Protein AF-A0A951DJ39-F1 (afdb_monomer)

Radius of gyration: 44.23 Å; Cα contacts (8 Å, |Δi|>4): 874; chains: 1; bounding box: 97×75×126 Å

Mean predicted aligned error: 21.66 Å

Secondary structure (DSSP, 8-state):
----------EEEEHHHHHHHHHHHHHHHHHHTTPEEEEEE-TT--EEEE-HHHHHHHHHHHHHHHHHHSPTT-EEEEEEEEETTEEEEEEEE-SS---TTTGGGTTSTT----S-S-TT----S-HHHHHHHHHHHTT-EEEEEEETTTEEEEEEEEE--BPP---S------------SSSSHHHHHHHHHHTT-----S-------------------------PPEEEEE-S-HHHHHHHHHHHTTTSEEEEESSHHHHHHHHHHH--SEEEEESS-SSS-HHHHHHHHHHSTTTTTS-EEEEES---HHHHHHHHHTT-SEEEESS--HHHHHHHHHHHHHHHHHHHHHHHHHHHHHHHHHHHHHHHHHHHHHHHHHHHHHHHHHHHHHHHHHHHHHHHHHHHHHHHGGGS-TTHHHHHHHHHHHHHHHHHHHHHHHHHHHHHH----PPPEEEEHHHHHHHHHHHTHHHHTTT-EEEEE--TT-EEEE-HHHHHHHHHHHHHHHHHHHHHPPPSSSPSEEEEEEEEETTEEEEEEEE-SS---TTTTTTTTSTT---S-TTS--S-HHHHHHHHHHHTT-EEEEEEETTTEEEEEEEEESS-PPP--

Solvent-accessible surface area (backbone atoms only — not comparable to full-atom values): 34595 Å² total; per-residue (Å²): 136,84,76,79,76,74,83,74,62,68,40,76,36,52,46,64,59,50,54,51,51,55,51,61,71,44,45,62,64,30,52,77,52,45,32,47,78,44,81,48,65,48,90,82,48,55,36,31,48,37,37,65,72,64,50,49,54,39,49,50,50,53,51,51,50,40,56,70,53,28,53,68,73,28,46,35,41,41,36,39,38,61,54,94,64,26,36,37,42,34,48,33,24,49,13,53,38,44,50,78,89,51,59,84,46,60,52,36,77,62,40,72,83,76,96,73,93,73,101,79,82,88,73,87,23,47,65,48,25,51,35,44,54,58,33,47,62,58,72,25,47,68,49,79,49,50,38,64,71,62,8,36,35,41,38,41,38,31,64,53,42,79,37,81,82,77,70,97,79,76,94,74,84,94,75,80,97,70,88,87,83,75,78,67,54,58,64,55,50,58,52,65,57,65,75,68,70,74,81,92,74,86,82,91,79,87,89,83,87,84,83,84,79,89,80,90,83,92,87,78,94,72,96,75,78,80,76,52,54,33,32,35,40,32,35,62,48,68,67,58,44,53,49,53,46,68,72,41,52,85,68,27,42,72,41,84,24,59,35,30,66,50,43,56,54,46,42,70,76,63,61,40,47,29,36,41,30,35,40,87,30,62,102,34,31,34,59,59,41,40,38,53,38,53,72,33,90,90,41,41,80,44,42,32,33,36,37,31,82,64,85,52,68,68,57,51,52,55,44,51,74,37,66,39,72,45,73,46,48,57,89,68,56,70,67,58,53,51,53,53,52,48,55,47,35,54,53,42,50,51,51,53,50,50,52,52,49,52,53,51,50,54,54,51,51,52,52,49,54,54,50,50,55,50,48,57,50,48,51,54,47,52,55,51,14,62,57,39,57,57,52,42,56,62,52,50,54,60,47,52,51,52,51,53,50,46,56,52,51,60,62,54,46,80,76,52,60,86,80,58,30,56,61,51,51,50,53,52,47,55,52,50,51,51,50,51,50,53,52,50,53,42,49,53,49,42,57,68,33,53,74,72,95,70,73,68,44,84,30,50,46,43,60,34,48,52,51,28,50,57,76,45,39,91,73,30,74,92,67,37,51,73,50,79,54,50,50,86,83,40,43,25,36,32,41,58,67,63,51,24,49,36,47,36,42,55,50,50,55,42,54,58,36,38,73,73,51,84,67,92,81,67,70,49,41,37,43,37,39,48,50,78,58,91,66,30,26,37,38,38,44,34,30,60,21,46,38,47,53,77,89,45,69,85,43,52,54,39,73,58,39,62,95,64,63,96,84,76,63,72,19,43,58,50,24,50,34,51,50,53,35,46,76,43,70,25,48,74,49,78,50,55,43,66,69,45,21,34,35,40,39,40,35,30,26,44,58,87,71,77,79,85,126

Sequence (613 aa):
LDSGRMQVKREPVDVPEFVRGLASSIDKTAVDKGIRVHTEVAPDVGRVALDRDKMEKVLLNLLFNSIKFTPSGGRIDFRAKRRDSRLVLEVADSGMGISEEQLPYVFDRFWQADTSTKRKFQGAGIGLSLVKELVEAHEGKVSAKSRLGRGTTMSVELPYVEAPVESEDATVPAVASHAEPERDEWLADLYRRADRIPSIHGASATLEPTEARENGNEKDGDKDSNLKPRVLIADDEPDMLRFLRSQLAGRFQVLEAVDGNQVVEKATQALPDVILCDMMMPEKDGLQVCRELQAQSATRNIPFVLLTARADEETKLSVLAAGASDFLTKPFSVTELHVRLKNLVESHQLQIELAQQNQRLASALEQLRETETQLVQSEKMASLGQMSAGIIHEINNPLNYAKTALFTLRNQAKHLKNGEQTEFEDIVRDIDDAVNRVKNIVSDLRAFAHPDPEKFEDVNLQRAIAEALRFLSHEWRDKVKVDLEVPESAVCWGNRNNLIQVFMNLLQNALDTLKRKSFAAEGPHIRITAATSGEFTEIVIRDNGEGIARANLQKIFEPFFTTRDVGEGLGLGLSICYRIVKQHRGEIVVESEPGQWSEFRVKIPRQAQPAKT

Structure (mmCIF, N/CA/C/O backbone):
data_AF-A0A951DJ39-F1
#
_entry.id   AF-A0A951DJ39-F1
#
loop_
_atom_site.group_PDB
_atom_site.id
_atom_site.type_symbol
_atom_site.label_atom_id
_atom_site.label_alt_id
_atom_site.label_comp_id
_atom_site.label_asym_id
_atom_site.label_entity_id
_atom_site.label_seq_id
_atom_site.pdbx_PDB_ins_code
_atom_site.Cartn_x
_atom_site.Cartn_y
_atom_site.Cartn_z
_atom_site.occupancy
_atom_site.B_iso_or_equiv
_atom_site.auth_seq_id
_atom_site.auth_comp_id
_atom_site.auth_asym_id
_atom_site.auth_atom_id
_atom_site.pdbx_PDB_model_num
ATOM 1 N N . LEU A 1 1 ? -9.629 5.496 -26.716 1.00 30.75 1 LEU A N 1
ATOM 2 C CA . LEU A 1 1 ? -8.323 5.687 -27.381 1.00 30.75 1 LEU A CA 1
ATOM 3 C C . LEU A 1 1 ? -8.137 7.185 -27.577 1.00 30.75 1 LEU A C 1
ATOM 5 O O . LEU A 1 1 ? -8.308 7.679 -28.681 1.00 30.75 1 LEU A O 1
ATOM 9 N N . ASP A 1 2 ? -7.872 7.907 -26.488 1.00 23.73 2 ASP A N 1
ATOM 10 C CA . ASP A 1 2 ? -7.438 9.303 -26.570 1.00 23.73 2 ASP A CA 1
ATOM 11 C C . ASP A 1 2 ? -5.927 9.286 -26.781 1.00 23.73 2 ASP A C 1
ATOM 13 O O . ASP A 1 2 ? -5.139 9.143 -25.848 1.00 23.73 2 ASP A O 1
ATOM 17 N N . SER A 1 3 ? -5.520 9.335 -28.045 1.00 29.39 3 SER A N 1
ATOM 18 C CA . SER A 1 3 ? -4.148 9.628 -28.443 1.00 29.39 3 SER A CA 1
ATOM 19 C C . SER A 1 3 ? -3.789 11.018 -27.921 1.00 29.39 3 SER A C 1
ATOM 21 O O . SER A 1 3 ? -4.316 12.018 -28.415 1.00 29.39 3 SER A O 1
ATOM 23 N N . GLY A 1 4 ? -2.927 11.073 -26.900 1.00 33.91 4 GLY A N 1
ATOM 24 C CA . GLY A 1 4 ? -2.406 12.315 -26.339 1.00 33.91 4 GLY A CA 1
ATOM 25 C C . GLY A 1 4 ? -1.866 13.203 -27.456 1.00 33.91 4 GLY A C 1
ATOM 26 O O . GLY A 1 4 ? -0.886 12.858 -28.111 1.00 33.91 4 GLY A O 1
ATOM 27 N N . ARG A 1 5 ? -2.545 14.325 -27.719 1.00 45.78 5 ARG A N 1
ATOM 28 C CA . ARG A 1 5 ? -2.111 15.302 -28.721 1.00 45.78 5 ARG A CA 1
ATOM 29 C C . ARG A 1 5 ? -0.707 15.778 -28.351 1.00 45.78 5 ARG A C 1
ATOM 31 O O . ARG A 1 5 ? -0.530 16.424 -27.321 1.00 45.78 5 ARG A O 1
ATOM 38 N N . MET A 1 6 ? 0.273 15.455 -29.193 1.00 62.25 6 MET A N 1
ATOM 39 C CA . MET A 1 6 ? 1.639 15.959 -29.084 1.00 62.25 6 MET A CA 1
ATOM 40 C C . MET A 1 6 ? 1.599 17.495 -29.106 1.00 62.25 6 MET A C 1
ATOM 42 O O . MET A 1 6 ? 1.247 18.093 -30.120 1.00 62.25 6 MET A O 1
ATOM 46 N N . GLN A 1 7 ? 1.897 18.137 -27.972 1.00 65.50 7 GLN A N 1
ATOM 47 C CA . GLN A 1 7 ? 1.854 19.597 -27.847 1.00 65.50 7 GLN A CA 1
ATOM 48 C C . GLN A 1 7 ? 3.001 20.228 -28.648 1.00 65.50 7 GLN A C 1
ATOM 50 O O . GLN A 1 7 ? 4.157 19.837 -28.491 1.00 65.50 7 GLN A O 1
ATOM 55 N N . VAL A 1 8 ? 2.694 21.199 -29.508 1.00 77.12 8 VAL A N 1
ATOM 56 C CA . VAL A 1 8 ? 3.670 21.955 -30.311 1.00 77.12 8 VAL A CA 1
ATOM 57 C C . VAL A 1 8 ? 3.928 23.305 -29.647 1.00 77.12 8 VAL A C 1
ATOM 59 O O . VAL A 1 8 ? 2.996 24.090 -29.476 1.00 77.12 8 VAL A O 1
ATOM 62 N N . LYS A 1 9 ? 5.184 23.583 -29.279 1.00 81.31 9 LYS A N 1
ATOM 63 C CA . LYS A 1 9 ? 5.594 24.856 -28.677 1.00 81.31 9 LYS A CA 1
ATOM 64 C C . LYS A 1 9 ? 6.066 25.782 -29.796 1.00 81.31 9 LYS A C 1
ATOM 66 O O . LYS A 1 9 ? 7.183 25.644 -30.270 1.00 81.31 9 LYS A O 1
ATOM 71 N N . ARG A 1 10 ? 5.208 26.696 -30.256 1.00 83.25 10 ARG A N 1
ATOM 72 C CA . ARG A 1 10 ? 5.569 27.644 -31.324 1.00 83.25 10 ARG A CA 1
ATOM 73 C C . ARG A 1 10 ? 6.384 28.800 -30.747 1.00 83.25 10 ARG A C 1
ATOM 75 O O . ARG A 1 10 ? 5.888 29.529 -29.894 1.00 83.25 10 ARG A O 1
ATOM 82 N N . GLU A 1 11 ? 7.601 28.972 -31.238 1.00 85.94 11 GLU A N 1
ATOM 83 C CA . GLU A 1 11 ? 8.520 30.056 -30.896 1.00 85.94 11 GLU A CA 1
ATOM 84 C C . GLU A 1 11 ? 9.061 30.730 -32.172 1.00 85.94 11 GLU A C 1
ATOM 86 O O . GLU A 1 11 ? 9.031 30.128 -33.249 1.00 85.94 11 GLU A O 1
ATOM 91 N N . PRO A 1 12 ? 9.486 32.004 -32.110 1.00 86.38 12 PRO A N 1
ATOM 92 C CA . PRO A 1 12 ? 10.028 32.709 -33.269 1.00 86.38 12 PRO A CA 1
ATOM 93 C C . PRO A 1 12 ? 11.377 32.111 -33.693 1.00 86.38 12 PRO A C 1
ATOM 95 O O . PRO A 1 12 ? 12.374 32.263 -32.992 1.00 86.38 12 PRO A O 1
ATOM 98 N N . VAL A 1 13 ? 11.428 31.470 -34.865 1.00 86.50 13 VAL A N 1
ATOM 99 C CA . VAL A 1 13 ? 12.655 30.878 -35.421 1.00 86.50 13 VAL A CA 1
ATOM 100 C C . VAL A 1 13 ? 13.112 31.658 -36.652 1.00 86.50 13 VAL A C 1
ATOM 102 O O . VAL A 1 13 ? 12.358 31.804 -37.616 1.00 86.50 13 VAL A O 1
ATOM 105 N N . ASP A 1 14 ? 14.363 32.126 -36.645 1.00 89.00 14 ASP A N 1
ATOM 106 C CA . ASP A 1 14 ? 15.041 32.663 -37.831 1.00 89.00 14 ASP A CA 1
ATOM 107 C C . ASP A 1 14 ? 15.413 31.508 -38.769 1.00 89.00 14 ASP A C 1
ATOM 109 O O . ASP A 1 14 ? 16.375 30.773 -38.541 1.00 89.00 14 ASP A O 1
ATOM 113 N N . VAL A 1 15 ? 14.599 31.295 -39.806 1.00 88.94 15 VAL A N 1
ATOM 114 C CA . VAL A 1 15 ? 14.760 30.142 -40.702 1.00 88.94 15 VAL A CA 1
ATOM 115 C C . VAL A 1 15 ? 16.091 30.189 -41.469 1.00 88.94 15 VAL A C 1
ATOM 117 O O . VAL A 1 15 ? 16.740 29.143 -41.554 1.00 88.94 15 VAL A O 1
ATOM 120 N N . PRO A 1 16 ? 16.554 31.340 -42.006 1.00 88.69 16 PRO A N 1
ATOM 121 C CA . PRO A 1 16 ? 17.890 31.441 -42.589 1.00 88.69 16 PRO A CA 1
ATOM 122 C C . PRO A 1 16 ? 19.032 31.022 -41.658 1.00 88.69 16 PRO A C 1
ATOM 124 O O . PRO A 1 16 ? 19.920 30.284 -42.093 1.00 88.69 16 PRO A O 1
ATOM 127 N N . GLU A 1 17 ? 19.047 31.485 -40.407 1.00 85.25 17 GLU A N 1
ATOM 128 C CA . GLU A 1 17 ? 20.078 31.097 -39.437 1.00 85.25 17 GLU A CA 1
ATOM 129 C C . GLU A 1 17 ? 19.972 29.616 -39.067 1.00 85.25 17 GLU A C 1
ATOM 131 O O . GLU A 1 17 ? 20.966 28.890 -39.109 1.00 85.25 17 GLU A O 1
ATOM 136 N N . PHE A 1 18 ? 18.756 29.144 -38.809 1.00 85.88 18 PHE A N 1
ATOM 137 C CA . PHE A 1 18 ? 18.478 27.764 -38.434 1.00 85.88 18 PHE A CA 1
ATOM 138 C C . PHE A 1 18 ? 18.918 26.759 -39.508 1.00 85.88 18 PHE A C 1
ATOM 140 O O . PHE A 1 18 ? 19.642 25.807 -39.219 1.00 85.88 18 PHE A O 1
ATOM 147 N N . VAL A 1 19 ? 18.563 27.000 -40.774 1.00 87.62 19 VAL A N 1
ATOM 148 C CA . VAL A 1 19 ? 18.948 26.144 -41.908 1.00 87.62 19 VAL A CA 1
ATOM 149 C C . VAL A 1 19 ? 20.468 26.121 -42.103 1.00 87.62 19 VAL A C 1
ATOM 151 O O . VAL A 1 19 ? 21.043 25.054 -42.331 1.00 87.62 19 VAL A O 1
ATOM 154 N N . ARG A 1 20 ? 21.143 27.272 -41.967 1.00 85.44 20 ARG A N 1
ATOM 155 C CA . ARG A 1 20 ? 22.613 27.350 -42.043 1.00 85.44 20 ARG A CA 1
ATOM 156 C C . ARG A 1 20 ? 23.298 26.636 -40.876 1.00 85.44 20 ARG A C 1
ATOM 158 O O . ARG A 1 20 ? 24.307 25.967 -41.103 1.00 85.44 20 ARG A O 1
ATOM 165 N N . GLY A 1 21 ? 22.753 26.733 -39.663 1.00 78.88 21 GLY A N 1
ATOM 166 C CA . GLY A 1 21 ? 23.261 26.022 -38.487 1.00 78.88 21 GLY A CA 1
ATOM 167 C C . GLY A 1 21 ? 23.180 24.506 -38.661 1.00 78.88 21 GLY A C 1
ATOM 168 O O . GLY A 1 21 ? 24.173 23.804 -38.469 1.00 78.88 21 GLY A O 1
ATOM 169 N N . LEU A 1 22 ? 22.038 24.006 -39.142 1.00 81.31 22 LEU A N 1
ATOM 170 C CA . LEU A 1 22 ? 21.858 22.578 -39.411 1.00 81.31 22 LEU A CA 1
ATOM 171 C C . LEU A 1 22 ? 22.770 22.076 -40.533 1.00 81.31 22 LEU A C 1
ATOM 173 O O . LEU A 1 22 ? 23.389 21.025 -40.376 1.00 81.31 22 LEU A O 1
ATOM 177 N N . ALA A 1 23 ? 22.916 22.826 -41.630 1.00 80.06 23 ALA A N 1
ATOM 178 C CA . ALA A 1 23 ? 23.879 22.488 -42.682 1.00 80.06 23 ALA A CA 1
ATOM 179 C C . ALA A 1 23 ? 25.317 22.409 -42.132 1.00 80.06 23 ALA A C 1
ATOM 181 O O . ALA A 1 23 ? 26.014 21.424 -42.357 1.00 80.06 23 ALA A O 1
ATOM 182 N N . SER A 1 24 ? 25.719 23.378 -41.305 1.00 78.75 24 SER A N 1
ATOM 183 C CA . SER A 1 24 ? 27.053 23.386 -40.685 1.00 78.75 24 SER A CA 1
ATOM 184 C C . SER A 1 24 ? 27.277 22.178 -39.763 1.00 78.75 24 SER A C 1
ATOM 186 O O . SER A 1 24 ? 28.390 21.661 -39.678 1.00 78.75 24 SER A O 1
ATOM 188 N N . SER A 1 25 ? 26.224 21.686 -39.095 1.00 74.06 25 SER A N 1
ATOM 189 C CA . SER A 1 25 ? 26.316 20.516 -38.208 1.00 74.06 25 SER A CA 1
ATOM 190 C C . SER A 1 25 ? 26.643 19.213 -38.953 1.00 74.06 25 SER A C 1
ATOM 192 O O . SER A 1 25 ? 27.303 18.333 -38.398 1.00 74.06 25 SER A O 1
ATOM 194 N N . ILE A 1 26 ? 26.230 19.102 -40.221 1.00 75.94 26 ILE A N 1
ATOM 195 C CA . ILE A 1 26 ? 26.432 17.907 -41.050 1.00 75.94 26 ILE A CA 1
ATOM 196 C C . ILE A 1 26 ? 27.625 18.021 -42.004 1.00 75.94 26 ILE A C 1
ATOM 198 O O . ILE A 1 26 ? 28.054 17.006 -42.558 1.00 75.94 26 ILE A O 1
ATOM 202 N N . ASP A 1 27 ? 28.169 19.228 -42.196 1.00 75.81 27 ASP A N 1
ATOM 203 C CA . ASP A 1 27 ? 29.243 19.499 -43.156 1.00 75.81 27 ASP A CA 1
ATOM 204 C C . ASP A 1 27 ? 30.454 18.599 -42.925 1.00 75.81 27 ASP A C 1
ATOM 206 O O . ASP A 1 27 ? 31.003 18.049 -43.877 1.00 75.81 27 ASP A O 1
ATOM 210 N N . LYS A 1 28 ? 30.838 18.373 -41.663 1.00 72.38 28 LYS A N 1
ATOM 211 C CA . LYS A 1 28 ? 31.977 17.509 -41.332 1.00 72.38 28 LYS A CA 1
ATOM 212 C C . LYS A 1 28 ? 31.773 16.074 -41.831 1.00 72.38 28 LYS A C 1
ATOM 214 O O . LYS A 1 28 ? 32.623 15.548 -42.542 1.00 72.38 28 LYS A O 1
ATOM 219 N N . THR A 1 29 ? 30.625 15.474 -41.526 1.00 70.62 29 THR A N 1
ATOM 220 C CA . THR A 1 29 ? 30.279 14.114 -41.969 1.00 70.62 29 THR A CA 1
ATOM 221 C C . THR A 1 29 ? 30.116 14.036 -43.492 1.00 70.62 29 THR A C 1
ATOM 223 O O . THR A 1 29 ? 30.509 13.051 -44.120 1.00 70.62 29 THR A O 1
ATOM 226 N N . ALA A 1 30 ? 29.570 15.078 -44.126 1.00 73.19 30 ALA A N 1
ATOM 227 C CA . ALA A 1 30 ? 29.452 15.131 -45.579 1.00 73.19 30 ALA A CA 1
ATOM 228 C C . ALA A 1 30 ? 30.827 15.220 -46.267 1.00 73.19 30 ALA A C 1
ATOM 230 O O . ALA A 1 30 ? 31.067 14.490 -47.232 1.00 73.19 30 ALA A O 1
ATOM 231 N N . VAL A 1 31 ? 31.742 16.043 -45.744 1.00 76.50 31 VAL A N 1
ATOM 232 C CA . VAL A 1 31 ? 33.128 16.167 -46.223 1.00 76.50 31 VAL A CA 1
ATOM 233 C C . VAL A 1 31 ? 33.888 14.855 -46.047 1.00 76.50 31 VAL A C 1
ATOM 235 O O . VAL A 1 31 ? 34.512 14.400 -47.006 1.00 76.50 31 VAL A O 1
ATOM 238 N N . ASP A 1 32 ? 33.766 14.199 -44.889 1.00 72.62 32 ASP A N 1
ATOM 239 C CA . ASP A 1 32 ? 34.408 12.905 -44.612 1.00 72.62 32 ASP A CA 1
ATOM 240 C C . ASP A 1 32 ? 33.946 11.811 -45.601 1.00 72.62 32 ASP A C 1
ATOM 242 O O . ASP A 1 32 ? 34.724 10.937 -45.992 1.00 72.62 32 ASP A O 1
ATOM 246 N N . LYS A 1 33 ? 32.701 11.894 -46.095 1.00 73.62 33 LYS A N 1
ATOM 247 C CA . LYS A 1 33 ? 32.154 11.000 -47.133 1.00 73.62 33 LYS A CA 1
ATOM 248 C C . LYS A 1 33 ? 32.390 11.494 -48.573 1.00 73.62 33 LYS A C 1
ATOM 250 O O . LYS A 1 33 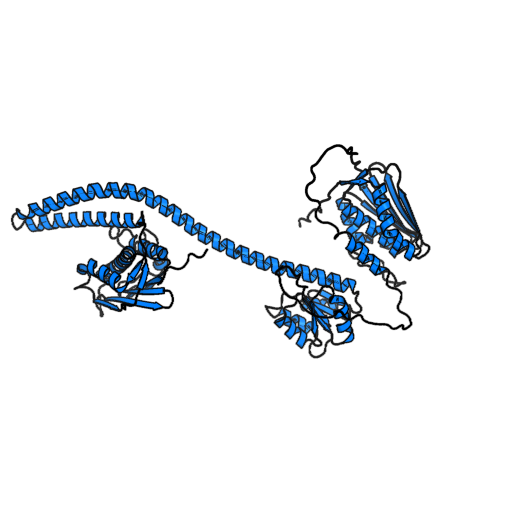? 32.073 10.785 -49.534 1.00 73.62 33 LYS A O 1
ATOM 255 N N . GLY A 1 34 ? 32.960 12.684 -48.757 1.00 81.19 34 GLY A N 1
ATOM 256 C CA . GLY A 1 34 ? 33.210 13.309 -50.060 1.00 81.19 34 GLY A CA 1
ATOM 257 C C . GLY A 1 34 ? 31.943 13.788 -50.781 1.00 81.19 34 GLY A C 1
ATOM 258 O O . GLY A 1 34 ? 31.874 13.719 -52.008 1.00 81.19 34 GLY A O 1
ATOM 259 N N . ILE A 1 35 ? 30.919 14.221 -50.046 1.00 87.62 35 ILE A N 1
ATOM 260 C CA . ILE A 1 35 ? 29.643 14.736 -50.566 1.00 87.62 35 ILE A CA 1
ATOM 261 C C . ILE A 1 35 ? 29.639 16.266 -50.464 1.00 87.62 35 ILE A C 1
ATOM 263 O O . ILE A 1 35 ? 30.069 16.828 -49.462 1.00 87.62 35 ILE A O 1
ATOM 267 N N . ARG A 1 36 ? 29.125 16.956 -51.490 1.00 89.00 36 ARG A N 1
ATOM 268 C CA . ARG A 1 36 ? 28.962 18.420 -51.468 1.00 89.00 36 ARG A CA 1
ATOM 269 C C . ARG A 1 36 ? 27.583 18.806 -50.946 1.00 89.00 36 ARG A C 1
ATOM 271 O O . ARG A 1 36 ? 26.587 18.438 -51.566 1.00 89.00 36 ARG A O 1
ATOM 278 N N . VAL A 1 37 ? 27.532 19.576 -49.864 1.00 88.31 37 VAL A N 1
ATOM 279 C CA . VAL A 1 37 ? 26.296 20.175 -49.342 1.00 88.31 37 VAL A CA 1
ATOM 280 C C . VAL A 1 37 ? 26.161 21.589 -49.904 1.00 88.31 37 VAL A C 1
ATOM 282 O O . VAL A 1 37 ? 27.107 22.373 -49.872 1.00 88.31 37 VAL A O 1
ATOM 285 N N . HIS A 1 38 ? 25.006 21.905 -50.479 1.00 92.06 38 HIS A N 1
ATOM 286 C CA . HIS A 1 38 ? 24.681 23.233 -50.982 1.00 92.06 38 HIS A CA 1
ATOM 287 C C . HIS A 1 38 ? 23.414 23.738 -50.303 1.00 92.06 38 HIS A C 1
ATOM 289 O O . HIS A 1 38 ? 22.370 23.093 -50.376 1.00 92.06 38 HIS A O 1
ATOM 295 N N . THR A 1 39 ? 23.514 24.901 -49.671 1.00 91.25 39 THR A N 1
ATOM 296 C CA . THR A 1 39 ? 22.421 25.497 -48.904 1.00 91.25 39 THR A CA 1
ATOM 297 C C . THR A 1 39 ? 21.912 26.744 -49.614 1.00 91.25 39 THR A C 1
ATOM 299 O O . THR A 1 39 ? 22.688 27.657 -49.893 1.00 91.25 39 THR A O 1
ATOM 302 N N . GLU A 1 40 ? 20.610 26.796 -49.885 1.00 91.81 40 GLU A N 1
ATOM 303 C CA . GLU A 1 40 ? 19.947 27.915 -50.558 1.00 91.81 40 GLU A CA 1
ATOM 304 C C . GLU A 1 40 ? 18.711 28.340 -49.755 1.00 91.81 40 GLU A C 1
ATOM 306 O O . GLU A 1 40 ? 17.746 27.589 -49.627 1.00 91.81 40 GLU A O 1
ATOM 311 N N . VAL A 1 41 ? 18.717 29.552 -49.202 1.00 89.88 41 VAL A N 1
ATOM 312 C CA . VAL A 1 41 ? 17.561 30.096 -48.474 1.00 89.88 41 VAL A CA 1
ATOM 313 C C . VAL A 1 41 ? 17.048 31.319 -49.211 1.00 89.88 41 VAL A C 1
ATOM 315 O O . VAL A 1 41 ? 17.808 32.258 -49.451 1.00 89.88 41 VAL A O 1
ATOM 318 N N . ALA A 1 42 ? 15.766 31.308 -49.571 1.00 88.12 42 ALA A N 1
ATOM 319 C CA . ALA A 1 42 ? 15.135 32.443 -50.222 1.00 88.12 42 ALA A CA 1
ATOM 320 C C . ALA A 1 42 ? 15.070 33.645 -49.251 1.00 88.12 42 ALA A C 1
ATOM 322 O O . ALA A 1 42 ? 14.766 33.469 -48.065 1.00 88.12 42 ALA A O 1
ATOM 323 N N . PRO A 1 43 ? 15.377 34.868 -49.718 1.00 78.31 43 PRO A N 1
ATOM 324 C CA . PRO A 1 43 ? 15.508 36.043 -48.853 1.00 78.31 43 PRO A CA 1
ATOM 325 C C . PRO A 1 43 ? 14.187 36.485 -48.199 1.00 78.31 43 PRO A C 1
ATOM 327 O O . PRO A 1 43 ? 14.210 37.239 -47.233 1.00 78.31 43 PRO A O 1
ATOM 330 N N . ASP A 1 44 ? 13.045 36.009 -48.695 1.00 81.75 44 ASP A N 1
ATOM 331 C CA . ASP A 1 44 ? 11.687 36.345 -48.258 1.00 81.75 44 ASP A CA 1
ATOM 332 C C . ASP A 1 44 ? 11.118 35.410 -47.168 1.00 81.75 44 ASP A C 1
ATOM 334 O O . ASP A 1 44 ? 9.951 35.531 -46.791 1.00 81.75 44 ASP A O 1
ATOM 338 N N . VAL A 1 45 ? 11.922 34.470 -46.651 1.00 84.06 45 VAL A N 1
ATOM 339 C CA . VAL A 1 45 ? 11.477 33.503 -45.632 1.00 84.06 45 VAL A CA 1
ATOM 340 C C . VAL A 1 45 ? 11.409 34.116 -44.226 1.00 84.06 45 VAL A C 1
ATOM 342 O O . VAL A 1 45 ? 10.433 33.879 -43.522 1.00 84.06 45 VAL A O 1
ATOM 345 N N . GLY A 1 46 ? 12.394 34.916 -43.809 1.00 85.00 46 GLY A N 1
ATOM 346 C CA . GLY A 1 46 ? 12.374 35.617 -42.514 1.00 85.00 46 GLY A CA 1
ATOM 347 C C . GLY A 1 46 ? 12.183 34.719 -41.275 1.00 85.00 46 GLY A C 1
ATOM 348 O O . GLY A 1 46 ? 12.651 33.576 -41.238 1.00 85.00 46 GLY A O 1
ATOM 349 N N . ARG A 1 47 ? 11.508 35.258 -40.245 1.00 86.88 47 ARG A N 1
ATOM 350 C CA . ARG A 1 47 ? 11.202 34.566 -38.980 1.00 86.88 47 ARG A CA 1
ATOM 351 C C . ARG A 1 47 ? 9.815 33.926 -39.007 1.00 86.88 47 ARG A C 1
ATOM 353 O O . ARG A 1 47 ? 8.826 34.588 -39.317 1.00 86.88 47 ARG A O 1
ATOM 360 N N . VAL A 1 48 ? 9.740 32.654 -38.625 1.00 88.69 48 VAL A N 1
ATOM 361 C CA . VAL A 1 48 ? 8.501 31.862 -38.637 1.00 88.69 48 VAL A CA 1
ATOM 362 C C . VAL A 1 48 ? 8.251 31.274 -37.251 1.00 88.69 48 VAL A C 1
ATOM 364 O O . VAL A 1 48 ? 9.183 30.805 -36.603 1.00 88.69 48 VAL A O 1
ATOM 367 N N . ALA A 1 49 ? 6.998 31.284 -36.793 1.00 85.88 49 ALA A N 1
ATOM 368 C CA . ALA A 1 49 ? 6.611 30.649 -35.534 1.00 85.88 49 ALA A CA 1
ATOM 369 C C . ALA A 1 49 ? 6.594 29.111 -35.675 1.00 85.88 49 ALA A C 1
ATOM 371 O O . ALA A 1 49 ? 5.654 28.543 -36.236 1.00 85.88 49 ALA A O 1
ATOM 372 N N . LEU A 1 50 ? 7.629 28.440 -35.166 1.00 87.69 50 LEU A N 1
ATOM 373 C CA . LEU A 1 50 ? 7.869 26.995 -35.292 1.00 87.69 50 LEU A CA 1
ATOM 374 C C . LEU A 1 50 ? 8.312 26.407 -33.945 1.00 87.69 50 LEU A C 1
ATOM 376 O O . LEU A 1 50 ? 8.757 27.139 -33.073 1.00 87.69 50 LEU A O 1
ATOM 380 N N . ASP A 1 51 ? 8.221 25.091 -33.764 1.00 88.00 51 ASP A N 1
ATOM 381 C CA . ASP A 1 51 ? 8.870 24.402 -32.637 1.00 88.00 51 ASP A CA 1
ATOM 382 C C . ASP A 1 51 ? 10.289 24.004 -33.059 1.00 88.00 51 ASP A C 1
ATOM 384 O O . ASP A 1 51 ? 10.470 23.068 -33.847 1.00 88.00 51 ASP A O 1
ATOM 388 N N . ARG A 1 52 ? 11.289 24.765 -32.598 1.00 84.31 52 ARG A N 1
ATOM 389 C CA . ARG A 1 52 ? 12.691 24.638 -33.027 1.00 84.31 52 ARG A CA 1
ATOM 390 C C . ARG A 1 52 ? 13.214 23.214 -32.849 1.00 84.31 52 ARG A C 1
ATOM 392 O O . ARG A 1 52 ? 13.695 22.628 -33.817 1.00 84.31 52 ARG A O 1
ATOM 399 N N . ASP A 1 53 ? 13.021 22.629 -31.669 1.00 76.81 53 ASP A N 1
ATOM 400 C CA . ASP A 1 53 ? 13.527 21.297 -31.320 1.00 76.81 53 ASP A CA 1
ATOM 401 C C . ASP A 1 53 ? 12.897 20.194 -32.180 1.00 76.81 53 ASP A C 1
ATOM 403 O O . ASP A 1 53 ? 13.562 19.247 -32.616 1.00 76.81 53 ASP A O 1
ATOM 407 N N . LYS A 1 54 ? 11.583 20.281 -32.435 1.00 80.12 54 LYS A N 1
ATOM 408 C CA . LYS A 1 54 ? 10.892 19.301 -33.286 1.00 80.12 54 LYS A CA 1
ATOM 409 C C . LYS A 1 54 ? 11.293 19.453 -34.750 1.00 80.12 54 LYS A C 1
ATOM 411 O O . LYS A 1 54 ? 11.485 18.441 -35.427 1.00 80.12 54 LYS A O 1
ATOM 416 N N . MET A 1 55 ? 11.436 20.683 -35.242 1.00 87.81 55 MET A N 1
ATOM 417 C CA . MET A 1 55 ? 11.866 20.937 -36.620 1.00 87.81 55 MET A CA 1
ATOM 418 C C . MET A 1 55 ? 13.320 20.538 -36.857 1.00 87.81 55 MET A C 1
ATOM 420 O O . MET A 1 55 ? 13.633 19.992 -37.913 1.00 87.81 55 MET A O 1
ATOM 424 N N . GLU A 1 56 ? 14.188 20.703 -35.863 1.00 83.94 56 GLU A N 1
ATOM 425 C CA . GLU A 1 56 ? 15.574 20.241 -35.915 1.00 83.94 56 GLU A CA 1
ATOM 426 C C . GLU A 1 56 ? 15.632 18.723 -36.087 1.00 83.94 56 GLU A C 1
ATOM 428 O O . GLU A 1 56 ? 16.269 18.220 -37.015 1.00 83.94 56 GLU A O 1
ATOM 433 N N . LYS A 1 57 ? 14.862 17.984 -35.280 1.00 78.00 57 LYS A N 1
ATOM 434 C CA . LYS A 1 57 ? 14.742 16.523 -35.407 1.00 78.00 57 LYS A CA 1
ATOM 435 C C . LYS A 1 57 ? 14.232 16.101 -36.781 1.00 78.00 57 LYS A C 1
ATOM 437 O O . LYS A 1 57 ? 14.717 15.108 -37.326 1.00 78.00 57 LYS A O 1
ATOM 442 N N . VAL A 1 58 ? 13.262 16.820 -37.346 1.00 84.06 58 VAL A N 1
ATOM 443 C CA . VAL A 1 58 ? 12.746 16.535 -38.692 1.00 84.06 58 VAL A CA 1
ATOM 444 C C . VAL A 1 58 ? 13.847 16.709 -39.738 1.00 84.06 58 VAL A C 1
ATOM 446 O O . VAL A 1 58 ? 14.114 15.789 -40.511 1.00 84.06 58 VAL A O 1
ATOM 449 N N . LEU A 1 59 ? 14.510 17.864 -39.746 1.00 87.25 59 LEU A N 1
ATOM 450 C CA . LEU A 1 59 ? 15.471 18.230 -40.785 1.00 87.25 59 LEU A CA 1
ATOM 451 C C . LEU A 1 59 ? 16.761 17.411 -40.693 1.00 87.25 59 LEU A C 1
ATOM 453 O O . LEU A 1 59 ? 17.233 16.930 -41.722 1.00 87.25 59 LEU A O 1
ATOM 457 N N . LEU A 1 60 ? 17.281 17.157 -39.488 1.00 80.69 60 LEU A N 1
ATOM 458 C CA . LEU A 1 60 ? 18.448 16.290 -39.299 1.00 80.69 60 LEU A CA 1
ATOM 459 C C . LEU A 1 60 ? 18.177 14.863 -39.785 1.00 80.69 60 LEU A C 1
ATOM 461 O O . LEU A 1 60 ? 19.024 14.280 -40.457 1.00 80.69 60 LEU A O 1
ATOM 465 N N . ASN A 1 61 ? 16.988 14.306 -39.528 1.00 80.12 61 ASN A N 1
ATOM 466 C CA . ASN A 1 61 ? 16.630 12.980 -40.046 1.00 80.12 61 ASN A CA 1
ATOM 467 C C . ASN A 1 61 ? 16.643 12.933 -41.581 1.00 80.12 61 ASN A C 1
ATOM 469 O O . ASN A 1 61 ? 17.129 11.961 -42.164 1.00 80.12 61 ASN A O 1
ATOM 473 N N . LEU A 1 62 ? 16.125 13.970 -42.246 1.00 85.81 62 LEU A N 1
ATOM 474 C CA . LEU A 1 62 ? 16.150 14.054 -43.708 1.00 85.81 62 LEU A CA 1
ATOM 475 C C . LEU A 1 62 ? 17.586 14.192 -44.233 1.00 85.81 62 LEU A C 1
ATOM 477 O O . LEU A 1 62 ? 17.986 13.440 -45.120 1.00 85.81 62 LEU A O 1
ATOM 481 N N . LEU A 1 63 ? 18.380 15.081 -43.637 1.00 83.50 63 LEU A N 1
ATOM 482 C CA . LEU A 1 63 ? 19.768 15.336 -44.019 1.00 83.50 63 LEU A CA 1
ATOM 483 C C . LEU A 1 63 ? 20.670 14.106 -43.836 1.00 83.50 63 LEU A C 1
ATOM 485 O O . LEU A 1 63 ? 21.411 13.746 -44.752 1.00 83.50 63 LEU A O 1
ATOM 489 N N . PHE A 1 64 ? 20.579 13.408 -42.702 1.00 79.06 64 PHE A N 1
ATOM 490 C CA . PHE A 1 64 ? 21.361 12.191 -42.472 1.00 79.06 64 PHE A CA 1
ATOM 491 C C . PHE A 1 64 ? 20.941 11.044 -43.389 1.00 79.06 64 PHE A C 1
ATOM 493 O O . PHE A 1 64 ? 21.804 10.298 -43.854 1.00 79.06 64 PHE A O 1
ATOM 500 N N . ASN A 1 65 ? 19.650 10.914 -43.717 1.00 80.81 65 ASN A N 1
ATOM 501 C CA . ASN A 1 65 ? 19.210 9.958 -44.734 1.00 80.81 65 ASN A CA 1
ATOM 502 C C . ASN A 1 65 ? 19.824 10.291 -46.100 1.00 80.81 65 ASN A C 1
ATOM 504 O O . ASN A 1 65 ? 20.389 9.410 -46.750 1.00 80.81 65 ASN A O 1
ATOM 508 N N . SER A 1 66 ? 19.808 11.560 -46.502 1.00 84.62 66 SER A N 1
ATOM 509 C CA . SER A 1 66 ? 20.440 12.003 -47.744 1.00 84.62 66 SER A CA 1
ATOM 510 C C . SER A 1 66 ? 21.947 11.730 -47.761 1.00 84.62 66 SER A C 1
ATOM 512 O O . SER A 1 66 ? 22.452 11.190 -48.746 1.00 84.62 66 SER A O 1
ATOM 514 N N . ILE A 1 67 ? 22.670 11.979 -46.663 1.00 81.25 67 ILE A N 1
ATOM 515 C CA . ILE A 1 67 ? 24.093 11.616 -46.541 1.00 81.25 67 ILE A CA 1
ATOM 516 C C . ILE A 1 67 ? 24.270 10.109 -46.657 1.00 81.25 67 ILE A C 1
ATOM 518 O O . ILE A 1 67 ? 25.135 9.647 -47.399 1.00 81.25 67 ILE A O 1
ATOM 522 N N . LYS A 1 68 ? 23.457 9.323 -45.949 1.00 76.81 68 LYS A N 1
ATOM 523 C CA . LYS A 1 68 ? 23.538 7.861 -45.921 1.00 76.81 68 LYS A CA 1
ATOM 524 C C . LYS A 1 68 ? 23.415 7.266 -47.322 1.00 76.81 68 LYS A C 1
ATOM 526 O O . LYS A 1 68 ? 24.277 6.478 -47.708 1.00 76.81 68 LYS A O 1
ATOM 531 N N . PHE A 1 69 ? 22.415 7.683 -48.093 1.00 78.31 69 PHE A N 1
ATOM 532 C CA . PHE A 1 69 ? 22.089 7.089 -49.394 1.00 78.31 69 PHE A CA 1
ATOM 533 C C . PHE A 1 69 ? 22.776 7.756 -50.598 1.00 78.31 69 PHE A C 1
ATOM 535 O O . PHE A 1 69 ? 22.666 7.253 -51.722 1.00 78.31 69 PHE A O 1
ATOM 542 N N . THR A 1 70 ? 23.537 8.831 -50.371 1.00 83.06 70 THR A N 1
ATOM 543 C CA . THR A 1 70 ? 24.371 9.472 -51.396 1.00 83.06 70 THR A CA 1
ATOM 544 C C . THR A 1 70 ? 25.782 8.869 -51.413 1.00 83.06 70 THR A C 1
ATOM 546 O O . THR A 1 70 ? 26.428 8.764 -50.365 1.00 83.06 70 THR A O 1
ATOM 549 N N . PRO A 1 71 ? 26.287 8.424 -52.578 1.00 80.38 71 PRO A N 1
ATOM 550 C CA . PRO A 1 71 ? 27.659 7.943 -52.712 1.00 80.38 71 PRO A CA 1
ATOM 551 C C . PRO A 1 71 ? 28.676 9.099 -52.700 1.00 80.38 71 PRO A C 1
ATOM 553 O O . PRO A 1 71 ? 28.328 10.258 -52.923 1.00 80.38 71 PRO A O 1
ATOM 556 N N . SER A 1 72 ? 29.953 8.773 -52.478 1.00 80.88 72 SER A N 1
ATOM 557 C CA . SER A 1 72 ? 31.049 9.752 -52.544 1.00 80.88 72 SER A CA 1
ATOM 558 C C . SER A 1 72 ? 31.106 10.436 -53.919 1.00 80.88 72 SER A C 1
ATOM 560 O O . SER A 1 72 ? 30.910 9.781 -54.944 1.00 80.88 72 SER A O 1
ATOM 562 N N . GLY A 1 73 ? 31.325 11.752 -53.945 1.00 79.75 73 GLY A N 1
ATOM 563 C CA . GLY A 1 73 ? 31.231 12.606 -55.135 1.00 79.75 73 GLY A CA 1
ATOM 564 C C . GLY A 1 73 ? 29.824 13.145 -55.435 1.00 79.75 73 GLY A C 1
ATOM 565 O O . GLY A 1 73 ? 29.669 13.972 -56.339 1.00 79.75 73 GLY A O 1
ATOM 566 N N . GLY A 1 74 ? 28.805 12.705 -54.688 1.00 87.62 74 GLY A N 1
ATOM 567 C CA . GLY A 1 74 ? 27.428 13.179 -54.814 1.00 87.62 74 GLY A CA 1
ATOM 568 C C . GLY A 1 74 ? 27.185 14.582 -54.241 1.00 87.62 74 GLY A C 1
ATOM 569 O O . GLY A 1 74 ? 28.093 15.247 -53.730 1.00 87.62 74 GLY A O 1
ATOM 570 N N . ARG A 1 75 ? 25.936 15.044 -54.343 1.00 91.25 75 ARG A N 1
ATOM 571 C CA . ARG A 1 75 ? 25.484 16.366 -53.891 1.00 91.25 75 ARG A CA 1
ATOM 572 C C . ARG A 1 75 ? 24.202 16.253 -53.071 1.00 91.25 75 ARG A C 1
ATOM 574 O O . ARG A 1 75 ? 23.326 15.459 -53.410 1.00 91.25 75 ARG A O 1
ATOM 581 N N . ILE A 1 76 ? 24.105 17.081 -52.035 1.00 91.81 76 ILE A N 1
ATOM 582 C CA . ILE A 1 76 ? 22.888 17.319 -51.260 1.00 91.81 76 ILE A CA 1
ATOM 583 C C . ILE A 1 76 ? 22.566 18.812 -51.344 1.00 91.81 76 ILE A C 1
ATOM 585 O O . ILE A 1 76 ? 23.420 19.648 -51.065 1.00 91.81 76 ILE A O 1
ATOM 589 N N . ASP A 1 77 ? 21.349 19.140 -51.749 1.00 92.62 77 ASP A N 1
ATOM 590 C CA . ASP A 1 77 ? 20.802 20.488 -51.802 1.00 92.62 77 ASP A CA 1
ATOM 591 C C . ASP A 1 77 ? 19.790 20.665 -50.670 1.00 92.62 77 ASP A C 1
ATOM 593 O O . ASP A 1 77 ? 18.761 19.988 -50.647 1.00 92.62 77 ASP A O 1
ATOM 597 N N . PHE A 1 78 ? 20.065 21.587 -49.751 1.00 93.69 78 PHE A N 1
ATOM 598 C CA . PHE A 1 78 ? 19.147 21.962 -48.684 1.00 93.69 78 PHE A CA 1
ATOM 599 C C . PHE A 1 78 ? 18.566 23.345 -48.971 1.00 93.69 78 PHE A C 1
ATOM 601 O O . PHE A 1 78 ? 19.292 24.341 -48.999 1.00 93.69 78 PHE A O 1
ATOM 608 N N . ARG A 1 79 ? 17.256 23.406 -49.232 1.00 93.94 79 ARG A N 1
ATOM 609 C CA . ARG A 1 79 ? 16.574 24.629 -49.654 1.00 93.94 79 ARG A CA 1
ATOM 610 C C . ARG A 1 79 ? 15.445 25.015 -48.720 1.00 93.94 79 ARG A C 1
ATOM 612 O O . ARG A 1 79 ? 14.669 24.165 -48.293 1.00 93.94 79 ARG A O 1
ATOM 619 N N . ALA A 1 80 ? 15.308 26.310 -48.470 1.00 92.62 80 ALA A N 1
ATOM 620 C CA . ALA A 1 80 ? 14.164 26.875 -47.769 1.00 92.62 80 ALA A CA 1
ATOM 621 C C . ALA A 1 80 ? 13.571 28.013 -48.595 1.00 92.62 80 ALA A C 1
ATOM 623 O O . ALA A 1 80 ? 14.284 28.931 -48.999 1.00 92.62 80 ALA A O 1
ATOM 624 N N . LYS A 1 81 ? 12.267 27.950 -48.859 1.00 93.25 81 LYS A N 1
ATOM 625 C CA . LYS A 1 81 ? 11.547 28.973 -49.623 1.00 93.25 81 LYS A CA 1
ATOM 626 C C . LYS A 1 81 ? 10.155 29.195 -49.059 1.00 93.25 81 LYS A C 1
ATOM 628 O O . LYS A 1 81 ? 9.535 28.275 -48.523 1.00 93.25 81 LYS A O 1
ATOM 633 N N . ARG A 1 82 ? 9.644 30.408 -49.230 1.00 89.75 82 ARG A N 1
ATOM 634 C CA . ARG A 1 82 ? 8.243 30.718 -48.976 1.00 89.75 82 ARG A CA 1
ATOM 635 C C . ARG A 1 82 ? 7.453 30.489 -50.262 1.00 89.75 82 ARG A C 1
ATOM 637 O O . ARG A 1 82 ? 7.866 30.895 -51.344 1.00 89.75 82 ARG A O 1
ATOM 644 N N . ARG A 1 83 ? 6.320 29.799 -50.155 1.00 88.62 83 ARG A N 1
ATOM 645 C CA . ARG A 1 83 ? 5.352 29.641 -51.242 1.00 88.62 83 ARG A CA 1
ATOM 646 C C . ARG A 1 83 ? 3.982 30.032 -50.709 1.00 88.62 83 ARG A C 1
ATOM 648 O O . ARG A 1 83 ? 3.371 29.273 -49.962 1.00 88.62 83 ARG A O 1
ATOM 655 N N . ASP A 1 84 ? 3.524 31.222 -51.080 1.00 83.12 84 ASP A N 1
ATOM 656 C CA . ASP A 1 84 ? 2.271 31.812 -50.604 1.00 83.12 84 ASP A CA 1
ATOM 657 C C . ASP A 1 84 ? 2.213 31.871 -49.059 1.00 83.12 84 ASP A C 1
ATOM 659 O O . ASP A 1 84 ? 3.006 32.569 -48.418 1.00 83.12 84 ASP A O 1
ATOM 663 N N . SER A 1 85 ? 1.293 31.117 -48.452 1.00 86.06 85 SER A N 1
ATOM 664 C CA . SER A 1 85 ? 1.088 30.982 -47.005 1.00 86.06 85 SER A CA 1
ATOM 665 C C . SER A 1 85 ? 1.774 29.752 -46.399 1.00 86.06 85 SER A C 1
ATOM 667 O O . SER A 1 85 ? 1.403 29.308 -45.310 1.00 86.06 85 SER A O 1
ATOM 669 N N . ARG A 1 86 ? 2.759 29.167 -47.093 1.00 90.88 86 ARG A N 1
ATOM 670 C CA . ARG A 1 86 ? 3.489 27.981 -46.630 1.00 90.88 86 ARG A CA 1
ATOM 671 C C . ARG A 1 86 ? 5.001 28.174 -46.655 1.00 90.88 86 ARG A C 1
ATOM 673 O O . ARG A 1 86 ? 5.565 28.695 -47.616 1.00 90.88 86 ARG A O 1
ATOM 680 N N . LEU A 1 87 ? 5.655 27.698 -45.601 1.00 91.44 87 LEU A N 1
ATOM 681 C CA . LEU A 1 87 ? 7.093 27.478 -45.553 1.00 91.44 87 LEU A CA 1
ATOM 682 C C . LEU A 1 87 ? 7.390 26.120 -46.189 1.00 91.44 87 LEU A C 1
ATOM 684 O O . LEU A 1 87 ? 6.808 25.116 -45.785 1.00 91.44 87 LEU A O 1
ATOM 688 N N . VAL A 1 88 ? 8.291 26.083 -47.168 1.00 92.81 88 VAL A N 1
ATOM 689 C CA . VAL A 1 88 ? 8.707 24.848 -47.839 1.00 92.81 88 VAL A CA 1
ATOM 690 C C . VAL A 1 88 ? 10.190 24.612 -47.577 1.00 92.81 88 VAL A C 1
ATOM 692 O O . VAL A 1 88 ? 11.036 25.395 -48.012 1.00 92.81 88 VAL A O 1
ATOM 695 N N . LEU A 1 89 ? 10.488 23.519 -46.877 1.00 93.38 89 LEU A N 1
ATOM 696 C CA . LEU A 1 89 ? 11.835 23.036 -46.586 1.00 93.38 89 LEU A CA 1
ATOM 697 C C . LEU A 1 89 ? 12.094 21.788 -47.434 1.00 93.38 89 LEU A C 1
ATOM 699 O O . LEU A 1 89 ? 11.359 20.806 -47.339 1.00 93.38 89 LEU A O 1
ATOM 703 N N . GLU A 1 90 ? 13.111 21.825 -48.290 1.00 94.50 90 GLU A N 1
ATOM 704 C CA . GLU A 1 90 ? 13.419 20.760 -49.246 1.00 94.50 90 GLU A CA 1
ATOM 705 C C . GLU A 1 90 ? 14.839 20.242 -49.035 1.00 94.50 90 GLU A C 1
ATOM 707 O O . GLU A 1 90 ? 15.794 21.014 -49.049 1.00 94.50 90 GLU A O 1
ATOM 712 N N . VAL A 1 91 ? 14.983 18.925 -48.895 1.00 93.88 91 VAL A N 1
ATOM 713 C CA . VAL A 1 91 ? 16.278 18.239 -48.906 1.00 93.88 91 VAL A CA 1
ATOM 714 C C . VAL A 1 91 ? 16.309 17.341 -50.135 1.00 93.88 91 VAL A C 1
ATOM 716 O O . VAL A 1 91 ? 15.533 16.388 -50.231 1.00 93.88 91 VAL A O 1
ATOM 719 N N . ALA A 1 92 ? 17.170 17.666 -51.095 1.00 93.69 92 ALA A N 1
ATOM 720 C CA . ALA A 1 92 ? 17.358 16.894 -52.314 1.00 93.69 92 ALA A CA 1
ATOM 721 C C . ALA A 1 92 ? 18.749 16.267 -52.345 1.00 93.69 92 ALA A C 1
ATOM 723 O O . ALA A 1 92 ? 19.744 16.945 -52.131 1.00 93.69 92 ALA A O 1
ATOM 724 N N . ASP A 1 93 ? 18.827 14.981 -52.649 1.00 92.69 93 ASP A N 1
ATOM 725 C CA . ASP A 1 93 ? 20.075 14.244 -52.775 1.00 92.69 93 ASP A CA 1
ATOM 726 C C . ASP A 1 93 ? 20.245 13.649 -54.169 1.00 92.69 93 ASP A C 1
ATOM 728 O O . ASP A 1 93 ? 19.270 13.390 -54.871 1.00 92.69 93 ASP A O 1
ATOM 732 N N . SER A 1 94 ? 21.497 13.419 -54.568 1.00 89.94 94 SER A N 1
ATOM 733 C CA . SER A 1 94 ? 21.858 12.724 -55.807 1.00 89.94 94 SER A CA 1
ATOM 734 C C . SER A 1 94 ? 22.137 11.230 -55.575 1.00 89.94 94 SER A C 1
ATOM 736 O O . SER A 1 94 ? 23.037 10.660 -56.200 1.00 89.94 94 SER A O 1
ATOM 738 N N . GLY A 1 95 ? 21.465 10.617 -54.599 1.00 85.25 95 GLY A N 1
ATOM 739 C CA . GLY A 1 95 ? 21.701 9.247 -54.163 1.00 85.25 95 GLY A CA 1
ATOM 740 C C . GLY A 1 95 ? 21.066 8.180 -55.053 1.00 85.25 95 GLY A C 1
ATOM 741 O O . GLY A 1 95 ? 20.695 8.400 -56.205 1.00 85.25 95 GLY A O 1
ATOM 742 N N . MET A 1 96 ? 20.937 6.973 -54.502 1.00 78.75 96 MET A N 1
ATOM 743 C CA . MET A 1 96 ? 20.404 5.806 -55.223 1.00 78.75 96 MET A CA 1
ATOM 744 C C . MET A 1 96 ? 18.931 5.929 -55.643 1.00 78.75 96 MET A C 1
ATOM 746 O O . MET A 1 96 ? 18.502 5.200 -56.536 1.00 78.75 96 MET A O 1
ATOM 750 N N . GLY A 1 97 ? 18.174 6.858 -55.055 1.00 81.75 97 GLY A N 1
ATOM 751 C CA . GLY A 1 97 ? 16.744 7.023 -55.310 1.00 81.75 97 GLY A CA 1
ATOM 752 C C . GLY A 1 97 ? 15.885 5.862 -54.786 1.00 81.75 97 GLY A C 1
ATOM 753 O O . GLY A 1 97 ? 16.389 4.830 -54.350 1.00 81.75 97 GLY A O 1
ATOM 754 N N . ILE A 1 98 ? 14.570 6.051 -54.834 1.00 83.94 98 ILE A N 1
ATOM 755 C CA . ILE A 1 98 ? 13.522 5.123 -54.396 1.00 83.94 98 ILE A CA 1
ATOM 756 C C . ILE A 1 98 ? 12.662 4.804 -55.625 1.00 83.94 98 ILE A C 1
ATOM 758 O O . ILE A 1 98 ? 12.442 5.673 -56.475 1.00 83.94 98 ILE A O 1
ATOM 762 N N . SER A 1 99 ? 12.221 3.553 -55.762 1.00 82.00 99 SER A N 1
ATOM 763 C CA . SER A 1 99 ? 11.346 3.143 -56.868 1.00 82.00 99 SER A CA 1
ATOM 764 C C . SER A 1 99 ? 9.930 3.719 -56.715 1.00 82.00 99 SER A C 1
ATOM 766 O O . SER A 1 99 ? 9.474 3.971 -55.599 1.00 82.00 99 SER A O 1
ATOM 768 N N . GLU A 1 100 ? 9.218 3.930 -57.828 1.00 81.75 100 GLU A N 1
ATOM 769 C CA . GLU A 1 100 ? 7.868 4.523 -57.806 1.00 81.75 100 GLU A CA 1
ATOM 770 C C . GLU A 1 100 ? 6.854 3.666 -57.032 1.00 81.75 100 GLU A C 1
ATOM 772 O O . GLU A 1 100 ? 5.995 4.210 -56.344 1.00 81.75 100 GLU A O 1
ATOM 777 N N . GLU A 1 101 ? 7.010 2.340 -57.060 1.00 76.69 101 GLU A N 1
ATOM 778 C CA . GLU A 1 101 ? 6.177 1.385 -56.313 1.00 76.69 101 GLU A CA 1
ATOM 779 C C . GLU A 1 101 ? 6.377 1.487 -54.793 1.00 76.69 101 GLU A C 1
ATOM 781 O O . GLU A 1 101 ? 5.478 1.184 -54.013 1.00 76.69 101 GLU A O 1
ATOM 786 N N . GLN A 1 102 ? 7.553 1.944 -54.363 1.00 75.56 102 GLN A N 1
ATOM 787 C CA . GLN A 1 102 ? 7.953 2.022 -52.960 1.00 75.56 102 GLN A CA 1
ATOM 788 C C . GLN A 1 102 ? 7.669 3.390 -52.326 1.00 75.56 102 GLN A C 1
ATOM 790 O O . GLN A 1 102 ? 7.530 3.479 -51.108 1.00 75.56 102 GLN A O 1
ATOM 795 N N . LEU A 1 103 ? 7.541 4.448 -53.135 1.00 79.75 103 LEU A N 1
ATOM 796 C CA . LEU A 1 103 ? 7.291 5.820 -52.676 1.00 79.75 103 LEU A CA 1
ATOM 797 C C . LEU A 1 103 ? 6.081 5.988 -51.733 1.00 79.75 103 LEU A C 1
ATOM 799 O O . LEU A 1 103 ? 6.206 6.770 -50.789 1.00 79.75 103 LEU A O 1
ATOM 803 N N . PRO A 1 104 ? 4.934 5.301 -51.919 1.00 82.19 104 PRO A N 1
ATOM 804 C CA . PRO A 1 104 ? 3.782 5.462 -51.027 1.00 82.19 104 PRO A CA 1
ATOM 805 C C . PRO A 1 104 ? 4.039 5.008 -49.585 1.00 82.19 104 PRO A C 1
ATOM 807 O O . PRO A 1 104 ? 3.420 5.535 -48.665 1.00 82.19 104 PRO A O 1
ATOM 810 N N . TYR A 1 105 ? 4.968 4.071 -49.393 1.00 77.12 105 TYR A N 1
ATOM 811 C CA . TYR A 1 105 ? 5.193 3.383 -48.122 1.00 77.12 105 TYR A CA 1
ATOM 812 C C . TYR A 1 105 ? 6.379 3.952 -47.328 1.00 77.12 105 TYR A C 1
ATOM 814 O O . TYR A 1 105 ? 6.613 3.558 -46.191 1.00 77.12 105 TYR A O 1
ATOM 822 N N . VAL A 1 106 ? 7.123 4.920 -47.880 1.00 80.12 106 VAL A N 1
ATOM 823 C CA . VAL A 1 106 ? 8.360 5.457 -47.268 1.00 80.12 106 VAL A CA 1
ATOM 824 C C . VAL A 1 106 ? 8.161 6.112 -45.899 1.00 80.12 106 VAL A C 1
ATOM 826 O O . VAL A 1 106 ? 9.125 6.284 -45.154 1.00 80.12 106 VAL A O 1
ATOM 829 N N . PHE A 1 107 ? 6.925 6.492 -45.572 1.00 81.00 107 PHE A N 1
ATOM 830 C CA . PHE A 1 107 ? 6.555 7.091 -44.290 1.00 81.00 107 PHE A CA 1
ATOM 831 C C . PHE A 1 107 ? 5.834 6.113 -43.351 1.00 81.00 107 PHE A C 1
ATOM 833 O O . PHE A 1 107 ? 5.449 6.514 -42.250 1.00 81.00 107 PHE A O 1
ATOM 840 N N . ASP A 1 108 ? 5.647 4.858 -43.760 1.00 71.50 108 ASP A N 1
ATOM 841 C CA . ASP A 1 108 ? 5.050 3.838 -42.908 1.00 71.50 108 ASP A CA 1
ATOM 842 C C . ASP A 1 108 ? 6.044 3.395 -41.833 1.00 71.50 108 ASP A C 1
ATOM 844 O O . ASP A 1 108 ? 7.264 3.361 -42.026 1.00 71.50 108 ASP A O 1
ATOM 848 N N . ARG A 1 109 ? 5.514 3.070 -40.651 1.00 57.44 109 ARG A N 1
ATOM 849 C CA . ARG A 1 109 ? 6.335 2.608 -39.531 1.00 57.44 109 ARG A CA 1
ATOM 850 C C . ARG A 1 109 ? 7.024 1.297 -39.904 1.00 57.44 109 ARG A C 1
ATOM 852 O O . ARG A 1 109 ? 6.380 0.377 -40.398 1.00 57.44 109 ARG A O 1
ATOM 859 N N . PHE A 1 110 ? 8.322 1.218 -39.611 1.00 49.97 110 PHE A N 1
ATOM 860 C CA . PHE A 1 110 ? 9.178 0.050 -39.859 1.00 49.97 110 PHE A CA 1
ATOM 861 C C . PHE A 1 110 ? 9.415 -0.277 -41.338 1.00 49.97 110 PHE A C 1
ATOM 863 O O . PHE A 1 110 ? 9.964 -1.334 -41.649 1.00 49.97 110 PHE A O 1
ATOM 870 N N . TRP A 1 111 ? 9.065 0.631 -42.250 1.00 54.12 111 TRP A N 1
ATOM 871 C CA . TRP A 1 111 ? 9.282 0.414 -43.669 1.00 54.12 111 TRP A CA 1
ATOM 872 C C . TRP A 1 111 ? 10.755 0.613 -44.066 1.00 54.12 111 TRP A C 1
ATOM 874 O O . TRP A 1 111 ? 11.405 1.593 -43.686 1.00 54.12 111 TRP A O 1
ATOM 884 N N . GLN A 1 112 ? 11.285 -0.331 -44.847 1.00 56.66 112 GLN A N 1
ATOM 885 C CA . GLN A 1 112 ? 12.608 -0.283 -45.472 1.00 56.66 112 GLN A CA 1
ATOM 886 C C . GLN A 1 112 ? 12.489 -0.832 -46.902 1.00 56.66 112 GLN A C 1
ATOM 888 O O . GLN A 1 112 ? 11.828 -1.845 -47.117 1.00 56.66 112 GLN A O 1
ATOM 893 N N . ALA A 1 113 ? 13.120 -0.174 -47.879 1.00 52.66 113 ALA A N 1
ATOM 894 C CA . ALA A 1 113 ? 13.134 -0.652 -49.262 1.00 52.66 113 ALA A CA 1
ATOM 895 C C . ALA A 1 113 ? 13.875 -2.001 -49.375 1.00 52.66 113 ALA A C 1
ATOM 897 O O . ALA A 1 113 ? 14.923 -2.185 -48.755 1.00 52.66 113 ALA A O 1
ATOM 898 N N . ASP A 1 114 ? 13.319 -2.917 -50.173 1.00 45.00 114 ASP A N 1
ATOM 899 C CA . ASP A 1 114 ? 13.669 -4.340 -50.207 1.00 45.00 114 ASP A CA 1
ATOM 900 C C . ASP A 1 114 ? 15.165 -4.683 -50.312 1.00 45.00 114 ASP A C 1
ATOM 902 O O . ASP A 1 114 ? 15.955 -4.104 -51.061 1.00 45.00 114 ASP A O 1
ATOM 906 N N . THR A 1 115 ? 15.501 -5.735 -49.570 1.00 41.28 115 THR A N 1
ATOM 907 C CA . THR A 1 115 ? 16.822 -6.217 -49.140 1.00 41.28 115 THR A CA 1
ATOM 908 C C . THR A 1 115 ? 17.616 -6.945 -50.235 1.00 41.28 115 THR A C 1
ATOM 910 O O . THR A 1 115 ? 18.356 -7.891 -49.958 1.00 41.28 115 THR A O 1
ATOM 913 N N . SER A 1 116 ? 17.502 -6.532 -51.498 1.00 37.25 116 SER A N 1
ATOM 914 C CA . SER A 1 116 ? 18.236 -7.163 -52.600 1.00 37.25 116 SER A CA 1
ATOM 915 C C . SER A 1 116 ? 19.191 -6.184 -53.292 1.00 37.25 116 SER A C 1
ATOM 917 O O . SER A 1 116 ? 18.822 -5.149 -53.835 1.00 37.25 116 SER A O 1
ATOM 919 N N . THR A 1 117 ? 20.478 -6.549 -53.282 1.00 33.69 117 THR A N 1
ATOM 920 C CA . THR A 1 117 ? 21.597 -5.918 -54.015 1.00 33.69 117 THR A CA 1
ATOM 921 C C . THR A 1 117 ? 22.073 -4.521 -53.575 1.00 33.69 117 THR A C 1
ATOM 923 O O . THR A 1 117 ? 22.075 -3.573 -54.350 1.00 33.69 117 THR A O 1
ATOM 926 N N . LYS A 1 118 ? 22.621 -4.434 -52.351 1.00 35.12 118 LYS A N 1
ATOM 927 C CA . LYS A 1 118 ? 23.927 -3.813 -51.978 1.00 35.12 118 LYS A CA 1
ATOM 928 C C . LYS A 1 118 ? 23.938 -3.568 -50.460 1.00 35.12 118 LYS A C 1
ATOM 930 O O . LYS A 1 118 ? 23.451 -2.553 -49.975 1.00 35.12 118 LYS A O 1
ATOM 935 N N . ARG A 1 119 ? 24.510 -4.520 -49.709 1.00 34.56 119 ARG A N 1
ATOM 936 C CA . ARG A 1 119 ? 24.696 -4.499 -48.242 1.00 34.56 119 ARG A CA 1
ATOM 937 C C . ARG A 1 119 ? 25.591 -3.331 -47.790 1.00 34.56 119 ARG A C 1
ATOM 939 O O . ARG A 1 119 ? 26.767 -3.543 -47.513 1.00 34.56 119 ARG A O 1
ATOM 946 N N . LYS A 1 120 ? 25.078 -2.099 -47.753 1.00 36.84 120 LYS A N 1
ATOM 947 C CA . LYS A 1 120 ? 25.818 -0.958 -47.179 1.00 36.84 120 LYS A CA 1
ATOM 948 C C . LYS A 1 120 ? 25.017 -0.034 -46.261 1.00 36.84 120 LYS A C 1
ATOM 950 O O . LYS A 1 120 ? 25.646 0.712 -45.525 1.00 36.84 120 LYS A O 1
ATOM 955 N N . PHE A 1 121 ? 23.683 -0.088 -46.230 1.00 36.31 121 PHE A N 1
ATOM 956 C CA . PHE A 1 121 ? 22.896 0.909 -45.493 1.00 36.31 121 PHE A CA 1
ATOM 957 C C . PHE A 1 121 ? 21.637 0.304 -44.852 1.00 36.31 121 PHE A C 1
ATOM 959 O O . PHE A 1 121 ? 20.569 0.345 -45.446 1.00 36.31 121 PHE A O 1
ATOM 966 N N . GLN A 1 122 ? 21.741 -0.224 -43.627 1.00 37.62 122 GLN A N 1
ATOM 967 C CA . GLN A 1 122 ? 20.584 -0.679 -42.832 1.00 37.62 122 GLN A CA 1
ATOM 968 C C . GLN A 1 122 ? 20.273 0.359 -41.738 1.00 37.62 122 GLN A C 1
ATOM 970 O O . GLN A 1 122 ? 21.183 0.982 -41.193 1.00 37.62 122 GLN A O 1
ATOM 975 N N . GLY A 1 123 ? 19.006 0.681 -41.482 1.00 47.12 123 GLY A N 1
ATOM 976 C CA . GLY A 1 123 ? 18.580 1.614 -40.425 1.00 47.12 123 GLY A CA 1
ATOM 977 C C . GLY A 1 123 ? 17.158 1.288 -39.991 1.00 47.12 123 GLY A C 1
ATOM 978 O O . GLY A 1 123 ? 16.419 0.769 -40.807 1.00 47.12 123 GLY A O 1
ATOM 979 N N . ALA A 1 124 ? 16.774 1.583 -38.747 1.00 40.12 124 ALA A N 1
ATOM 980 C CA . ALA A 1 124 ? 15.593 1.023 -38.066 1.00 40.12 124 ALA A CA 1
ATOM 981 C C . ALA A 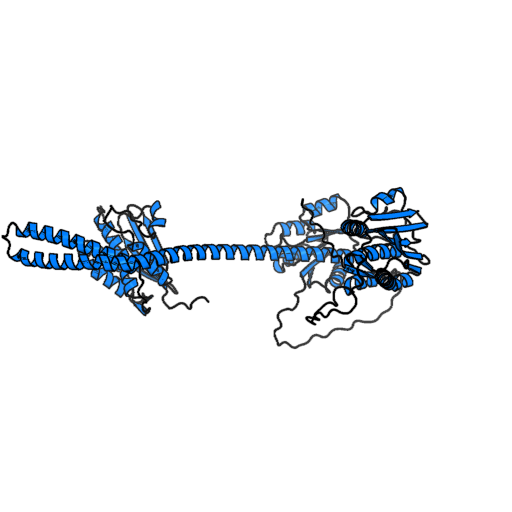1 124 ? 14.205 1.243 -38.725 1.00 40.12 124 ALA A C 1
ATOM 983 O O . ALA A 1 124 ? 13.216 0.730 -38.217 1.00 40.12 124 ALA A O 1
ATOM 984 N N . GLY A 1 125 ? 14.085 2.005 -39.819 1.00 50.50 125 GLY A N 1
ATOM 985 C CA . GLY A 1 125 ? 12.796 2.276 -40.485 1.00 50.50 125 GLY A CA 1
ATOM 986 C C . GLY A 1 125 ? 11.841 3.181 -39.687 1.00 50.50 125 GLY A C 1
ATOM 987 O O . GLY A 1 125 ? 10.669 3.293 -40.023 1.00 50.50 125 GLY A O 1
ATOM 988 N N . ILE A 1 126 ? 12.326 3.823 -38.617 1.00 50.50 126 ILE A N 1
ATOM 989 C CA . ILE A 1 126 ? 11.511 4.661 -37.716 1.00 50.50 126 ILE A CA 1
ATOM 990 C C . ILE A 1 126 ? 11.595 6.150 -38.100 1.00 50.50 126 ILE A C 1
ATOM 992 O O . ILE A 1 126 ? 10.615 6.882 -37.960 1.00 50.50 126 ILE A O 1
ATOM 996 N N . GLY A 1 127 ? 12.734 6.599 -38.643 1.00 63.09 127 GLY A N 1
ATOM 997 C CA . GLY A 1 127 ? 13.038 8.022 -38.848 1.00 63.09 127 GLY A CA 1
ATOM 998 C C . GLY A 1 127 ? 12.021 8.787 -39.703 1.00 63.09 127 GLY A C 1
ATOM 999 O O . GLY A 1 127 ? 11.566 9.849 -39.295 1.00 63.09 127 GLY A O 1
ATOM 1000 N N . LEU A 1 128 ? 11.604 8.248 -40.855 1.00 77.75 128 LEU A N 1
ATOM 1001 C CA . LEU A 1 128 ? 10.653 8.940 -41.742 1.00 77.75 128 LEU A CA 1
ATOM 1002 C C . LEU A 1 128 ? 9.210 8.908 -41.215 1.00 77.75 128 LEU A C 1
ATOM 1004 O O . LEU A 1 128 ? 8.471 9.871 -41.404 1.00 77.75 128 LEU A O 1
ATOM 1008 N N . SER A 1 129 ? 8.823 7.854 -40.493 1.00 72.12 129 SER A N 1
ATOM 1009 C CA . SER A 1 129 ? 7.506 7.791 -39.846 1.00 72.12 129 SER A CA 1
ATOM 1010 C C . SER A 1 129 ? 7.367 8.825 -38.717 1.00 72.12 129 SER A C 1
ATOM 1012 O O . SER A 1 129 ? 6.333 9.480 -38.606 1.00 72.12 129 SER A O 1
ATOM 1014 N N . LEU A 1 130 ? 8.444 9.061 -37.953 1.00 71.00 130 LEU A N 1
ATOM 1015 C CA . LEU A 1 130 ? 8.514 10.123 -36.946 1.00 71.00 130 LEU A CA 1
ATOM 1016 C C . LEU A 1 130 ? 8.493 11.517 -37.587 1.00 71.00 130 LEU A C 1
ATOM 1018 O O . LEU A 1 130 ? 7.835 12.418 -37.075 1.00 71.00 130 LEU A O 1
ATOM 1022 N N . VAL A 1 131 ? 9.178 11.694 -38.723 1.00 80.81 131 VAL A N 1
ATOM 1023 C CA . VAL A 1 131 ? 9.122 12.947 -39.493 1.00 80.81 131 VAL A CA 1
ATOM 1024 C C . VAL A 1 131 ? 7.682 13.278 -39.878 1.00 80.81 131 VAL A C 1
ATOM 1026 O O . VAL A 1 131 ? 7.248 14.408 -39.674 1.00 80.81 131 VAL A O 1
ATOM 1029 N N . LYS A 1 132 ? 6.926 12.300 -40.391 1.00 83.19 132 LYS A N 1
ATOM 1030 C CA . LYS A 1 132 ? 5.519 12.498 -40.758 1.00 83.19 132 LYS A CA 1
ATOM 1031 C C . LYS A 1 132 ? 4.671 12.917 -39.555 1.00 83.19 132 LYS A C 1
ATOM 1033 O O . LYS A 1 132 ? 3.974 13.920 -39.644 1.00 83.19 132 LYS A O 1
ATOM 1038 N N . GLU A 1 133 ? 4.801 12.225 -38.426 1.00 79.94 133 GLU A N 1
ATOM 1039 C CA . GLU A 1 133 ? 4.054 12.524 -37.195 1.00 79.94 133 GLU A CA 1
ATOM 1040 C C . GLU A 1 133 ? 4.360 13.932 -36.645 1.00 79.94 133 GLU A C 1
ATOM 1042 O O . GLU A 1 133 ? 3.450 14.681 -36.288 1.00 79.94 133 GLU A O 1
ATOM 1047 N N . LEU A 1 134 ? 5.637 14.337 -36.634 1.00 81.19 134 LEU A N 1
ATOM 1048 C CA . LEU A 1 134 ? 6.053 15.666 -36.172 1.00 81.19 134 LEU A CA 1
ATOM 1049 C C . LEU A 1 134 ? 5.588 16.788 -37.109 1.00 81.19 134 LEU A C 1
ATOM 1051 O O . LEU A 1 134 ? 5.203 17.855 -36.632 1.00 81.19 134 LEU A O 1
ATOM 1055 N N . VAL A 1 135 ? 5.610 16.560 -38.424 1.00 87.62 135 VAL A N 1
ATOM 1056 C CA . VAL A 1 135 ? 5.146 17.534 -39.423 1.00 87.62 135 VAL A CA 1
ATOM 1057 C C . VAL A 1 135 ? 3.622 17.669 -39.393 1.00 87.62 135 VAL A C 1
ATOM 1059 O O . VAL A 1 135 ? 3.114 18.787 -39.427 1.00 87.62 135 VAL A O 1
ATOM 1062 N N . GLU A 1 136 ? 2.887 16.565 -39.256 1.00 86.69 136 GLU A N 1
ATOM 1063 C CA . GLU A 1 136 ? 1.425 16.580 -39.109 1.00 86.69 136 GLU A CA 1
ATOM 1064 C C . GLU A 1 136 ? 0.993 17.271 -37.806 1.00 86.69 136 GLU A C 1
ATOM 1066 O O . GLU A 1 136 ? 0.030 18.039 -37.813 1.00 86.69 136 GLU A O 1
ATOM 1071 N N . ALA A 1 137 ? 1.747 17.101 -36.711 1.00 84.00 137 ALA A N 1
ATOM 1072 C CA . ALA A 1 137 ? 1.519 17.843 -35.467 1.00 84.00 137 ALA A CA 1
ATOM 1073 C C . ALA A 1 137 ? 1.654 19.370 -35.646 1.00 84.00 137 ALA A C 1
ATOM 1075 O O . ALA A 1 137 ? 1.017 20.131 -34.921 1.00 84.00 137 ALA A O 1
ATOM 1076 N N . HIS A 1 138 ? 2.436 19.824 -36.632 1.00 84.81 138 HIS A N 1
ATOM 1077 C CA . HIS A 1 138 ? 2.579 21.235 -37.011 1.00 84.81 138 HIS A CA 1
ATOM 1078 C C . HIS A 1 138 ? 1.561 21.702 -38.059 1.00 84.81 138 HIS A C 1
ATOM 1080 O O . HIS A 1 138 ? 1.741 22.767 -38.649 1.00 84.81 138 HIS A O 1
ATOM 1086 N N . GLU A 1 139 ? 0.513 20.914 -38.321 1.00 84.75 139 GLU A N 1
ATOM 1087 C CA . GLU A 1 139 ? -0.459 21.165 -39.396 1.00 84.75 139 GLU A CA 1
ATOM 1088 C C . GLU A 1 139 ? 0.207 21.233 -40.788 1.00 84.75 139 GLU A C 1
ATOM 1090 O O . GLU A 1 139 ? -0.295 21.861 -41.725 1.00 84.75 139 GLU A O 1
ATOM 1095 N N . GLY A 1 140 ? 1.370 20.593 -40.921 1.00 87.88 140 GLY A N 1
ATOM 1096 C CA . GLY A 1 140 ? 2.156 20.529 -42.139 1.00 87.88 140 GLY A CA 1
ATOM 1097 C C . GLY A 1 140 ? 1.918 19.262 -42.953 1.00 87.88 140 GLY A C 1
ATOM 1098 O O . GLY A 1 140 ? 1.156 18.369 -42.586 1.00 87.88 140 GLY A O 1
ATOM 1099 N N . LYS A 1 141 ? 2.617 19.167 -44.083 1.00 91.75 141 LYS A N 1
ATOM 1100 C CA . LYS A 1 141 ? 2.620 18.000 -44.965 1.00 91.75 141 LYS A CA 1
ATOM 1101 C C . LYS A 1 141 ? 4.044 17.647 -45.367 1.00 91.75 141 LYS A C 1
ATOM 1103 O O . LYS A 1 141 ? 4.778 18.500 -45.852 1.00 91.75 141 LYS A O 1
ATOM 1108 N N . VAL A 1 142 ? 4.408 16.374 -45.241 1.00 91.94 142 VAL A N 1
ATOM 1109 C CA . VAL A 1 142 ? 5.650 15.835 -45.807 1.00 91.94 142 VAL A CA 1
ATOM 1110 C C . VAL A 1 142 ? 5.357 15.080 -47.105 1.00 91.94 142 VAL A C 1
ATOM 1112 O O . VAL A 1 142 ? 4.319 14.431 -47.245 1.00 91.94 142 VAL A O 1
ATOM 1115 N N . SER A 1 143 ? 6.249 15.184 -48.087 1.00 91.31 143 SER A N 1
ATOM 1116 C CA . SER A 1 143 ? 6.160 14.454 -49.352 1.00 91.31 143 SER A CA 1
ATOM 1117 C C . SER A 1 143 ? 7.541 14.061 -49.872 1.00 91.31 143 SER A C 1
ATOM 1119 O O . SER A 1 143 ? 8.541 14.696 -49.544 1.00 91.31 143 SER A O 1
ATOM 1121 N N . ALA A 1 144 ? 7.585 13.007 -50.686 1.00 91.12 144 ALA A N 1
ATOM 1122 C CA . ALA A 1 144 ? 8.801 12.492 -51.299 1.00 91.12 144 ALA A CA 1
ATOM 1123 C C . ALA A 1 144 ? 8.629 12.425 -52.820 1.00 91.12 144 ALA A C 1
ATOM 1125 O O . ALA A 1 144 ? 7.615 11.936 -53.319 1.00 91.12 144 ALA A O 1
ATOM 1126 N N . LYS A 1 145 ? 9.633 12.887 -53.563 1.00 91.12 145 LYS A N 1
ATOM 1127 C CA . LYS A 1 145 ? 9.774 12.672 -55.007 1.00 91.12 145 LYS A CA 1
ATOM 1128 C C . LYS A 1 145 ? 11.108 11.999 -55.242 1.00 91.12 145 LYS A C 1
ATOM 1130 O O . LYS A 1 145 ? 12.137 12.542 -54.866 1.00 91.12 145 LYS A O 1
ATOM 1135 N N . SER A 1 146 ? 11.116 10.828 -55.857 1.00 90.31 146 SER A N 1
ATOM 1136 C CA . SER A 1 146 ? 12.360 10.109 -56.109 1.00 90.31 146 SER A CA 1
ATOM 1137 C C . SER A 1 146 ? 12.329 9.427 -57.459 1.00 90.31 146 SER A C 1
ATOM 1139 O O . SER A 1 146 ? 11.263 9.072 -57.958 1.00 90.31 146 SER A O 1
ATOM 1141 N N . ARG A 1 147 ? 13.509 9.247 -58.047 1.00 86.31 147 ARG A N 1
ATOM 1142 C CA . ARG A 1 147 ? 13.686 8.403 -59.223 1.00 86.31 147 ARG A CA 1
ATOM 1143 C C . ARG A 1 147 ? 14.921 7.544 -59.022 1.00 86.31 147 ARG A C 1
ATOM 1145 O O . ARG A 1 147 ? 16.007 8.066 -58.764 1.00 86.31 147 ARG A O 1
ATOM 1152 N N . LEU A 1 148 ? 14.755 6.233 -59.182 1.00 83.12 148 LEU A N 1
ATOM 1153 C CA . LEU A 1 148 ? 15.836 5.264 -59.027 1.00 83.12 148 LEU A CA 1
ATOM 1154 C C . LEU A 1 148 ? 17.059 5.666 -59.876 1.00 83.12 148 LEU A C 1
ATOM 1156 O O . LEU A 1 148 ? 16.946 5.947 -61.071 1.00 83.12 148 LEU A O 1
ATOM 1160 N N . GLY A 1 149 ? 18.221 5.752 -59.232 1.00 79.62 149 GLY A N 1
ATOM 1161 C CA . GLY A 1 149 ? 19.504 6.158 -59.811 1.00 79.62 149 GLY A CA 1
ATOM 1162 C C . GLY A 1 149 ? 19.703 7.662 -60.042 1.00 79.62 149 GLY A C 1
ATOM 1163 O O . GLY A 1 149 ? 20.775 8.043 -60.504 1.00 79.62 149 GLY A O 1
ATOM 1164 N N . ARG A 1 150 ? 18.709 8.518 -59.760 1.00 84.12 150 ARG A N 1
ATOM 1165 C CA . ARG A 1 150 ? 18.828 9.987 -59.878 1.00 84.12 150 ARG A CA 1
ATOM 1166 C C . ARG A 1 150 ? 18.754 10.733 -58.544 1.00 84.12 150 ARG A C 1
ATOM 1168 O O . ARG A 1 150 ? 19.082 11.916 -58.528 1.00 84.12 150 ARG A O 1
ATOM 1175 N N . GLY A 1 151 ? 18.353 10.051 -57.471 1.00 88.00 151 GLY A N 1
ATOM 1176 C CA . GLY A 1 151 ? 18.273 10.602 -56.120 1.00 88.00 151 GLY A CA 1
ATOM 1177 C C . GLY A 1 151 ? 16.853 10.917 -55.656 1.00 88.00 151 GLY A C 1
ATOM 1178 O O . GLY A 1 151 ? 15.877 10.636 -56.362 1.00 88.00 151 GLY A O 1
ATOM 1179 N N . THR A 1 152 ? 16.741 11.451 -54.440 1.00 91.75 152 THR A N 1
ATOM 1180 C CA . THR A 1 152 ? 15.464 11.702 -53.756 1.00 91.75 152 THR A CA 1
ATOM 1181 C C . THR A 1 152 ? 15.341 13.158 -53.327 1.00 91.75 152 THR A C 1
ATOM 1183 O O . THR A 1 152 ? 16.302 13.778 -52.902 1.00 91.75 152 THR A O 1
ATOM 1186 N N . THR A 1 153 ? 14.141 13.719 -53.423 1.00 93.56 153 THR A N 1
ATOM 1187 C CA . THR A 1 153 ? 13.772 15.024 -52.876 1.00 93.56 153 THR A CA 1
ATOM 1188 C C . THR A 1 153 ? 12.672 14.836 -51.847 1.00 93.56 153 THR A C 1
ATOM 1190 O O . THR A 1 153 ? 11.576 14.383 -52.177 1.00 93.56 153 THR A O 1
ATOM 1193 N N . MET A 1 154 ? 12.970 15.197 -50.605 1.00 93.38 154 MET A N 1
ATOM 1194 C CA . MET A 1 154 ? 12.017 15.241 -49.504 1.00 93.38 154 MET A CA 1
ATOM 1195 C C . MET A 1 154 ? 11.589 16.689 -49.284 1.00 93.38 154 MET A C 1
ATOM 1197 O O . MET A 1 154 ? 12.438 17.572 -49.173 1.00 93.38 154 MET A O 1
ATOM 1201 N N . SER A 1 155 ? 10.284 16.932 -49.218 1.00 93.06 155 SER A N 1
ATOM 1202 C CA . SER A 1 155 ? 9.707 18.267 -49.051 1.00 93.06 155 SER A CA 1
ATOM 1203 C C . SER A 1 155 ? 8.796 18.292 -47.830 1.00 93.06 155 SER A C 1
ATOM 1205 O O . SER A 1 155 ? 7.853 17.503 -47.744 1.00 93.06 155 SER A O 1
ATOM 1207 N N . VAL A 1 156 ? 9.063 19.216 -46.911 1.00 94.31 156 VAL A N 1
ATOM 1208 C CA . VAL A 1 156 ? 8.249 19.515 -45.731 1.00 94.31 156 VAL A CA 1
ATOM 1209 C C . VAL A 1 156 ? 7.580 20.870 -45.944 1.00 94.31 156 VAL A C 1
ATOM 1211 O O . VAL A 1 156 ? 8.254 21.885 -46.107 1.00 94.31 156 VAL A O 1
ATOM 1214 N N . GLU A 1 157 ? 6.252 20.881 -45.962 1.00 93.06 157 GLU A N 1
ATOM 1215 C CA . GLU A 1 157 ? 5.426 22.081 -46.077 1.00 93.06 157 GLU A CA 1
ATOM 1216 C C . GLU A 1 157 ? 4.768 22.390 -44.733 1.00 93.06 157 GLU A C 1
ATOM 1218 O O . GLU A 1 157 ? 4.082 21.535 -44.179 1.00 93.06 157 GLU A O 1
ATOM 1223 N N . LEU A 1 158 ? 4.930 23.609 -44.224 1.00 92.00 158 LEU A N 1
ATOM 1224 C CA . LEU A 1 158 ? 4.377 24.059 -42.942 1.00 92.00 158 LEU A CA 1
ATOM 1225 C C . LEU A 1 158 ? 3.578 25.355 -43.138 1.00 92.00 158 LEU A C 1
ATOM 1227 O O . LEU A 1 158 ? 3.909 26.127 -44.043 1.00 92.00 158 LEU A O 1
ATOM 1231 N N . PRO A 1 159 ? 2.552 25.640 -42.316 1.00 88.44 159 PRO A N 1
ATOM 1232 C CA . PRO A 1 159 ? 1.899 26.945 -42.314 1.00 88.44 159 PRO A CA 1
ATOM 1233 C C . PRO A 1 159 ? 2.911 28.064 -42.041 1.00 88.44 159 PRO A C 1
ATOM 1235 O O . PRO A 1 159 ? 3.666 28.010 -41.072 1.00 88.44 159 PRO A O 1
ATOM 1238 N N . TYR A 1 160 ? 2.933 29.083 -42.897 1.00 86.69 160 TYR A N 1
ATOM 1239 C CA . TYR A 1 160 ? 3.787 30.249 -42.704 1.00 86.69 160 TYR A CA 1
ATOM 1240 C C . TYR A 1 160 ? 3.076 31.251 -41.795 1.00 86.69 160 TYR A C 1
ATOM 1242 O O . TYR A 1 160 ? 2.161 31.954 -42.228 1.00 86.69 160 TYR A O 1
ATOM 1250 N N . VAL A 1 161 ? 3.498 31.308 -40.534 1.00 84.62 161 VAL A N 1
ATOM 1251 C CA . VAL A 1 161 ? 3.073 32.336 -39.580 1.00 84.62 161 VAL A CA 1
ATOM 1252 C C . VAL A 1 161 ? 4.273 33.227 -39.305 1.00 84.62 161 VAL A C 1
ATOM 1254 O O . VAL A 1 161 ? 5.219 32.802 -38.641 1.00 84.62 161 VAL A O 1
ATOM 1257 N N . GLU A 1 162 ? 4.241 34.437 -39.860 1.00 79.31 162 GLU A N 1
ATOM 1258 C CA . GLU A 1 162 ? 5.285 35.438 -39.652 1.00 79.31 162 GLU A CA 1
ATOM 1259 C C . GLU A 1 162 ? 5.345 35.802 -38.168 1.00 79.31 162 GLU A C 1
ATOM 1261 O O . GLU A 1 162 ? 4.331 36.164 -37.566 1.00 79.31 162 GLU A O 1
ATOM 1266 N N . ALA A 1 163 ? 6.521 35.644 -37.564 1.00 75.38 163 ALA A N 1
ATOM 1267 C CA . ALA A 1 163 ? 6.715 35.990 -36.166 1.00 75.38 163 ALA A CA 1
ATOM 1268 C C . ALA A 1 163 ? 7.141 37.466 -36.049 1.00 75.38 163 ALA A C 1
ATOM 1270 O O . ALA A 1 163 ? 8.030 37.883 -36.799 1.00 75.38 163 ALA A O 1
ATOM 1271 N N . PRO A 1 164 ? 6.553 38.260 -35.131 1.00 65.44 164 PRO A N 1
ATOM 1272 C CA . PRO A 1 164 ? 6.944 39.652 -34.942 1.00 65.44 164 PRO A CA 1
ATOM 1273 C C . PRO A 1 164 ? 8.437 39.782 -34.625 1.00 65.44 164 PRO A C 1
ATOM 1275 O O . PRO A 1 164 ? 9.004 38.981 -33.880 1.00 65.44 164 PRO A O 1
ATOM 1278 N N . VAL A 1 165 ? 9.065 40.830 -35.158 1.00 55.69 165 VAL A N 1
ATOM 1279 C CA . VAL A 1 165 ? 10.366 41.296 -34.675 1.00 55.69 165 VAL A CA 1
ATOM 1280 C C . VAL A 1 165 ? 10.091 42.015 -33.358 1.00 55.69 165 VAL A C 1
ATOM 1282 O O . VAL A 1 165 ? 9.766 43.199 -33.360 1.00 55.69 165 VAL A O 1
ATOM 1285 N N . GLU A 1 166 ? 10.129 41.305 -32.231 1.00 47.38 166 GLU A N 1
ATOM 1286 C CA . GLU A 1 166 ? 10.219 41.992 -30.943 1.00 47.38 166 GLU A CA 1
ATOM 1287 C C . GLU A 1 166 ? 11.550 42.749 -30.932 1.00 47.38 166 GLU A C 1
ATOM 1289 O O . GLU A 1 166 ? 12.629 42.157 -30.970 1.00 47.38 166 GLU A O 1
ATOM 1294 N N . SER A 1 167 ? 11.450 44.076 -30.994 1.00 36.72 167 SER A N 1
ATOM 1295 C CA . SER A 1 167 ? 12.549 45.000 -30.759 1.00 36.72 167 SER A CA 1
ATOM 1296 C C . SER A 1 167 ? 13.193 44.668 -29.417 1.00 36.72 167 SER A C 1
ATOM 1298 O O . SER A 1 167 ? 12.491 44.600 -28.407 1.00 36.72 167 SER A O 1
ATOM 1300 N N . GLU A 1 168 ? 14.511 44.477 -29.423 1.00 45.56 168 GLU A N 1
ATOM 1301 C CA . GLU A 1 168 ? 15.365 44.435 -28.236 1.00 45.56 168 GLU A CA 1
ATOM 1302 C C . GLU A 1 168 ? 15.199 45.738 -27.440 1.00 45.56 168 GLU A C 1
ATOM 1304 O O . GLU A 1 168 ? 15.942 46.681 -27.653 1.00 45.56 168 GLU A O 1
ATOM 1309 N N . ASP A 1 169 ? 14.167 45.827 -26.601 1.00 34.78 169 ASP A N 1
ATOM 1310 C CA . ASP A 1 169 ? 14.031 46.795 -25.508 1.00 34.78 169 ASP A CA 1
ATOM 1311 C C . ASP A 1 169 ? 12.746 46.495 -24.718 1.00 34.78 169 ASP A C 1
ATOM 1313 O O . ASP A 1 169 ? 11.735 47.192 -24.796 1.00 34.78 169 ASP A O 1
ATOM 1317 N N . ALA A 1 170 ? 12.775 45.419 -23.931 1.00 31.44 170 ALA A N 1
ATOM 1318 C CA . ALA A 1 170 ? 11.911 45.276 -22.764 1.00 31.44 170 ALA A CA 1
ATOM 1319 C C . ALA A 1 170 ? 12.589 44.357 -21.743 1.00 31.44 170 ALA A C 1
ATOM 1321 O O . ALA A 1 170 ? 12.685 43.142 -21.895 1.00 31.44 170 ALA A O 1
ATOM 1322 N N . THR A 1 171 ? 13.099 44.996 -20.702 1.00 38.75 171 THR A N 1
ATOM 1323 C CA . THR A 1 171 ? 13.716 44.435 -19.506 1.00 38.75 171 THR A CA 1
ATOM 1324 C C . THR A 1 171 ? 12.879 43.327 -18.856 1.00 38.75 171 THR A C 1
ATOM 1326 O O . THR A 1 171 ? 11.771 43.568 -18.378 1.00 38.75 171 THR A O 1
ATOM 1329 N N . VAL A 1 172 ? 13.465 42.133 -18.724 1.00 32.91 172 VAL A N 1
ATOM 1330 C CA . VAL A 1 172 ? 13.016 41.087 -17.789 1.00 32.91 172 VAL A CA 1
ATOM 1331 C C . VAL A 1 172 ? 14.194 40.721 -16.870 1.00 32.91 172 VAL A C 1
ATOM 1333 O O . VAL A 1 172 ? 15.328 40.658 -17.349 1.00 32.91 172 VAL A O 1
ATOM 1336 N N . PRO A 1 173 ? 13.986 40.547 -15.548 1.00 31.14 173 PRO A N 1
ATOM 1337 C CA . PRO A 1 173 ? 15.071 40.460 -14.574 1.00 31.14 173 PRO A CA 1
ATOM 1338 C C . PRO A 1 173 ? 15.832 39.138 -14.675 1.00 31.14 173 PRO A C 1
ATOM 1340 O O . PRO A 1 173 ? 15.240 38.074 -14.837 1.00 31.14 173 PRO A O 1
ATOM 1343 N N . ALA A 1 174 ? 17.148 39.220 -14.488 1.00 33.34 174 ALA A N 1
ATOM 1344 C CA . ALA A 1 174 ? 18.039 38.082 -14.334 1.00 33.34 174 ALA A CA 1
ATOM 1345 C C . ALA A 1 174 ? 17.618 37.203 -13.143 1.00 33.34 174 ALA A C 1
ATOM 1347 O O . ALA A 1 174 ? 17.815 37.580 -11.988 1.00 33.34 174 ALA A O 1
ATOM 1348 N N . VAL A 1 175 ? 17.083 36.014 -13.428 1.00 27.39 175 VAL A N 1
ATOM 1349 C CA . VAL A 1 175 ? 16.994 34.905 -12.474 1.00 27.39 175 VAL A CA 1
ATOM 1350 C C . VAL A 1 175 ? 17.300 33.600 -13.215 1.00 27.39 175 VAL A C 1
ATOM 1352 O O . VAL A 1 175 ? 16.646 33.273 -14.197 1.00 27.39 175 VAL A O 1
ATOM 1355 N N . ALA A 1 176 ? 18.287 32.870 -12.687 1.00 27.05 176 ALA A N 1
ATOM 1356 C CA . ALA A 1 176 ? 18.664 31.487 -12.995 1.00 27.05 176 ALA A CA 1
ATOM 1357 C C . ALA A 1 176 ? 19.358 31.209 -14.346 1.00 27.05 176 ALA A C 1
ATOM 1359 O O . ALA A 1 176 ? 18.828 30.549 -15.233 1.00 27.05 176 ALA A O 1
ATOM 1360 N N . SER A 1 177 ? 20.641 31.568 -14.423 1.00 31.16 177 SER A N 1
ATOM 1361 C CA . SER A 1 177 ? 21.623 30.793 -15.185 1.00 31.16 177 SER A CA 1
ATOM 1362 C C . SER A 1 177 ? 21.962 29.509 -14.414 1.00 31.16 177 SER A C 1
ATOM 1364 O O . SER A 1 177 ? 22.937 29.474 -13.663 1.00 31.16 177 SER A O 1
ATOM 1366 N N . HIS A 1 178 ? 21.160 28.457 -14.570 1.00 27.55 178 HIS A N 1
ATOM 1367 C CA . HIS A 1 178 ? 21.563 27.109 -14.178 1.00 27.55 178 HIS A CA 1
ATOM 1368 C C . HIS A 1 178 ? 21.098 26.077 -15.208 1.00 27.55 178 HIS A C 1
ATOM 1370 O O . HIS A 1 178 ? 19.908 25.935 -15.456 1.00 27.55 178 HIS A O 1
ATOM 1376 N N . ALA A 1 179 ? 22.101 25.354 -15.717 1.00 29.61 179 ALA A N 1
ATOM 1377 C CA . ALA A 1 179 ? 22.060 24.056 -16.385 1.00 29.61 179 ALA A CA 1
ATOM 1378 C C . ALA A 1 179 ? 21.348 23.967 -17.744 1.00 29.61 179 ALA A C 1
ATOM 1380 O O . ALA A 1 179 ? 20.140 23.806 -17.804 1.00 29.61 179 ALA A O 1
ATOM 1381 N N . GLU A 1 180 ? 22.140 23.917 -18.820 1.00 30.14 180 GLU A N 1
ATOM 1382 C CA . GLU A 1 180 ? 21.974 22.915 -19.888 1.00 30.14 180 GLU A CA 1
ATOM 1383 C C . GLU A 1 180 ? 23.248 22.851 -20.768 1.00 30.14 180 GLU A C 1
ATOM 1385 O O . GLU A 1 180 ? 23.414 23.652 -21.684 1.00 30.14 180 GLU A O 1
ATOM 1390 N N . PRO A 1 181 ? 24.176 21.908 -20.497 1.00 31.67 181 PRO A N 1
ATOM 1391 C CA . PRO A 1 181 ? 25.140 21.432 -21.489 1.00 31.67 181 PRO A CA 1
ATOM 1392 C C . PRO A 1 181 ? 24.916 19.962 -21.903 1.00 31.67 181 PRO A C 1
ATOM 1394 O O . PRO A 1 181 ? 25.672 19.443 -22.712 1.00 31.67 181 PRO A O 1
ATOM 1397 N N . GLU A 1 182 ? 23.889 19.269 -21.395 1.00 34.31 182 GLU A N 1
ATOM 1398 C CA . GLU A 1 182 ? 23.767 17.806 -21.563 1.00 34.31 182 GLU A CA 1
ATOM 1399 C C . GLU A 1 182 ? 22.847 17.326 -22.703 1.00 34.31 182 GLU A C 1
ATOM 1401 O O . GLU A 1 182 ? 22.802 16.127 -22.982 1.00 34.31 182 GLU A O 1
ATOM 1406 N N . ARG A 1 183 ? 22.112 18.207 -23.399 1.00 37.81 183 ARG A N 1
ATOM 1407 C CA . ARG A 1 183 ? 21.132 17.765 -24.418 1.00 37.81 183 ARG A CA 1
ATOM 1408 C C . ARG A 1 183 ? 21.676 17.642 -25.845 1.00 37.81 183 ARG A C 1
ATOM 1410 O O . ARG A 1 183 ? 21.182 16.793 -26.588 1.00 37.81 183 ARG A O 1
ATOM 1417 N N . ASP A 1 184 ? 22.739 18.366 -26.192 1.00 37.44 184 ASP A N 1
ATOM 1418 C CA . ASP A 1 184 ? 23.236 18.435 -27.579 1.00 37.44 184 ASP A CA 1
ATOM 1419 C C . ASP A 1 184 ? 24.417 17.493 -27.875 1.00 37.44 184 ASP A C 1
ATOM 1421 O O . ASP A 1 184 ? 24.708 17.171 -29.030 1.00 37.44 184 ASP A O 1
ATOM 1425 N N . GLU A 1 185 ? 25.079 16.967 -26.842 1.00 35.44 185 GLU A N 1
ATOM 1426 C CA . GLU A 1 185 ? 26.260 16.113 -27.012 1.00 35.44 185 GLU A CA 1
ATOM 1427 C C . GLU A 1 185 ? 25.898 14.672 -27.420 1.00 35.44 185 GLU A C 1
ATOM 1429 O O . GLU A 1 185 ? 26.671 13.994 -28.099 1.00 35.44 185 GLU A O 1
ATOM 1434 N N . TRP A 1 186 ? 24.685 14.208 -27.093 1.00 38.00 186 TRP A N 1
ATOM 1435 C CA . TRP A 1 186 ? 24.266 12.820 -27.323 1.00 38.00 186 TRP A CA 1
ATOM 1436 C C . TRP A 1 186 ? 24.032 12.487 -28.804 1.00 38.00 186 TRP A C 1
ATOM 1438 O O . TRP A 1 186 ? 24.490 11.448 -29.280 1.00 38.00 186 TRP A O 1
ATOM 1448 N N . LEU A 1 187 ? 23.366 13.370 -29.558 1.00 36.56 187 LEU A N 1
ATOM 1449 C CA . LEU A 1 187 ? 23.123 13.174 -30.996 1.00 36.56 187 LEU A CA 1
ATOM 1450 C C . LEU A 1 187 ? 24.406 13.375 -31.811 1.00 36.56 187 LEU A C 1
ATOM 1452 O O . LEU A 1 187 ? 24.682 12.595 -32.726 1.00 36.56 187 LEU A O 1
ATOM 1456 N N . ALA A 1 188 ? 25.234 14.352 -31.432 1.00 36.97 188 ALA A N 1
ATOM 1457 C CA . ALA A 1 188 ? 26.535 14.571 -32.049 1.00 36.97 188 ALA A CA 1
ATOM 1458 C C . ALA A 1 188 ? 27.506 13.396 -31.803 1.00 36.97 188 ALA A C 1
ATOM 1460 O O . ALA A 1 188 ? 28.255 13.043 -32.713 1.00 36.97 188 ALA A O 1
ATOM 1461 N N . ASP A 1 189 ? 27.482 12.752 -30.627 1.00 37.28 189 ASP A N 1
ATOM 1462 C CA . ASP A 1 189 ? 28.300 11.564 -30.318 1.00 37.28 189 ASP A CA 1
ATOM 1463 C C . ASP A 1 189 ? 27.793 10.291 -31.025 1.00 37.28 189 ASP A C 1
ATOM 1465 O O . ASP A 1 189 ? 28.590 9.492 -31.529 1.00 37.28 189 ASP A O 1
ATOM 1469 N N . LEU A 1 190 ? 26.468 10.133 -31.155 1.00 37.50 190 LEU A N 1
ATOM 1470 C CA . LEU A 1 190 ? 25.835 9.012 -31.865 1.00 37.50 190 LEU A CA 1
ATOM 1471 C C . LEU A 1 190 ? 26.230 8.942 -33.346 1.00 37.50 190 LEU A C 1
ATOM 1473 O O . LEU A 1 190 ? 26.462 7.847 -33.862 1.00 37.50 190 LEU A O 1
ATOM 1477 N N . TYR A 1 191 ? 26.363 10.089 -34.019 1.00 39.00 191 TYR A N 1
ATOM 1478 C CA . TYR A 1 191 ? 26.757 10.131 -35.431 1.00 39.00 191 TYR A CA 1
ATOM 1479 C C . TYR A 1 191 ? 28.279 10.168 -35.636 1.00 39.00 191 TYR A C 1
ATOM 1481 O O . TYR A 1 191 ? 28.778 9.474 -36.522 1.00 39.00 191 TYR A O 1
ATOM 1489 N N . ARG A 1 192 ? 29.052 10.836 -34.762 1.00 39.62 192 ARG A N 1
ATOM 1490 C CA . ARG A 1 192 ? 30.534 10.829 -34.821 1.00 39.62 192 ARG A CA 1
ATOM 1491 C C . ARG A 1 192 ? 31.123 9.420 -34.644 1.00 39.62 192 ARG A C 1
ATOM 1493 O O . ARG A 1 192 ? 32.217 9.137 -35.132 1.00 39.62 192 ARG A O 1
ATOM 1500 N N . ARG A 1 193 ? 30.395 8.528 -33.958 1.00 37.94 193 ARG A N 1
ATOM 1501 C CA . ARG A 1 193 ? 30.734 7.102 -33.793 1.00 37.94 193 ARG A CA 1
ATOM 1502 C C . ARG A 1 193 ? 30.271 6.212 -34.950 1.00 37.94 193 ARG A C 1
ATOM 1504 O O . ARG A 1 193 ? 30.888 5.172 -35.168 1.00 37.94 193 ARG A O 1
ATOM 1511 N N . ALA A 1 194 ? 29.258 6.617 -35.716 1.00 33.31 194 ALA A N 1
ATOM 1512 C CA . ALA A 1 194 ? 28.797 5.881 -36.895 1.00 33.31 194 ALA A CA 1
ATOM 1513 C C . ALA A 1 194 ? 29.782 5.977 -38.082 1.00 33.31 194 ALA A C 1
ATOM 1515 O O . ALA A 1 194 ? 29.880 5.033 -38.865 1.00 33.31 194 ALA A O 1
ATOM 1516 N N . ASP A 1 195 ? 30.573 7.055 -38.165 1.00 31.34 195 ASP A N 1
ATOM 1517 C CA . ASP A 1 195 ? 31.601 7.254 -39.205 1.00 31.34 195 ASP A CA 1
ATOM 1518 C C . ASP A 1 195 ? 32.923 6.495 -38.943 1.00 31.34 195 ASP A C 1
ATOM 1520 O O . ASP A 1 195 ? 33.808 6.459 -39.798 1.00 31.34 195 ASP A O 1
ATOM 1524 N N . ARG A 1 196 ? 33.075 5.819 -37.791 1.00 31.36 196 ARG A N 1
ATOM 1525 C CA . ARG A 1 196 ? 34.268 5.014 -37.446 1.00 31.36 196 ARG A CA 1
ATOM 1526 C C . ARG A 1 196 ? 34.092 3.509 -37.658 1.00 31.36 196 ARG A C 1
ATOM 1528 O O . ARG A 1 196 ? 34.673 2.708 -36.929 1.00 31.36 196 ARG A O 1
ATOM 1535 N N . ILE A 1 197 ? 33.390 3.114 -38.716 1.00 29.84 197 ILE A N 1
ATOM 1536 C CA . ILE A 1 197 ? 33.518 1.759 -39.269 1.00 29.84 197 ILE A CA 1
ATOM 1537 C C . ILE A 1 197 ? 34.347 1.822 -40.562 1.00 29.84 197 ILE A C 1
ATOM 1539 O O . ILE A 1 197 ? 33.784 1.753 -41.657 1.00 29.84 197 ILE A O 1
ATOM 1543 N N . PRO A 1 198 ? 35.691 1.923 -40.508 1.00 27.50 198 PRO A N 1
ATOM 1544 C CA . PRO A 1 198 ? 36.493 1.382 -41.582 1.00 27.50 198 PRO A CA 1
ATOM 1545 C C . PRO A 1 198 ? 36.487 -0.142 -41.455 1.00 27.50 198 PRO A C 1
ATOM 1547 O O . PRO A 1 198 ? 36.881 -0.712 -40.441 1.00 27.50 198 PRO A O 1
ATOM 1550 N N . SER A 1 199 ? 36.020 -0.777 -42.523 1.00 31.41 199 SER A N 1
ATOM 1551 C CA . SER A 1 199 ? 36.285 -2.154 -42.936 1.00 31.41 199 SER A CA 1
ATOM 1552 C C . SER A 1 199 ? 37.541 -2.753 -42.281 1.00 31.41 199 SER A C 1
ATOM 1554 O O . SER A 1 199 ? 38.657 -2.414 -42.667 1.00 31.41 199 SER A O 1
ATOM 1556 N N . ILE A 1 200 ? 37.381 -3.674 -41.326 1.00 28.45 200 ILE A N 1
ATOM 1557 C CA . ILE A 1 200 ? 38.514 -4.447 -40.803 1.00 28.45 200 ILE A CA 1
ATOM 1558 C C . ILE A 1 200 ? 38.807 -5.578 -41.792 1.00 28.45 200 ILE A C 1
ATOM 1560 O O . ILE A 1 200 ? 38.258 -6.677 -41.716 1.00 28.45 200 ILE A O 1
ATOM 1564 N N . HIS A 1 201 ? 39.689 -5.289 -42.743 1.00 25.66 201 HIS A N 1
ATOM 1565 C CA . HIS A 1 201 ? 40.584 -6.275 -43.335 1.00 25.66 201 HIS A CA 1
ATOM 1566 C C . HIS A 1 201 ? 42.016 -5.764 -43.181 1.00 25.66 201 HIS A C 1
ATOM 1568 O O . HIS A 1 201 ? 42.406 -4.806 -43.839 1.00 25.66 201 HIS A O 1
ATOM 1574 N N . GLY A 1 202 ? 42.787 -6.465 -42.346 1.00 27.12 202 GLY A N 1
ATOM 1575 C CA . GLY A 1 202 ? 44.242 -6.544 -42.451 1.00 27.12 202 GLY A CA 1
ATOM 1576 C C . GLY A 1 202 ? 45.069 -5.612 -41.559 1.00 27.12 202 GLY A C 1
ATOM 1577 O O . GLY A 1 202 ? 44.919 -4.399 -41.598 1.00 27.12 202 GLY A O 1
ATOM 1578 N N . ALA A 1 203 ? 46.042 -6.248 -40.898 1.00 23.95 203 ALA A N 1
ATOM 1579 C CA . ALA A 1 203 ? 47.297 -5.726 -40.348 1.00 23.95 203 ALA A CA 1
ATOM 1580 C C . ALA A 1 203 ? 47.331 -5.283 -38.870 1.00 23.95 203 ALA A C 1
ATOM 1582 O O . ALA A 1 203 ? 46.800 -4.256 -38.463 1.00 23.95 203 ALA A O 1
ATOM 1583 N N . SER A 1 204 ? 48.068 -6.094 -38.103 1.00 30.97 204 SER A N 1
ATOM 1584 C CA . SER A 1 204 ? 48.694 -5.825 -36.808 1.00 30.97 204 SER A CA 1
ATOM 1585 C C . SER A 1 204 ? 49.309 -4.433 -36.672 1.00 30.97 204 SER A C 1
ATOM 1587 O O . SER A 1 204 ? 50.063 -4.020 -37.549 1.00 30.97 204 SER A O 1
ATOM 1589 N N . ALA A 1 205 ? 49.148 -3.822 -35.496 1.00 25.12 205 ALA A N 1
ATOM 1590 C CA . ALA A 1 205 ? 50.206 -3.072 -34.811 1.00 25.12 205 ALA A CA 1
ATOM 1591 C C . ALA A 1 205 ? 49.805 -2.797 -33.346 1.00 25.12 205 ALA A C 1
ATOM 1593 O O . ALA A 1 205 ? 48.987 -1.934 -33.058 1.00 25.12 205 ALA A O 1
ATOM 1594 N N . THR A 1 206 ? 50.349 -3.632 -32.462 1.00 26.28 206 THR A N 1
ATOM 1595 C CA . THR A 1 206 ? 50.947 -3.345 -31.142 1.00 26.28 206 THR A CA 1
ATOM 1596 C C . THR A 1 206 ? 50.775 -1.974 -30.453 1.00 26.28 206 THR A C 1
ATOM 1598 O O . THR A 1 206 ? 50.959 -0.934 -31.081 1.00 26.28 206 THR A O 1
ATOM 1601 N N . LEU A 1 207 ? 50.712 -2.075 -29.107 1.00 25.89 207 LEU A N 1
ATOM 1602 C CA . LEU A 1 207 ? 50.975 -1.105 -28.012 1.00 25.89 207 LEU A CA 1
ATOM 1603 C C . LEU A 1 207 ? 49.728 -0.394 -27.448 1.00 25.89 207 LEU A C 1
ATOM 1605 O O . LEU A 1 207 ? 49.003 0.238 -28.201 1.00 25.89 207 LEU A O 1
ATOM 1609 N N . GLU A 1 208 ? 49.429 -0.324 -26.147 1.00 24.55 208 GLU A N 1
ATOM 1610 C CA . GLU A 1 208 ? 49.747 -1.028 -24.884 1.00 24.55 208 GLU A CA 1
ATOM 1611 C C . GLU A 1 208 ? 48.791 -0.393 -23.819 1.00 24.55 208 GLU A C 1
ATOM 1613 O O . GLU A 1 208 ? 48.317 0.726 -24.047 1.00 24.55 208 GLU A O 1
ATOM 1618 N N . PRO A 1 209 ? 48.436 -1.054 -22.698 1.00 26.50 209 PRO A N 1
ATOM 1619 C CA . PRO A 1 209 ? 47.359 -0.619 -21.800 1.00 26.50 209 PRO A CA 1
ATOM 1620 C C . PRO A 1 209 ? 47.858 0.251 -20.632 1.00 26.50 209 PRO A C 1
ATOM 1622 O O . PRO A 1 209 ? 48.798 -0.120 -19.934 1.00 26.50 209 PRO A O 1
ATOM 1625 N N . THR A 1 210 ? 47.192 1.374 -20.352 1.00 25.20 210 THR A N 1
ATOM 1626 C CA . THR A 1 210 ? 47.468 2.167 -19.141 1.00 25.20 210 THR A CA 1
ATOM 1627 C C . THR A 1 210 ? 46.550 1.733 -18.000 1.00 25.20 210 THR A C 1
ATOM 1629 O O . THR A 1 210 ? 45.354 2.020 -17.992 1.00 25.20 210 THR A O 1
ATOM 1632 N N . GLU A 1 211 ? 47.138 1.028 -17.038 1.00 27.89 211 GLU A N 1
ATOM 1633 C CA . GLU A 1 211 ? 46.552 0.647 -15.755 1.00 27.89 211 GLU A CA 1
ATOM 1634 C C . GLU A 1 211 ? 46.162 1.889 -14.931 1.00 27.89 211 GLU A C 1
ATOM 1636 O O . GLU A 1 211 ? 46.996 2.750 -14.640 1.00 27.89 211 GLU A O 1
ATOM 1641 N N . ALA A 1 212 ? 44.897 1.973 -14.512 1.00 26.33 212 ALA A N 1
ATOM 1642 C CA . ALA A 1 212 ? 44.464 2.911 -13.482 1.00 26.33 212 ALA A CA 1
ATOM 1643 C C . ALA A 1 212 ? 44.615 2.241 -12.109 1.00 26.33 212 ALA A C 1
ATOM 1645 O O . ALA A 1 212 ? 43.921 1.278 -11.789 1.00 26.33 212 ALA A O 1
ATOM 1646 N N . ARG A 1 213 ? 45.565 2.759 -11.326 1.00 26.55 213 ARG A N 1
ATOM 1647 C CA . ARG A 1 213 ? 45.878 2.365 -9.949 1.00 26.55 213 ARG A CA 1
ATOM 1648 C C . ARG A 1 213 ? 44.694 2.577 -9.003 1.00 26.55 213 ARG A C 1
ATOM 1650 O O . ARG A 1 213 ? 44.158 3.679 -8.914 1.00 26.55 213 ARG A O 1
ATOM 1657 N N . GLU A 1 214 ? 44.395 1.547 -8.219 1.00 32.72 214 GLU A N 1
ATOM 1658 C CA . GLU A 1 214 ? 43.732 1.653 -6.919 1.00 32.72 214 GLU A CA 1
ATOM 1659 C C . GLU A 1 214 ? 44.659 2.350 -5.906 1.00 32.72 214 GLU A C 1
ATOM 1661 O O . GLU A 1 214 ? 45.838 2.002 -5.803 1.00 32.72 214 GLU A O 1
ATOM 1666 N N . ASN A 1 215 ? 44.136 3.336 -5.164 1.00 26.56 215 ASN A N 1
ATOM 1667 C CA . ASN A 1 215 ? 44.083 3.329 -3.690 1.00 26.56 215 ASN A CA 1
ATOM 1668 C C . ASN A 1 215 ? 43.695 4.698 -3.094 1.00 26.56 215 ASN A C 1
ATOM 1670 O O . ASN A 1 215 ? 44.397 5.687 -3.278 1.00 26.56 215 ASN A O 1
ATOM 1674 N N . GLY A 1 216 ? 42.633 4.676 -2.275 1.00 25.73 216 GLY A N 1
ATOM 1675 C CA . GLY A 1 216 ? 42.596 5.271 -0.932 1.00 25.73 216 GLY A CA 1
ATOM 1676 C C . GLY A 1 216 ? 42.374 6.779 -0.777 1.00 25.73 216 GLY A C 1
ATOM 1677 O O . GLY A 1 216 ? 43.330 7.546 -0.788 1.00 25.73 216 GLY A O 1
ATOM 1678 N N . ASN A 1 217 ? 41.137 7.181 -0.461 1.00 26.66 217 ASN A N 1
ATOM 1679 C CA . ASN A 1 217 ? 40.804 7.747 0.859 1.00 26.66 217 ASN A CA 1
ATOM 1680 C C . ASN A 1 217 ? 39.301 8.049 0.982 1.00 26.66 217 ASN A C 1
ATOM 1682 O O . ASN A 1 217 ? 38.753 8.891 0.274 1.00 26.66 217 ASN A O 1
ATOM 1686 N N . GLU A 1 218 ? 38.659 7.365 1.928 1.00 32.94 218 GLU A N 1
ATOM 1687 C CA . GLU A 1 218 ? 37.342 7.698 2.468 1.00 32.94 218 GLU A CA 1
ATOM 1688 C C . GLU A 1 218 ? 37.423 8.943 3.364 1.00 32.94 218 GLU A C 1
ATOM 1690 O O . GLU A 1 218 ? 38.339 9.041 4.186 1.00 32.94 218 GLU A O 1
ATOM 1695 N N . LYS A 1 219 ? 36.420 9.827 3.227 1.00 27.66 219 LYS A N 1
ATOM 1696 C CA . LYS A 1 219 ? 35.708 10.620 4.261 1.00 27.66 219 LYS A CA 1
ATOM 1697 C C . LYS A 1 219 ? 35.268 11.974 3.693 1.00 27.66 219 LYS A C 1
ATOM 1699 O O . LYS A 1 219 ? 36.024 12.933 3.734 1.00 27.66 219 LYS A O 1
ATOM 1704 N N . ASP A 1 220 ? 34.059 12.048 3.153 1.00 29.08 220 ASP A N 1
ATOM 1705 C CA . ASP A 1 220 ? 32.919 12.707 3.806 1.00 29.08 220 ASP A CA 1
ATOM 1706 C C . ASP A 1 220 ? 31.671 12.522 2.932 1.00 29.08 220 ASP A C 1
ATOM 1708 O O . ASP A 1 220 ? 31.757 12.425 1.709 1.00 29.08 220 ASP A O 1
ATOM 1712 N N . GLY A 1 221 ? 30.525 12.340 3.584 1.00 30.45 221 GLY A N 1
ATOM 1713 C CA . GLY A 1 221 ? 29.308 11.819 2.973 1.00 30.45 221 GLY A CA 1
ATOM 1714 C C . GLY A 1 221 ? 28.624 12.790 2.018 1.00 30.45 221 GLY A C 1
ATOM 1715 O O . GLY A 1 221 ? 27.979 13.732 2.464 1.00 30.45 221 GLY A O 1
ATOM 1716 N N . ASP A 1 222 ? 28.656 12.452 0.731 1.00 28.52 222 ASP A N 1
ATOM 1717 C CA . ASP A 1 222 ? 27.645 12.859 -0.240 1.00 28.52 222 ASP A CA 1
ATOM 1718 C C . ASP A 1 222 ? 26.975 11.590 -0.793 1.00 28.52 222 ASP A C 1
ATOM 1720 O O . ASP A 1 222 ? 27.572 10.786 -1.516 1.00 28.52 222 ASP A O 1
ATOM 1724 N N . LYS A 1 223 ? 25.754 11.323 -0.320 1.00 33.41 223 LYS A N 1
ATOM 1725 C CA . LYS A 1 223 ? 24.948 10.154 -0.690 1.00 33.41 223 LYS A CA 1
ATOM 1726 C C . LYS A 1 223 ? 24.187 10.459 -1.980 1.00 33.41 223 LYS A C 1
ATOM 1728 O O . LYS A 1 223 ? 22.984 10.667 -1.924 1.00 33.41 223 LYS A O 1
ATOM 1733 N N . ASP A 1 224 ? 24.878 10.452 -3.114 1.00 36.00 224 ASP A N 1
ATOM 1734 C CA . ASP A 1 224 ? 24.226 10.276 -4.421 1.00 36.00 224 ASP A CA 1
ATOM 1735 C C . ASP A 1 224 ? 25.203 9.745 -5.487 1.00 36.00 224 ASP A C 1
ATOM 1737 O O . ASP A 1 224 ? 25.307 10.222 -6.617 1.00 36.00 224 ASP A O 1
ATOM 1741 N N . SER A 1 225 ? 25.965 8.706 -5.124 1.00 36.09 225 SER A N 1
ATOM 1742 C CA . SER A 1 225 ? 26.698 7.931 -6.127 1.00 36.09 225 SER A CA 1
ATOM 1743 C C . SER A 1 225 ? 25.716 7.040 -6.890 1.00 36.09 225 SER A C 1
ATOM 1745 O O . SER A 1 225 ? 25.232 6.027 -6.394 1.00 36.09 225 SER A O 1
ATOM 1747 N N . ASN A 1 226 ? 25.417 7.472 -8.110 1.00 44.38 226 ASN A N 1
ATOM 1748 C CA . ASN A 1 226 ? 24.655 6.791 -9.150 1.00 44.38 226 ASN A CA 1
ATOM 1749 C C . ASN A 1 226 ? 25.024 5.287 -9.239 1.00 44.38 226 ASN A C 1
ATOM 1751 O O . ASN A 1 226 ? 26.017 4.909 -9.871 1.00 44.38 226 ASN A O 1
ATOM 1755 N N . LEU A 1 227 ? 24.255 4.426 -8.561 1.00 65.06 227 LEU A N 1
ATOM 1756 C CA . LEU A 1 227 ? 24.394 2.969 -8.621 1.00 65.06 227 LEU A CA 1
ATOM 1757 C C . LEU A 1 227 ? 24.032 2.524 -10.039 1.00 65.06 227 LEU A C 1
ATOM 1759 O O . LEU A 1 227 ? 22.865 2.509 -10.422 1.00 65.06 227 LEU A O 1
ATOM 1763 N N . LYS A 1 228 ? 25.049 2.187 -10.837 1.00 81.62 228 LYS A N 1
ATOM 1764 C CA . LYS A 1 228 ? 24.852 1.667 -12.194 1.00 81.62 228 LYS A CA 1
ATOM 1765 C C . LYS A 1 228 ? 23.901 0.459 -12.157 1.00 81.62 228 LYS A C 1
ATOM 1767 O O . LYS A 1 228 ? 24.153 -0.446 -11.357 1.00 81.62 228 LYS A O 1
ATOM 1772 N N . PRO A 1 229 ? 22.885 0.387 -13.038 1.00 88.19 229 PRO A N 1
ATOM 1773 C CA . PRO A 1 229 ? 21.980 -0.756 -13.086 1.00 88.19 229 PRO A CA 1
ATOM 1774 C C . PRO A 1 229 ? 22.743 -2.059 -13.339 1.00 88.19 229 PRO A C 1
ATOM 1776 O O . PRO A 1 229 ? 23.742 -2.081 -14.068 1.00 88.19 229 PRO A O 1
ATOM 1779 N N . ARG A 1 230 ? 22.289 -3.154 -12.738 1.00 93.12 230 ARG A N 1
ATOM 1780 C CA . ARG A 1 230 ? 22.934 -4.468 -12.789 1.00 93.12 230 ARG A CA 1
ATOM 1781 C C . ARG A 1 230 ? 22.440 -5.246 -14.002 1.00 93.12 230 ARG A C 1
ATOM 1783 O O . ARG A 1 230 ? 21.248 -5.503 -14.126 1.00 93.12 230 ARG A O 1
ATOM 1790 N N . VAL A 1 231 ? 23.354 -5.678 -14.864 1.00 94.50 231 VAL A N 1
ATOM 1791 C CA . VAL A 1 231 ? 23.049 -6.574 -15.990 1.00 94.50 231 VAL A CA 1
ATOM 1792 C C . VAL A 1 231 ? 23.693 -7.929 -15.757 1.00 94.50 231 VAL A C 1
ATOM 1794 O O . VAL A 1 231 ? 24.886 -8.001 -15.476 1.00 94.50 231 VAL A O 1
ATOM 1797 N N . LEU A 1 232 ? 22.921 -9.004 -15.887 1.00 95.31 232 LEU A N 1
ATOM 1798 C CA . LEU A 1 232 ? 23.447 -10.367 -15.900 1.00 95.31 232 LEU A CA 1
ATOM 1799 C C . LEU A 1 232 ? 23.588 -10.832 -17.346 1.00 95.31 232 LEU A C 1
ATOM 1801 O O . LEU A 1 232 ? 22.585 -10.964 -18.037 1.00 95.31 232 LEU A O 1
ATOM 1805 N N . ILE A 1 233 ? 24.818 -11.059 -17.798 1.00 95.00 233 ILE A N 1
ATOM 1806 C CA . ILE A 1 233 ? 25.125 -11.607 -19.120 1.00 95.00 233 ILE A CA 1
ATOM 1807 C C . ILE A 1 233 ? 25.455 -13.096 -19.014 1.00 95.00 233 ILE A C 1
ATOM 1809 O O . ILE A 1 233 ? 26.186 -13.500 -18.108 1.00 95.00 233 ILE A O 1
ATOM 1813 N N . ALA A 1 234 ? 24.930 -13.898 -19.936 1.00 93.19 234 ALA A N 1
ATOM 1814 C CA . ALA A 1 234 ? 25.162 -15.332 -19.990 1.00 93.19 234 ALA A CA 1
ATOM 1815 C C . ALA A 1 234 ? 25.435 -15.809 -21.413 1.00 93.19 234 ALA A C 1
ATOM 1817 O O . ALA A 1 234 ? 24.636 -15.547 -22.311 1.00 93.19 234 ALA A O 1
ATOM 1818 N N . ASP A 1 235 ? 26.568 -16.477 -21.600 1.00 89.19 235 ASP A N 1
ATOM 1819 C CA . ASP A 1 235 ? 27.011 -17.047 -22.871 1.00 89.19 235 ASP A CA 1
ATOM 1820 C C . ASP A 1 235 ? 28.073 -18.116 -22.569 1.00 89.19 235 ASP A C 1
ATOM 1822 O O . ASP A 1 235 ? 28.890 -17.931 -21.662 1.00 89.19 235 ASP A O 1
ATOM 1826 N N . ASP A 1 236 ? 28.050 -19.241 -23.279 1.00 86.88 236 ASP A N 1
ATOM 1827 C CA . ASP A 1 236 ? 29.007 -20.331 -23.077 1.00 86.88 236 ASP A CA 1
ATOM 1828 C C . ASP A 1 236 ? 30.350 -20.064 -23.771 1.00 86.88 236 ASP A C 1
ATOM 1830 O O . ASP A 1 236 ? 31.368 -20.660 -23.407 1.00 86.88 236 ASP A O 1
ATOM 1834 N N . GLU A 1 237 ? 30.388 -19.119 -24.719 1.00 86.31 237 GLU A N 1
ATOM 1835 C CA . GLU A 1 237 ? 31.598 -18.695 -25.410 1.00 86.31 237 GLU A CA 1
ATOM 1836 C C . GLU A 1 237 ? 32.334 -17.581 -24.624 1.00 86.31 237 GLU A C 1
ATOM 1838 O O . GLU A 1 237 ? 31.863 -16.438 -24.536 1.00 86.31 237 GLU A O 1
ATOM 1843 N N . PRO A 1 238 ? 33.547 -17.839 -24.080 1.00 81.12 238 PRO A N 1
ATOM 1844 C CA . PRO A 1 238 ? 34.252 -16.872 -23.229 1.00 81.12 238 PRO A CA 1
ATOM 1845 C C . PRO A 1 238 ? 34.592 -15.549 -23.929 1.00 81.12 238 PRO A C 1
ATOM 1847 O O . PRO A 1 238 ? 34.655 -14.497 -23.287 1.00 81.12 238 PRO A O 1
ATOM 1850 N N . ASP A 1 239 ? 34.821 -15.584 -25.242 1.00 79.25 239 ASP A N 1
ATOM 1851 C CA . ASP A 1 239 ? 35.122 -14.388 -26.030 1.00 79.25 239 ASP A CA 1
ATOM 1852 C C . ASP A 1 239 ? 33.877 -13.509 -26.226 1.00 79.25 239 ASP A C 1
ATOM 1854 O O . ASP A 1 239 ? 33.973 -12.278 -26.160 1.00 79.25 239 ASP A O 1
ATOM 1858 N N . MET A 1 240 ? 32.697 -14.122 -26.359 1.00 80.88 240 MET A N 1
ATOM 1859 C CA . MET A 1 240 ? 31.410 -13.431 -26.432 1.00 80.88 240 MET A CA 1
ATOM 1860 C C . MET A 1 240 ? 31.067 -12.762 -25.091 1.00 80.88 240 MET A C 1
ATOM 1862 O O . MET A 1 240 ? 30.690 -11.586 -25.068 1.00 80.88 240 MET A O 1
ATOM 1866 N N . LEU A 1 241 ? 31.309 -13.438 -23.960 1.00 85.56 241 LEU A N 1
ATOM 1867 C CA . LEU A 1 241 ? 31.190 -12.837 -22.624 1.00 85.56 241 LEU A CA 1
ATOM 1868 C C . LEU A 1 241 ? 32.120 -11.633 -22.436 1.00 85.56 241 LEU A C 1
ATOM 1870 O O . LEU A 1 241 ? 31.674 -10.569 -21.999 1.00 85.56 241 LEU A O 1
ATOM 1874 N N . ARG A 1 242 ? 33.404 -11.758 -22.801 1.00 81.81 242 ARG A N 1
ATOM 1875 C CA . ARG A 1 242 ? 34.371 -10.646 -22.726 1.00 81.81 242 ARG A CA 1
ATOM 1876 C C . ARG A 1 242 ? 33.940 -9.467 -23.588 1.00 81.81 242 ARG A C 1
ATOM 1878 O O . ARG A 1 242 ? 34.039 -8.318 -23.148 1.00 81.81 242 ARG A O 1
ATOM 1885 N N . PHE A 1 243 ? 33.438 -9.741 -24.792 1.00 82.56 243 PHE A N 1
ATOM 1886 C CA . PHE A 1 243 ? 32.892 -8.716 -25.670 1.00 82.56 243 PHE A CA 1
ATOM 1887 C C . PHE A 1 243 ? 31.710 -8.002 -25.007 1.00 82.56 243 PHE A C 1
ATOM 1889 O O . PHE A 1 243 ? 31.780 -6.787 -24.823 1.00 82.56 243 PHE A O 1
ATOM 1896 N N . LEU A 1 244 ? 30.675 -8.728 -24.568 1.00 83.19 244 LEU A N 1
ATOM 1897 C CA . LEU A 1 244 ? 29.501 -8.150 -23.901 1.00 83.19 244 LEU A CA 1
ATOM 1898 C C . LEU A 1 244 ? 29.885 -7.337 -22.663 1.00 83.19 244 LEU A C 1
ATOM 1900 O O . LEU A 1 244 ? 29.431 -6.202 -22.509 1.00 83.19 244 LEU A O 1
ATOM 1904 N N . ARG A 1 245 ? 30.785 -7.864 -21.827 1.00 87.88 245 ARG A N 1
ATOM 1905 C CA . ARG A 1 245 ? 31.315 -7.159 -20.656 1.00 87.88 245 ARG A CA 1
ATOM 1906 C C . ARG A 1 245 ? 31.971 -5.839 -21.054 1.00 87.88 245 ARG A C 1
ATOM 1908 O O . ARG A 1 245 ? 31.649 -4.806 -20.473 1.00 87.88 245 ARG A O 1
ATOM 1915 N N . SER A 1 246 ? 32.855 -5.854 -22.056 1.00 82.06 246 SER A N 1
ATOM 1916 C CA . SER A 1 246 ? 33.558 -4.648 -22.520 1.00 82.06 246 SER A CA 1
ATOM 1917 C C . SER A 1 246 ? 32.602 -3.575 -23.045 1.00 82.06 246 SER A C 1
ATOM 1919 O O . SER A 1 246 ? 32.823 -2.388 -22.814 1.00 82.06 246 SER A O 1
ATOM 1921 N N . GLN A 1 247 ? 31.519 -3.991 -23.710 1.00 83.94 247 GLN A N 1
ATOM 1922 C CA . GLN A 1 247 ? 30.531 -3.073 -24.265 1.00 83.94 247 GLN A CA 1
ATOM 1923 C C . GLN A 1 247 ? 29.607 -2.498 -23.181 1.00 83.94 247 GLN A C 1
ATOM 1925 O O . GLN A 1 247 ? 29.252 -1.325 -23.252 1.00 83.94 247 GLN A O 1
ATOM 1930 N N . LEU A 1 248 ? 29.241 -3.285 -22.162 1.00 85.88 248 LEU A N 1
ATOM 1931 C CA . LEU A 1 248 ? 28.230 -2.903 -21.168 1.00 85.88 248 LEU A CA 1
ATOM 1932 C C . LEU A 1 248 ? 28.803 -2.269 -19.887 1.00 85.88 248 LEU A C 1
ATOM 1934 O O . LEU A 1 248 ? 28.102 -1.487 -19.241 1.00 85.88 248 LEU A O 1
ATOM 1938 N N . ALA A 1 249 ? 30.073 -2.513 -19.542 1.00 84.69 249 ALA A N 1
ATOM 1939 C CA . ALA A 1 249 ? 30.706 -2.022 -18.305 1.00 84.69 249 ALA A CA 1
ATOM 1940 C C . ALA A 1 249 ? 30.701 -0.486 -18.144 1.00 84.69 249 ALA A C 1
ATOM 1942 O O . ALA A 1 249 ? 30.757 0.046 -17.029 1.00 84.69 249 ALA A O 1
ATOM 1943 N N . GLY A 1 250 ? 30.605 0.255 -19.255 1.00 82.81 250 GLY A N 1
ATOM 1944 C CA . GLY A 1 250 ? 30.505 1.714 -19.230 1.00 82.81 250 GLY A CA 1
ATOM 1945 C C . GLY A 1 250 ? 29.256 2.218 -18.497 1.00 82.81 250 GLY A C 1
ATOM 1946 O O . GLY A 1 250 ? 29.348 3.198 -17.756 1.00 82.81 250 GLY A O 1
ATOM 1947 N N . ARG A 1 251 ? 28.115 1.528 -18.647 1.00 81.38 251 ARG A N 1
ATOM 1948 C CA . ARG A 1 251 ? 26.795 1.972 -18.155 1.00 81.38 251 ARG A CA 1
ATOM 1949 C C . ARG A 1 251 ? 26.152 1.040 -17.131 1.00 81.38 251 ARG A C 1
ATOM 1951 O O . ARG A 1 251 ? 25.328 1.504 -16.355 1.00 81.38 251 ARG A O 1
ATOM 1958 N N . PHE A 1 252 ? 26.548 -0.229 -17.102 1.00 88.81 252 PHE A N 1
ATOM 1959 C CA . PHE A 1 252 ? 25.959 -1.242 -16.233 1.00 88.81 252 PHE A CA 1
ATOM 1960 C C . PHE A 1 252 ? 27.003 -1.866 -15.308 1.00 88.81 252 PHE A C 1
ATOM 1962 O O . PHE A 1 252 ? 28.184 -1.960 -15.652 1.00 88.81 252 PHE A O 1
ATOM 1969 N N . GLN A 1 253 ? 26.558 -2.343 -14.148 1.00 92.50 253 GLN A N 1
ATOM 1970 C CA . GLN A 1 253 ? 27.317 -3.297 -13.350 1.00 92.50 253 GLN A CA 1
ATOM 1971 C C . GLN A 1 253 ? 27.099 -4.696 -13.937 1.00 92.50 253 GLN A C 1
ATOM 1973 O O . GLN A 1 253 ? 26.017 -5.266 -13.822 1.00 92.50 253 GLN A O 1
ATOM 1978 N N . VAL A 1 254 ? 28.123 -5.237 -14.596 1.00 92.62 254 VAL A N 1
ATOM 1979 C CA . VAL A 1 254 ? 28.025 -6.507 -15.327 1.00 92.62 254 VAL A CA 1
ATOM 1980 C C . VAL A 1 254 ? 28.287 -7.691 -14.394 1.00 92.62 254 VAL A C 1
ATOM 1982 O O . VAL A 1 254 ? 29.323 -7.753 -13.734 1.00 92.62 254 VAL A O 1
ATOM 1985 N N . LEU A 1 255 ? 27.352 -8.636 -14.367 1.00 93.50 255 LEU A N 1
ATOM 1986 C CA . LEU A 1 255 ? 27.471 -9.958 -13.762 1.00 93.50 255 LEU A CA 1
ATOM 1987 C C . LEU A 1 255 ? 27.577 -10.984 -14.892 1.00 93.50 255 LEU A C 1
ATOM 1989 O O . LEU A 1 255 ? 26.827 -10.902 -15.856 1.00 93.50 255 LEU A O 1
ATOM 1993 N N . GLU A 1 256 ? 28.484 -11.946 -14.779 1.00 93.94 256 GLU A N 1
ATOM 1994 C CA . GLU A 1 256 ? 28.737 -12.949 -15.824 1.00 93.94 256 GLU A CA 1
ATOM 1995 C C . GLU A 1 256 ? 28.252 -14.329 -15.386 1.00 93.94 256 GLU A C 1
ATOM 1997 O O . GLU A 1 256 ? 28.421 -14.700 -14.224 1.00 93.94 256 GLU A O 1
ATOM 2002 N N . ALA A 1 257 ? 27.699 -15.107 -16.309 1.00 92.62 257 ALA A N 1
ATOM 2003 C CA . ALA A 1 257 ? 27.378 -16.522 -16.154 1.00 92.62 257 ALA A CA 1
ATOM 2004 C C . ALA A 1 257 ? 27.828 -17.287 -17.408 1.00 92.62 257 ALA A C 1
ATOM 2006 O O . ALA A 1 257 ? 27.736 -16.763 -18.513 1.00 92.62 257 ALA A O 1
ATOM 2007 N N . VAL A 1 258 ? 28.335 -18.507 -17.232 1.00 88.94 258 VAL A N 1
ATOM 2008 C CA . VAL A 1 258 ? 28.840 -19.347 -18.341 1.00 88.94 258 VAL A CA 1
ATOM 2009 C C . VAL A 1 258 ? 27.896 -20.499 -18.701 1.00 88.94 258 VAL A C 1
ATOM 2011 O O . VAL A 1 258 ? 28.097 -21.174 -19.701 1.00 88.94 258 VAL A O 1
ATOM 2014 N N . ASP A 1 259 ? 26.872 -20.736 -17.882 1.00 89.12 259 ASP A N 1
ATOM 2015 C CA . ASP A 1 259 ? 25.879 -21.793 -18.061 1.00 89.12 259 ASP A CA 1
ATOM 2016 C C . ASP A 1 259 ? 24.523 -21.348 -17.488 1.00 89.12 259 ASP A C 1
ATOM 2018 O O . ASP A 1 259 ? 24.440 -20.398 -16.698 1.00 89.12 259 ASP A O 1
ATOM 2022 N N . GLY A 1 260 ? 23.444 -22.033 -17.876 1.00 88.06 260 GLY A N 1
ATOM 2023 C CA . GLY A 1 260 ? 22.090 -21.674 -17.451 1.00 88.06 260 GLY A CA 1
ATOM 2024 C C . GLY A 1 260 ? 21.810 -21.880 -15.956 1.00 88.06 260 GLY A C 1
ATOM 2025 O O . GLY A 1 260 ? 20.922 -21.221 -15.408 1.00 88.06 260 GLY A O 1
ATOM 2026 N N . ASN A 1 261 ? 22.565 -22.737 -15.263 1.00 90.81 261 ASN A N 1
ATOM 2027 C CA . ASN A 1 261 ? 22.408 -22.951 -13.821 1.00 90.81 261 ASN A CA 1
ATOM 2028 C C . ASN A 1 261 ? 22.933 -21.747 -13.027 1.00 90.81 261 ASN A C 1
ATOM 2030 O O . ASN A 1 261 ? 22.244 -21.237 -12.139 1.00 90.81 261 ASN A O 1
ATOM 2034 N N . GLN A 1 262 ? 24.087 -21.209 -13.423 1.00 92.56 262 GLN A N 1
ATOM 2035 C CA . GLN A 1 262 ? 24.641 -19.978 -12.868 1.00 92.56 262 GLN A CA 1
ATOM 2036 C C . GLN A 1 262 ? 23.753 -18.765 -13.130 1.00 92.56 262 GLN A C 1
ATOM 2038 O O . GLN A 1 262 ? 23.715 -17.862 -12.292 1.00 92.56 262 GLN A O 1
ATOM 2043 N N . VAL A 1 263 ? 23.027 -18.722 -14.256 1.00 92.50 263 VAL A N 1
ATOM 2044 C CA . VAL A 1 263 ? 22.061 -17.640 -14.505 1.00 92.50 263 VAL A CA 1
ATOM 2045 C C . VAL A 1 263 ? 20.983 -17.633 -13.435 1.00 92.50 263 VAL A C 1
ATOM 2047 O O . VAL A 1 263 ? 20.721 -16.583 -12.854 1.00 92.50 263 VAL A O 1
ATOM 2050 N N . VAL A 1 264 ? 20.383 -18.788 -13.135 1.00 91.44 264 VAL A N 1
ATOM 2051 C CA . VAL A 1 264 ? 19.315 -18.869 -12.131 1.00 91.44 264 VAL A CA 1
ATOM 2052 C C . VAL A 1 264 ? 19.834 -18.538 -10.734 1.00 91.44 264 VAL A C 1
ATOM 2054 O O . VAL A 1 264 ? 19.215 -17.745 -10.018 1.00 91.44 264 VAL A O 1
ATOM 2057 N N . GLU A 1 265 ? 20.985 -19.096 -10.355 1.00 92.31 265 GLU A N 1
ATOM 2058 C CA . GLU A 1 265 ? 21.599 -18.834 -9.053 1.00 92.31 265 GLU A CA 1
ATOM 2059 C C . GLU A 1 265 ? 21.889 -17.337 -8.868 1.00 92.31 265 GLU A C 1
ATOM 2061 O O . GLU A 1 265 ? 21.439 -16.720 -7.895 1.00 92.31 265 GLU A O 1
ATOM 2066 N N . LYS A 1 266 ? 22.582 -16.723 -9.836 1.00 91.38 266 LYS A N 1
ATOM 2067 C CA . LYS A 1 266 ? 22.959 -15.308 -9.765 1.00 91.38 266 LYS A CA 1
ATOM 2068 C C . LYS A 1 266 ? 21.745 -14.399 -9.880 1.00 91.38 266 LYS A C 1
ATOM 2070 O O . LYS A 1 266 ? 21.683 -13.423 -9.145 1.00 91.38 266 LYS A O 1
ATOM 2075 N N . ALA A 1 267 ? 20.758 -14.709 -10.721 1.00 92.25 267 ALA A N 1
ATOM 2076 C CA . ALA A 1 267 ? 19.531 -13.917 -10.813 1.00 92.25 267 ALA A CA 1
ATOM 2077 C C . ALA A 1 267 ? 18.771 -13.881 -9.478 1.00 92.25 267 ALA A C 1
ATOM 2079 O O . ALA A 1 267 ? 18.283 -12.825 -9.081 1.00 92.25 267 ALA A O 1
ATOM 2080 N N . THR A 1 268 ? 18.736 -15.002 -8.754 1.00 90.38 268 THR A N 1
ATOM 2081 C CA . THR A 1 268 ? 18.039 -15.107 -7.462 1.00 90.38 268 THR A CA 1
ATOM 2082 C C . THR A 1 268 ? 18.781 -14.380 -6.337 1.00 90.38 268 THR A C 1
ATOM 2084 O O . THR A 1 268 ? 18.152 -13.744 -5.496 1.00 90.38 268 THR A O 1
ATOM 2087 N N . GLN A 1 269 ? 20.116 -14.449 -6.312 1.00 90.00 269 GLN A N 1
ATOM 2088 C CA . GLN A 1 269 ? 20.932 -13.805 -5.272 1.00 90.00 269 GLN A CA 1
ATOM 2089 C C . GLN A 1 269 ? 21.134 -12.304 -5.520 1.00 90.00 269 GLN A C 1
ATOM 2091 O O . GLN A 1 269 ? 21.141 -11.504 -4.585 1.00 90.00 269 GLN A O 1
ATOM 2096 N N . ALA A 1 270 ? 21.353 -11.925 -6.779 1.00 87.00 270 ALA A N 1
ATOM 2097 C CA . ALA A 1 270 ? 21.744 -10.576 -7.160 1.00 87.00 270 ALA A CA 1
ATOM 2098 C C . ALA A 1 270 ? 20.570 -9.682 -7.564 1.00 87.00 270 ALA A C 1
ATOM 2100 O O . ALA A 1 270 ? 20.750 -8.469 -7.527 1.00 87.00 270 ALA A O 1
ATOM 2101 N N . LEU A 1 271 ? 19.423 -10.248 -7.963 1.00 89.19 271 LEU A N 1
ATOM 2102 C CA . LEU A 1 271 ? 18.268 -9.511 -8.495 1.00 89.19 271 LEU A CA 1
ATOM 2103 C C . LEU A 1 271 ? 18.695 -8.419 -9.500 1.00 89.19 271 LEU A C 1
ATOM 2105 O O . LEU A 1 271 ? 18.599 -7.229 -9.197 1.00 89.19 271 LEU A O 1
ATOM 2109 N N . PRO A 1 272 ? 19.259 -8.807 -10.660 1.00 92.44 272 PRO A N 1
ATOM 2110 C CA . PRO A 1 272 ? 19.695 -7.847 -11.667 1.00 92.44 272 PRO A CA 1
ATOM 2111 C C . PRO A 1 272 ? 18.515 -7.053 -12.249 1.00 92.44 272 PRO A C 1
ATOM 2113 O O . PRO A 1 272 ? 17.382 -7.527 -12.261 1.00 92.44 272 PRO A O 1
ATOM 2116 N N . ASP A 1 273 ? 18.799 -5.869 -12.792 1.00 91.06 273 ASP A N 1
ATOM 2117 C CA . ASP A 1 273 ? 17.812 -5.010 -13.458 1.00 91.06 273 ASP A CA 1
ATOM 2118 C C . ASP A 1 273 ? 17.442 -5.509 -14.861 1.00 91.06 273 ASP A C 1
ATOM 2120 O O . ASP A 1 273 ? 16.408 -5.123 -15.399 1.00 91.06 273 ASP A O 1
ATOM 2124 N N . VAL A 1 274 ? 18.294 -6.337 -15.475 1.00 94.19 274 VAL A N 1
ATOM 2125 C CA . VAL A 1 274 ? 18.039 -7.003 -16.759 1.00 94.19 274 VAL A CA 1
ATOM 2126 C C . VAL A 1 274 ? 18.957 -8.215 -16.932 1.00 94.19 274 VAL A C 1
ATOM 2128 O O . VAL A 1 274 ? 20.108 -8.216 -16.483 1.00 94.19 274 VAL A O 1
ATOM 2131 N N . ILE A 1 275 ? 18.458 -9.251 -17.605 1.00 94.81 275 ILE A N 1
ATOM 2132 C CA . ILE A 1 275 ? 19.203 -10.467 -17.943 1.00 94.81 275 ILE A CA 1
ATOM 2133 C C . ILE A 1 275 ? 19.346 -10.555 -19.462 1.00 94.81 275 ILE A C 1
ATOM 2135 O O . ILE A 1 275 ? 18.368 -10.419 -20.192 1.00 94.81 275 ILE A O 1
ATOM 2139 N N . LEU A 1 276 ? 20.564 -10.797 -19.932 1.00 94.06 276 LEU A N 1
ATOM 2140 C CA . LEU A 1 276 ? 20.906 -11.065 -21.321 1.00 94.06 276 LEU A CA 1
ATOM 2141 C C . LEU A 1 276 ? 21.485 -12.475 -21.405 1.00 94.06 276 LEU A C 1
ATOM 2143 O O . LEU A 1 276 ? 22.559 -12.724 -20.868 1.00 94.06 276 LEU A O 1
ATOM 2147 N N . CYS A 1 277 ? 20.789 -13.391 -22.064 1.00 93.62 277 CYS A N 1
ATOM 2148 C CA . CYS A 1 277 ? 21.126 -14.808 -22.018 1.00 93.62 277 CYS A CA 1
ATOM 2149 C C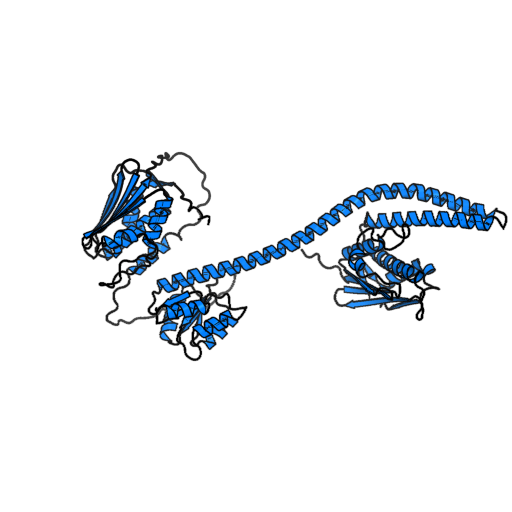 . CYS A 1 277 ? 21.196 -15.412 -23.410 1.00 93.62 277 CYS A C 1
ATOM 2151 O O . CYS A 1 277 ? 20.271 -15.232 -24.201 1.00 93.62 277 CYS A O 1
ATOM 2153 N N . ASP A 1 278 ? 22.243 -16.177 -23.696 1.00 91.12 278 ASP A N 1
ATOM 2154 C CA . ASP A 1 278 ? 22.270 -16.992 -24.897 1.00 91.12 278 ASP A CA 1
ATOM 2155 C C . ASP A 1 278 ? 21.227 -18.111 -24.857 1.00 91.12 278 ASP A C 1
ATOM 2157 O O . ASP A 1 278 ? 20.892 -18.664 -23.806 1.00 91.12 278 ASP A O 1
ATOM 2161 N N . MET A 1 279 ? 20.660 -18.405 -26.023 1.00 86.81 279 MET A N 1
ATOM 2162 C CA . MET A 1 279 ? 19.668 -19.458 -26.180 1.00 86.81 279 MET A CA 1
ATOM 2163 C C . MET A 1 279 ? 20.305 -20.851 -26.091 1.00 86.81 279 MET A C 1
ATOM 2165 O O . MET A 1 279 ? 19.666 -21.760 -25.562 1.00 86.81 279 MET A O 1
ATOM 2169 N N . MET A 1 280 ? 21.532 -21.027 -26.590 1.00 85.38 280 MET A N 1
ATOM 2170 C CA . MET A 1 280 ? 22.180 -22.325 -26.783 1.00 85.38 280 MET A CA 1
ATOM 2171 C C . MET A 1 280 ? 23.368 -22.488 -25.830 1.00 85.38 280 MET A C 1
ATOM 2173 O O . MET A 1 280 ? 24.512 -22.402 -26.249 1.00 85.38 280 MET A O 1
ATOM 2177 N N . MET A 1 281 ? 23.093 -22.783 -24.558 1.00 86.94 281 MET A N 1
ATOM 2178 C CA . MET A 1 281 ? 24.130 -23.026 -23.546 1.00 86.94 281 MET A CA 1
ATOM 2179 C C . MET A 1 281 ? 24.145 -24.491 -23.063 1.00 86.94 281 MET A C 1
ATOM 2181 O O . MET A 1 281 ? 23.111 -25.168 -23.127 1.00 86.94 281 MET A O 1
ATOM 2185 N N . PRO A 1 282 ? 25.284 -24.998 -22.549 1.00 73.38 282 PRO A N 1
ATOM 2186 C CA . PRO A 1 282 ? 25.378 -26.306 -21.904 1.00 73.38 282 PRO A CA 1
ATOM 2187 C C . PRO A 1 282 ? 24.473 -26.428 -20.673 1.00 73.38 282 PRO A C 1
ATOM 2189 O O . PRO A 1 282 ? 24.163 -25.441 -20.008 1.00 73.38 282 PRO A O 1
ATOM 2192 N N . GLU A 1 283 ? 24.108 -27.671 -20.343 1.00 83.06 283 GLU A N 1
ATOM 2193 C CA . GLU A 1 283 ? 23.263 -28.082 -19.205 1.00 83.06 283 GLU A CA 1
ATOM 2194 C C . GLU A 1 283 ? 21.803 -27.617 -19.278 1.00 83.06 283 GLU A C 1
ATOM 2196 O O . GLU A 1 283 ? 20.897 -28.447 -19.186 1.00 83.06 283 GLU A O 1
ATOM 2201 N N . LYS A 1 284 ? 21.572 -26.315 -19.459 1.00 85.81 284 LYS A N 1
ATOM 2202 C CA . LYS A 1 284 ? 20.253 -25.688 -19.429 1.00 85.81 284 LYS A CA 1
ATOM 2203 C C . LYS A 1 284 ? 20.165 -24.564 -20.453 1.00 85.81 284 LYS A C 1
ATOM 2205 O O . LYS A 1 284 ? 20.929 -23.601 -20.399 1.00 85.81 284 LYS A O 1
ATOM 2210 N N . ASP A 1 285 ? 19.205 -24.691 -21.366 1.00 88.31 285 ASP A N 1
ATOM 2211 C CA . ASP A 1 285 ? 19.010 -23.731 -22.452 1.00 88.31 285 ASP A CA 1
ATOM 2212 C C . ASP A 1 285 ? 18.391 -22.406 -21.955 1.00 88.31 285 ASP A C 1
ATOM 2214 O O . ASP A 1 285 ? 17.745 -22.341 -20.901 1.00 88.31 285 ASP A O 1
ATOM 2218 N N . GLY A 1 286 ? 18.570 -21.324 -22.718 1.00 87.00 286 GLY A N 1
ATOM 2219 C CA . GLY A 1 286 ? 18.088 -19.997 -22.322 1.00 87.00 286 GLY A CA 1
ATOM 2220 C C . GLY A 1 286 ? 16.559 -19.903 -22.173 1.00 87.00 286 GLY A C 1
ATOM 2221 O O . GLY A 1 286 ? 16.065 -19.087 -21.391 1.00 87.00 286 GLY A O 1
ATOM 2222 N N . LEU A 1 287 ? 15.789 -20.749 -22.871 1.00 89.06 287 LEU A N 1
ATOM 2223 C CA . LEU A 1 287 ? 14.326 -20.798 -22.744 1.00 89.06 287 LEU A CA 1
ATOM 2224 C C . LEU A 1 287 ? 13.898 -21.460 -21.427 1.00 89.06 287 LEU A C 1
ATOM 2226 O O . LEU A 1 287 ? 12.958 -20.995 -20.781 1.00 89.06 287 LEU A O 1
ATOM 2230 N N . GLN A 1 288 ? 14.579 -22.527 -21.014 1.00 90.25 288 GLN A N 1
ATOM 2231 C CA . GLN A 1 288 ? 14.382 -23.216 -19.741 1.00 90.25 288 GLN A CA 1
ATOM 2232 C C . GLN A 1 288 ? 14.731 -22.294 -18.576 1.00 90.25 288 GLN A C 1
ATOM 2234 O O . GLN A 1 288 ? 13.962 -22.208 -17.619 1.00 90.25 288 GLN A O 1
ATOM 2239 N N . VAL A 1 289 ? 15.841 -21.556 -18.681 1.00 92.25 289 VAL A N 1
ATOM 2240 C CA . VAL A 1 289 ? 16.215 -20.520 -17.708 1.00 92.25 289 VAL A CA 1
ATOM 2241 C C . VAL A 1 289 ? 15.125 -19.452 -17.603 1.00 92.25 289 VAL A C 1
ATOM 2243 O O . VAL A 1 289 ? 14.680 -19.142 -16.499 1.00 92.25 289 VAL A O 1
ATOM 2246 N N . CYS A 1 290 ? 14.649 -18.929 -18.739 1.00 91.81 290 CYS A N 1
ATOM 2247 C CA . CYS A 1 290 ? 13.596 -17.916 -18.768 1.00 91.81 290 CYS A CA 1
ATOM 2248 C C . CYS A 1 290 ? 12.316 -18.404 -18.070 1.00 91.81 290 CYS A C 1
ATOM 2250 O O . CYS A 1 290 ? 11.807 -17.731 -17.175 1.00 91.81 290 CYS A O 1
ATOM 2252 N N . ARG A 1 291 ? 11.839 -19.613 -18.403 1.00 90.12 291 ARG A N 1
ATOM 2253 C CA . ARG A 1 291 ? 10.639 -20.201 -17.780 1.00 90.12 291 ARG A CA 1
ATOM 2254 C C . ARG A 1 291 ? 10.788 -20.390 -16.274 1.00 90.12 291 ARG A C 1
ATOM 2256 O O . ARG A 1 291 ? 9.826 -20.178 -15.541 1.00 90.12 291 ARG A O 1
ATOM 2263 N N . GLU A 1 292 ? 11.967 -20.791 -15.812 1.00 92.00 292 GLU A N 1
ATOM 2264 C CA . GLU A 1 292 ? 12.212 -21.010 -14.388 1.00 92.00 292 GLU A CA 1
ATOM 2265 C C . GLU A 1 292 ? 12.206 -19.709 -13.587 1.00 92.00 292 GLU A C 1
ATOM 2267 O O . GLU A 1 292 ? 11.566 -19.639 -12.539 1.00 92.00 292 GLU A O 1
ATOM 2272 N N . LEU A 1 293 ? 12.847 -18.659 -14.104 1.00 90.38 293 LEU A N 1
ATOM 2273 C CA . LEU A 1 293 ? 12.828 -17.340 -13.470 1.00 90.38 293 LEU A CA 1
ATOM 2274 C C . LEU A 1 293 ? 11.428 -16.717 -13.501 1.00 90.38 293 LEU A C 1
ATOM 2276 O O . LEU A 1 293 ? 10.978 -16.138 -12.516 1.00 90.38 293 LEU A O 1
ATOM 2280 N N . GLN A 1 294 ? 10.679 -16.912 -14.587 1.00 86.62 294 GLN A N 1
ATOM 2281 C CA . GLN A 1 294 ? 9.286 -16.466 -14.684 1.00 86.62 294 GLN A CA 1
ATOM 2282 C C . GLN A 1 294 ? 8.342 -17.193 -13.706 1.00 86.62 294 GLN A C 1
ATOM 2284 O O . GLN A 1 294 ? 7.315 -16.636 -13.310 1.00 86.62 294 GLN A O 1
ATOM 2289 N N . ALA A 1 295 ? 8.678 -18.413 -13.276 1.00 88.25 295 ALA A N 1
ATOM 2290 C CA . ALA A 1 295 ? 7.890 -19.169 -12.300 1.00 88.25 295 ALA A CA 1
ATOM 2291 C C . ALA A 1 295 ? 8.109 -18.713 -10.843 1.00 88.25 295 ALA A C 1
ATOM 2293 O O . ALA A 1 295 ? 7.288 -19.019 -9.976 1.00 88.25 295 ALA A O 1
ATOM 2294 N N . GLN A 1 296 ? 9.189 -17.983 -10.555 1.00 89.38 296 GLN A N 1
ATOM 2295 C CA . GLN A 1 296 ? 9.554 -17.558 -9.204 1.00 89.38 296 GLN A CA 1
ATOM 2296 C C . GLN A 1 296 ? 9.088 -16.126 -8.915 1.00 89.38 296 GLN A C 1
ATOM 2298 O O . GLN A 1 296 ? 9.398 -15.191 -9.647 1.00 89.38 296 GLN A O 1
ATOM 2303 N N . SER A 1 297 ? 8.408 -15.909 -7.785 1.00 83.06 297 SER A N 1
ATOM 2304 C CA . SER A 1 297 ? 7.842 -14.599 -7.412 1.00 83.06 297 SER A CA 1
ATOM 2305 C C . SER A 1 297 ? 8.875 -13.468 -7.338 1.00 83.06 297 SER A C 1
ATOM 2307 O O . SER A 1 297 ? 8.539 -12.319 -7.602 1.00 83.06 297 SER A O 1
ATOM 2309 N N . ALA A 1 298 ? 10.114 -13.791 -6.956 1.00 83.81 298 ALA A N 1
ATOM 2310 C CA . ALA A 1 298 ? 11.183 -12.814 -6.765 1.00 83.81 298 ALA A CA 1
ATOM 2311 C C . ALA A 1 298 ? 11.833 -12.357 -8.083 1.00 83.81 298 ALA A C 1
ATOM 2313 O O . ALA A 1 298 ? 12.278 -11.218 -8.170 1.00 83.81 298 ALA A O 1
ATOM 2314 N N . THR A 1 299 ? 11.886 -13.223 -9.100 1.00 88.31 299 THR A N 1
ATOM 2315 C CA . THR A 1 299 ? 12.632 -12.984 -10.350 1.00 88.31 299 THR A CA 1
ATOM 2316 C C . THR A 1 299 ? 11.729 -12.815 -11.573 1.00 88.31 299 THR A C 1
ATOM 2318 O O . THR A 1 299 ? 12.190 -12.331 -12.604 1.00 88.31 299 THR A O 1
ATOM 2321 N N . ARG A 1 300 ? 10.426 -13.103 -11.454 1.00 86.81 300 ARG A N 1
ATOM 2322 C CA . ARG A 1 300 ? 9.436 -13.009 -12.540 1.00 86.81 300 ARG A CA 1
ATOM 2323 C C . ARG A 1 300 ? 9.373 -11.651 -13.240 1.00 86.81 300 ARG A C 1
ATOM 2325 O O . ARG A 1 300 ? 9.127 -11.592 -14.440 1.00 86.81 300 ARG A O 1
ATOM 2332 N N . ASN A 1 301 ? 9.571 -10.563 -12.503 1.00 85.94 301 ASN A N 1
ATOM 2333 C CA . ASN A 1 301 ? 9.464 -9.215 -13.067 1.00 85.94 301 ASN A CA 1
ATOM 2334 C C . ASN A 1 301 ? 10.768 -8.725 -13.713 1.00 85.94 301 ASN A C 1
ATOM 2336 O O . ASN A 1 301 ? 10.755 -7.676 -14.348 1.00 85.94 301 ASN A O 1
ATOM 2340 N N . ILE A 1 302 ? 11.868 -9.475 -13.581 1.00 90.88 302 ILE A N 1
ATOM 2341 C CA . ILE A 1 302 ? 13.159 -9.087 -14.147 1.00 90.88 302 ILE A CA 1
ATOM 2342 C C . ILE A 1 302 ? 13.095 -9.222 -15.677 1.00 90.88 302 ILE A C 1
ATOM 2344 O O . ILE A 1 302 ? 12.781 -10.308 -16.178 1.00 90.88 302 ILE A O 1
ATOM 2348 N N . PRO A 1 303 ? 13.424 -8.164 -16.440 1.00 91.69 303 PRO A N 1
ATOM 2349 C CA . PRO A 1 303 ? 13.451 -8.229 -17.890 1.00 91.69 303 PRO A CA 1
ATOM 2350 C C . PRO A 1 303 ? 14.458 -9.263 -18.396 1.00 91.69 303 PRO A C 1
ATOM 2352 O O . PRO A 1 303 ? 15.630 -9.241 -18.011 1.00 91.69 303 PRO A O 1
ATOM 2355 N N . PHE A 1 304 ? 14.015 -10.144 -19.293 1.00 92.62 304 PHE A N 1
ATOM 2356 C CA . PHE A 1 304 ? 14.832 -11.232 -19.837 1.00 92.62 304 PHE A CA 1
ATOM 2357 C C . PHE A 1 304 ? 14.966 -11.097 -21.354 1.00 92.62 304 PHE A C 1
ATOM 2359 O O . PHE A 1 304 ? 13.963 -11.121 -22.071 1.00 92.62 304 PHE A O 1
ATOM 2366 N N . VAL A 1 305 ? 16.200 -10.965 -21.839 1.00 92.06 305 VAL A N 1
ATOM 2367 C CA . VAL A 1 305 ? 16.540 -10.817 -23.257 1.00 92.06 305 VAL A CA 1
ATOM 2368 C C . VAL A 1 305 ? 17.306 -12.042 -23.734 1.00 92.06 305 VAL A C 1
ATOM 2370 O O . VAL A 1 305 ? 18.370 -12.356 -23.206 1.00 92.06 305 VAL A O 1
ATOM 2373 N N . LEU A 1 306 ? 16.790 -12.709 -24.765 1.00 91.12 306 LEU A N 1
ATOM 2374 C CA . LEU A 1 306 ? 17.430 -13.886 -25.361 1.00 91.12 306 LEU A CA 1
ATOM 2375 C C . LEU A 1 306 ? 18.300 -13.529 -26.563 1.00 91.12 306 LEU A C 1
ATOM 2377 O O . LEU A 1 306 ? 17.835 -12.873 -27.491 1.00 91.12 306 LEU A O 1
ATOM 2381 N N . LEU A 1 307 ? 19.540 -14.012 -26.590 1.00 87.44 307 LEU A N 1
ATOM 2382 C CA . LEU A 1 307 ? 20.393 -13.989 -27.773 1.00 87.44 307 LEU A CA 1
ATOM 2383 C C . LEU A 1 307 ? 20.170 -15.277 -28.575 1.00 87.44 307 LEU A C 1
ATOM 2385 O O . LEU A 1 307 ? 20.254 -16.370 -28.026 1.00 87.44 307 LEU A O 1
ATOM 2389 N N . THR A 1 308 ? 19.877 -15.174 -29.872 1.00 84.81 308 THR A N 1
ATOM 2390 C CA . THR A 1 308 ? 19.631 -16.349 -30.730 1.00 84.81 308 THR A CA 1
ATOM 2391 C C . THR A 1 308 ? 20.354 -16.248 -32.064 1.00 84.81 308 THR A C 1
ATOM 2393 O O . THR A 1 308 ? 20.417 -15.183 -32.668 1.00 84.81 308 THR A O 1
ATOM 2396 N N . ALA A 1 309 ? 20.882 -17.359 -32.575 1.00 78.25 309 ALA A N 1
ATOM 2397 C CA . ALA A 1 309 ? 21.461 -17.418 -33.919 1.00 78.25 309 ALA A CA 1
ATOM 2398 C C . ALA A 1 309 ? 20.400 -17.519 -35.035 1.00 78.25 309 ALA A C 1
ATOM 2400 O O . ALA A 1 309 ? 20.732 -17.388 -36.214 1.00 78.25 309 ALA A O 1
ATOM 2401 N N . ARG A 1 310 ? 19.130 -17.781 -34.691 1.00 71.25 310 ARG A N 1
ATOM 2402 C CA . ARG A 1 310 ? 18.045 -18.002 -35.657 1.00 71.25 310 ARG A CA 1
ATOM 2403 C C . ARG A 1 310 ? 16.981 -16.912 -35.552 1.00 71.25 310 ARG A C 1
ATOM 2405 O O . ARG A 1 310 ? 16.559 -16.539 -34.464 1.00 71.25 310 ARG A O 1
ATOM 2412 N N . ALA A 1 311 ? 16.560 -16.395 -36.704 1.00 66.62 311 ALA A N 1
ATOM 2413 C CA . ALA A 1 311 ? 15.605 -15.290 -36.812 1.00 66.62 311 ALA A CA 1
ATOM 2414 C C . ALA A 1 311 ? 14.229 -15.722 -37.359 1.00 66.62 311 ALA A C 1
ATOM 2416 O O . ALA A 1 311 ? 13.431 -14.863 -37.749 1.00 66.62 311 ALA A O 1
ATOM 2417 N N . ASP A 1 312 ? 13.970 -17.029 -37.434 1.00 78.12 312 ASP A N 1
ATOM 2418 C CA . ASP A 1 312 ? 12.722 -17.595 -37.938 1.00 78.12 312 ASP A CA 1
ATOM 2419 C C . ASP A 1 312 ? 11.546 -17.348 -36.978 1.00 78.12 312 ASP A C 1
ATOM 2421 O O . ASP A 1 312 ? 11.713 -17.096 -35.783 1.00 78.12 312 ASP A O 1
ATOM 2425 N N . GLU A 1 313 ? 10.335 -17.364 -37.531 1.00 73.25 313 GLU A N 1
ATOM 2426 C CA . GLU A 1 313 ? 9.105 -17.005 -36.820 1.00 73.25 313 GLU A CA 1
ATOM 2427 C C . GLU A 1 313 ? 8.774 -17.977 -35.676 1.00 73.25 313 GLU A C 1
ATOM 2429 O O . GLU A 1 313 ? 8.324 -17.543 -34.617 1.00 73.25 313 GLU A O 1
ATOM 2434 N N . GLU A 1 314 ? 9.086 -19.265 -35.838 1.00 76.62 314 GLU A N 1
ATOM 2435 C CA . GLU A 1 314 ? 8.874 -20.295 -34.816 1.00 76.62 314 GLU A CA 1
ATOM 2436 C C . GLU A 1 314 ? 9.749 -20.043 -33.579 1.00 76.62 314 GLU A C 1
ATOM 2438 O O . GLU A 1 314 ? 9.247 -20.021 -32.450 1.00 76.62 314 GLU A O 1
ATOM 2443 N N . THR A 1 315 ? 11.032 -19.724 -33.788 1.00 74.38 315 THR A N 1
ATOM 2444 C CA . THR A 1 315 ? 11.939 -19.318 -32.705 1.00 74.38 315 THR A CA 1
ATOM 2445 C C . THR A 1 315 ? 11.413 -18.080 -31.970 1.00 74.38 315 THR A C 1
ATOM 2447 O O . THR A 1 315 ? 11.358 -18.080 -30.740 1.00 74.38 315 THR A O 1
ATOM 2450 N N . LYS A 1 316 ? 10.937 -17.047 -32.679 1.00 73.50 316 LYS A N 1
ATOM 2451 C CA . LYS A 1 316 ? 10.388 -15.828 -32.045 1.00 73.50 316 LYS A CA 1
ATOM 2452 C C . LYS A 1 316 ? 9.164 -16.111 -31.180 1.00 73.50 316 LYS A C 1
ATOM 2454 O O . LYS A 1 316 ? 9.073 -15.611 -30.059 1.00 73.50 316 LYS A O 1
ATOM 2459 N N . LEU A 1 317 ? 8.239 -16.926 -31.687 1.00 76.62 317 LEU A N 1
ATOM 2460 C CA . LEU A 1 317 ? 7.046 -17.329 -30.946 1.00 76.62 317 LEU A CA 1
ATOM 2461 C C . LEU A 1 317 ? 7.419 -18.119 -29.689 1.00 76.62 317 LEU A C 1
ATOM 2463 O O . LEU A 1 317 ? 6.849 -17.872 -28.628 1.00 76.62 317 LEU A O 1
ATOM 2467 N N . SER A 1 318 ? 8.411 -19.011 -29.777 1.00 77.69 318 SER A N 1
ATOM 2468 C CA . SER A 1 318 ? 8.880 -19.791 -28.626 1.00 77.69 318 SER A CA 1
ATOM 2469 C C . SER A 1 318 ? 9.499 -18.924 -27.520 1.00 77.69 318 SER A C 1
ATOM 2471 O O . SER A 1 318 ? 9.268 -19.186 -26.339 1.00 77.69 318 SER A O 1
ATOM 2473 N N . VAL A 1 319 ? 10.218 -17.859 -27.898 1.00 82.75 319 VAL A N 1
ATOM 2474 C CA . VAL A 1 319 ? 10.847 -16.908 -26.972 1.00 82.75 319 VAL A CA 1
ATOM 2475 C C . VAL A 1 319 ? 9.802 -16.062 -26.244 1.00 82.75 319 VAL A C 1
ATOM 2477 O O . VAL A 1 319 ? 9.825 -15.972 -25.016 1.00 82.75 319 VAL A O 1
ATOM 2480 N N . LEU A 1 320 ? 8.836 -15.502 -26.975 1.00 77.94 320 LEU A N 1
ATOM 2481 C CA . LEU A 1 320 ? 7.756 -14.714 -26.374 1.00 77.94 320 LEU A CA 1
ATOM 2482 C C . LEU A 1 320 ? 6.842 -15.578 -25.493 1.00 77.94 320 LEU A C 1
ATOM 2484 O O . LEU A 1 320 ? 6.474 -15.168 -24.395 1.00 77.94 320 LEU A O 1
ATOM 2488 N N . ALA A 1 321 ? 6.521 -16.801 -25.928 1.00 80.19 321 ALA A N 1
ATOM 2489 C CA . ALA A 1 321 ? 5.711 -17.737 -25.147 1.00 80.19 321 ALA A CA 1
ATOM 2490 C C . ALA A 1 321 ? 6.400 -18.195 -23.850 1.00 80.19 321 ALA A C 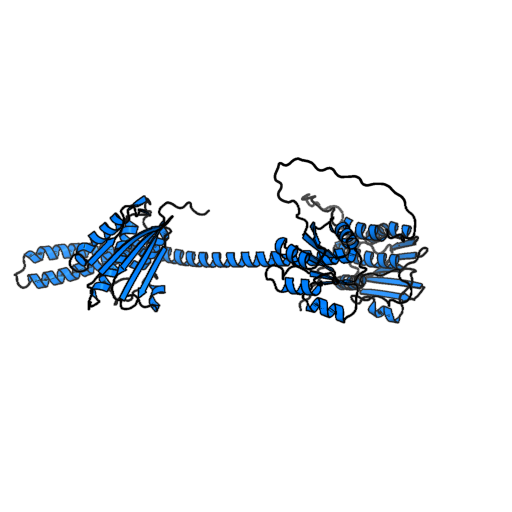1
ATOM 2492 O O . ALA A 1 321 ? 5.720 -18.556 -22.891 1.00 80.19 321 ALA A O 1
ATOM 2493 N N . ALA A 1 322 ? 7.736 -18.177 -23.800 1.00 81.62 322 ALA A N 1
ATOM 2494 C CA . ALA A 1 322 ? 8.497 -18.478 -22.589 1.00 81.62 322 ALA A CA 1
ATOM 2495 C C . ALA A 1 322 ? 8.464 -17.345 -21.544 1.00 81.62 322 ALA A C 1
ATOM 2497 O O . ALA A 1 322 ? 8.883 -17.573 -20.412 1.00 81.62 322 ALA A O 1
ATOM 2498 N N . GLY A 1 323 ? 7.937 -16.164 -21.894 1.00 82.31 323 GLY A N 1
ATOM 2499 C CA . GLY A 1 323 ? 7.868 -15.002 -21.006 1.00 82.31 323 GLY A CA 1
ATOM 2500 C C . GLY A 1 323 ? 9.087 -14.082 -21.092 1.00 82.31 323 GLY A C 1
ATOM 2501 O O . GLY A 1 323 ? 9.293 -13.263 -20.199 1.00 82.31 323 GLY A O 1
ATOM 2502 N N . ALA A 1 324 ? 9.896 -14.199 -22.149 1.00 86.62 324 ALA A N 1
ATOM 2503 C CA . ALA A 1 324 ? 10.992 -13.272 -22.385 1.00 86.62 324 ALA A CA 1
ATOM 2504 C C . ALA A 1 324 ? 10.461 -11.880 -22.739 1.00 86.62 324 ALA A C 1
ATOM 2506 O O . ALA A 1 324 ? 9.483 -11.735 -23.474 1.00 86.62 324 ALA A O 1
ATOM 2507 N N . SER A 1 325 ? 11.137 -10.853 -22.237 1.00 84.94 325 SER A N 1
ATOM 2508 C CA . SER A 1 325 ? 10.797 -9.460 -22.524 1.00 84.94 325 SER A CA 1
ATOM 2509 C C . SER A 1 325 ? 11.206 -9.065 -23.935 1.00 84.94 325 SER A C 1
ATOM 2511 O O . SER A 1 325 ? 10.541 -8.235 -24.551 1.00 84.94 325 SER A O 1
ATOM 2513 N N . ASP A 1 326 ? 12.301 -9.643 -24.439 1.00 85.62 326 ASP A N 1
ATOM 2514 C CA . ASP A 1 326 ? 12.777 -9.387 -25.792 1.00 85.62 326 ASP A CA 1
ATOM 2515 C C . ASP A 1 326 ? 13.756 -10.469 -26.292 1.00 85.62 326 ASP A C 1
ATOM 2517 O O . ASP A 1 326 ? 14.175 -11.359 -25.547 1.00 85.62 326 ASP A O 1
ATOM 2521 N N . PHE A 1 327 ? 14.158 -10.382 -27.560 1.00 87.00 327 PHE A N 1
ATOM 2522 C CA . PHE A 1 327 ? 15.217 -11.202 -28.146 1.00 87.00 327 PHE A CA 1
ATOM 2523 C C . PHE A 1 327 ? 16.085 -10.408 -29.126 1.00 87.00 327 PHE A C 1
ATOM 2525 O O . PHE A 1 327 ? 15.660 -9.412 -29.715 1.00 87.00 327 PHE A O 1
ATOM 2532 N N . LEU A 1 328 ? 17.310 -10.882 -29.337 1.00 84.06 328 LEU A N 1
ATOM 2533 C CA . LEU A 1 328 ? 18.297 -10.267 -30.209 1.00 84.06 328 LEU A CA 1
ATOM 2534 C C . LEU A 1 328 ? 19.012 -11.337 -31.045 1.00 84.06 328 LEU A C 1
ATOM 2536 O O . LEU A 1 328 ? 19.515 -12.331 -30.525 1.00 84.06 328 LEU A O 1
ATOM 2540 N N . THR A 1 329 ? 19.053 -11.146 -32.362 1.00 82.75 329 THR A N 1
ATOM 2541 C CA . THR A 1 329 ? 19.632 -12.131 -33.284 1.00 82.75 329 THR A CA 1
ATOM 2542 C C . THR A 1 329 ? 21.137 -11.930 -33.445 1.00 82.75 329 THR A C 1
ATOM 2544 O O . THR A 1 329 ? 21.568 -10.826 -33.769 1.00 82.75 329 THR A O 1
ATOM 2547 N N . LYS A 1 330 ? 21.944 -12.981 -33.283 1.00 78.75 330 LYS A N 1
ATOM 2548 C CA . LYS A 1 330 ? 23.383 -12.993 -33.576 1.00 78.75 330 LYS A CA 1
ATOM 2549 C C . LYS A 1 330 ? 23.607 -13.098 -35.102 1.00 78.75 330 LYS A C 1
ATOM 2551 O O . LYS A 1 330 ? 23.013 -13.977 -35.726 1.00 78.75 330 LYS A O 1
ATOM 2556 N N . PRO A 1 331 ? 24.469 -12.261 -35.719 1.00 70.81 331 PRO A N 1
ATOM 2557 C CA . PRO A 1 331 ? 25.221 -11.151 -35.128 1.00 70.81 331 PRO A CA 1
ATOM 2558 C C . PRO A 1 331 ? 24.343 -9.907 -34.916 1.00 70.81 331 PRO A C 1
ATOM 2560 O O . PRO A 1 331 ? 23.570 -9.530 -35.795 1.00 70.81 331 PRO A O 1
ATOM 2563 N N . PHE A 1 332 ? 24.513 -9.235 -33.777 1.00 73.38 332 PHE A N 1
ATOM 2564 C CA . PHE A 1 332 ? 23.733 -8.051 -33.411 1.00 73.38 332 PHE A CA 1
ATOM 2565 C C . PHE A 1 332 ? 24.561 -6.768 -33.396 1.00 73.38 332 PHE A C 1
ATOM 2567 O O . PHE A 1 332 ? 25.775 -6.778 -33.190 1.00 73.38 332 PHE A O 1
ATOM 2574 N N . SER A 1 333 ? 23.883 -5.635 -33.582 1.00 79.19 333 SER A N 1
ATOM 2575 C CA . SER A 1 333 ? 24.501 -4.321 -33.420 1.00 79.19 333 SER A CA 1
ATOM 2576 C C . SER A 1 333 ? 24.652 -3.980 -31.938 1.00 79.19 333 SER A C 1
ATOM 2578 O O . SER A 1 333 ? 23.692 -4.060 -31.172 1.00 79.19 333 SER A O 1
ATOM 2580 N N . VAL A 1 334 ? 25.838 -3.515 -31.538 1.00 73.38 334 VAL A N 1
ATOM 2581 C CA . VAL A 1 334 ? 26.088 -3.006 -30.178 1.00 73.38 334 VAL A CA 1
ATOM 2582 C C . VAL A 1 334 ? 25.113 -1.880 -29.830 1.00 73.38 334 VAL A C 1
ATOM 2584 O O . VAL A 1 334 ? 24.626 -1.813 -28.705 1.00 73.38 334 VAL A O 1
ATOM 2587 N N . THR A 1 335 ? 24.786 -1.009 -30.787 1.00 69.75 335 THR A N 1
ATOM 2588 C CA . THR A 1 335 ? 23.821 0.079 -30.580 1.00 69.75 335 THR A CA 1
ATOM 2589 C C . THR A 1 335 ? 22.419 -0.459 -30.312 1.00 69.75 335 THR A C 1
ATOM 2591 O O . THR A 1 335 ? 21.737 0.042 -29.423 1.00 69.75 335 THR A O 1
ATOM 2594 N N . GLU A 1 336 ? 22.001 -1.493 -31.044 1.00 77.06 336 GLU A N 1
ATOM 2595 C CA . GLU A 1 336 ? 20.699 -2.134 -30.838 1.00 77.06 336 GLU A CA 1
ATOM 2596 C C . GLU A 1 336 ? 20.615 -2.775 -29.450 1.00 77.06 336 GLU A C 1
ATOM 2598 O O . GLU A 1 336 ? 19.648 -2.531 -28.729 1.00 77.06 336 GLU A O 1
ATOM 2603 N N . LEU A 1 337 ? 21.661 -3.504 -29.044 1.00 79.25 337 LEU A N 1
ATOM 2604 C CA . LEU A 1 337 ? 21.767 -4.083 -27.706 1.00 79.25 337 LEU A CA 1
ATOM 2605 C C . LEU A 1 337 ? 21.612 -3.007 -26.620 1.00 79.25 337 LEU A C 1
ATOM 2607 O O . LEU A 1 337 ? 20.805 -3.157 -25.707 1.00 79.25 337 LEU A O 1
ATOM 2611 N N . HIS A 1 338 ? 22.344 -1.898 -26.736 1.00 80.31 338 HIS A N 1
ATOM 2612 C CA . HIS A 1 338 ? 22.293 -0.817 -25.752 1.00 80.31 338 HIS A CA 1
ATOM 2613 C C . HIS A 1 338 ? 20.921 -0.150 -25.661 1.00 80.31 338 HIS A C 1
ATOM 2615 O O . HIS A 1 338 ? 20.460 0.122 -24.555 1.00 80.31 338 HIS A O 1
ATOM 2621 N N . VAL A 1 339 ? 20.275 0.134 -26.796 1.00 79.19 339 VAL A N 1
ATOM 2622 C CA . VAL A 1 339 ? 18.955 0.781 -26.809 1.00 79.19 339 VAL A CA 1
ATOM 2623 C C . VAL A 1 339 ? 17.900 -0.138 -26.198 1.00 79.19 339 VAL A C 1
ATOM 2625 O O . VAL A 1 339 ? 17.109 0.317 -25.376 1.00 79.19 339 VAL A O 1
ATOM 2628 N N . ARG A 1 340 ? 17.915 -1.434 -26.540 1.00 83.44 340 ARG A N 1
ATOM 2629 C CA . ARG A 1 340 ? 16.973 -2.407 -25.969 1.00 83.44 340 ARG A CA 1
ATOM 2630 C C . ARG A 1 340 ? 17.167 -2.561 -24.464 1.00 83.44 340 ARG A C 1
ATOM 2632 O O . ARG A 1 340 ? 16.202 -2.425 -23.719 1.00 83.44 340 ARG A O 1
ATOM 2639 N N . LEU A 1 341 ? 18.407 -2.760 -24.008 1.00 86.31 341 LEU A N 1
ATOM 2640 C CA . LEU A 1 341 ? 18.697 -2.876 -22.576 1.00 86.31 341 LEU A CA 1
ATOM 2641 C C . LEU A 1 341 ? 18.322 -1.602 -21.812 1.00 86.31 341 LEU A C 1
ATOM 2643 O O . LEU A 1 341 ? 17.713 -1.699 -20.753 1.00 86.31 341 LEU A O 1
ATOM 2647 N N . LYS A 1 342 ? 18.620 -0.416 -22.358 1.00 85.44 342 LYS A N 1
ATOM 2648 C CA . LYS A 1 342 ? 18.230 0.862 -21.747 1.00 85.44 342 LYS A CA 1
ATOM 2649 C C . LYS A 1 342 ? 16.713 0.949 -21.555 1.00 85.44 342 LYS A C 1
ATOM 2651 O O . LYS A 1 342 ? 16.266 1.193 -20.441 1.00 85.44 342 LYS A O 1
ATOM 2656 N N . ASN A 1 343 ? 15.937 0.710 -22.614 1.00 83.69 343 ASN A N 1
ATOM 2657 C CA . ASN A 1 343 ? 14.477 0.815 -22.558 1.00 83.69 343 ASN A CA 1
ATOM 2658 C C . ASN A 1 343 ? 13.864 -0.188 -21.568 1.00 83.69 343 ASN A C 1
ATOM 2660 O O . ASN A 1 343 ? 12.918 0.145 -20.856 1.00 83.69 343 ASN A O 1
ATOM 2664 N N . LEU A 1 344 ? 14.402 -1.412 -21.511 1.00 87.62 344 LEU A N 1
ATOM 2665 C CA . LEU A 1 344 ? 13.929 -2.442 -20.585 1.00 87.62 344 LEU A CA 1
ATOM 2666 C C . LEU A 1 344 ? 14.244 -2.093 -19.130 1.00 87.62 344 LEU A C 1
ATOM 2668 O O . LEU A 1 344 ? 13.373 -2.237 -18.276 1.00 87.62 344 LEU A O 1
ATOM 2672 N N . VAL A 1 345 ? 15.449 -1.589 -18.856 1.00 89.12 345 VAL A N 1
ATOM 2673 C CA . VAL A 1 345 ? 15.843 -1.163 -17.507 1.00 89.12 345 VAL A CA 1
ATOM 2674 C C . VAL A 1 345 ? 15.023 0.040 -17.049 1.00 89.12 345 VAL A C 1
ATOM 2676 O O . VAL A 1 345 ? 14.481 0.004 -15.950 1.00 89.12 345 VAL A O 1
ATOM 2679 N N . GLU A 1 346 ? 14.853 1.064 -17.892 1.00 87.94 346 GLU A N 1
ATOM 2680 C CA . GLU A 1 346 ? 14.009 2.225 -17.569 1.00 87.94 346 GLU A CA 1
ATOM 2681 C C . GLU A 1 346 ? 12.560 1.800 -17.287 1.00 87.94 346 GLU A C 1
ATOM 2683 O O . GLU A 1 346 ? 11.971 2.207 -16.285 1.00 87.94 346 GLU A O 1
ATOM 2688 N N . SER A 1 347 ? 11.990 0.922 -18.120 1.00 84.81 347 SER A N 1
ATOM 2689 C CA . SER A 1 347 ? 10.634 0.408 -17.908 1.00 84.81 347 SER A CA 1
ATOM 2690 C C . SER A 1 347 ? 10.510 -0.404 -16.615 1.00 84.81 347 SER A C 1
ATOM 2692 O O . SER A 1 347 ? 9.498 -0.294 -15.923 1.00 84.81 347 SER A O 1
ATOM 2694 N N . HIS A 1 348 ? 11.504 -1.227 -16.286 1.00 86.38 348 HIS A N 1
ATOM 2695 C CA . HIS A 1 348 ? 11.505 -2.036 -15.068 1.00 86.38 348 HIS A CA 1
ATOM 2696 C C . HIS A 1 348 ? 11.642 -1.172 -13.809 1.00 86.38 348 HIS A C 1
ATOM 2698 O O . HIS A 1 348 ? 10.899 -1.358 -12.846 1.00 86.38 348 HIS A O 1
ATOM 2704 N N . GLN A 1 349 ? 12.519 -0.167 -13.838 1.00 85.56 349 GLN A N 1
ATOM 2705 C CA . GLN A 1 349 ? 12.675 0.791 -12.743 1.00 85.56 349 GLN A CA 1
ATOM 2706 C C . GLN A 1 349 ? 11.383 1.572 -12.489 1.00 85.56 349 GLN A C 1
ATOM 2708 O O . GLN A 1 349 ? 10.941 1.656 -11.344 1.00 85.56 349 GLN A O 1
ATOM 2713 N N . LEU A 1 350 ? 10.721 2.053 -13.548 1.00 85.00 350 LEU A N 1
ATOM 2714 C CA . LEU A 1 350 ? 9.418 2.717 -13.437 1.00 85.00 350 LEU A CA 1
ATOM 2715 C C . LEU A 1 350 ? 8.343 1.795 -12.841 1.00 85.00 350 LEU A C 1
ATOM 2717 O O . LEU A 1 350 ? 7.518 2.243 -12.046 1.00 85.00 350 LEU A O 1
ATOM 2721 N N . GLN A 1 351 ? 8.345 0.505 -13.188 1.00 83.94 351 GLN A N 1
ATOM 2722 C CA . GLN A 1 351 ? 7.415 -0.468 -12.604 1.00 83.94 351 GLN A CA 1
ATOM 2723 C C . GLN A 1 351 ? 7.665 -0.687 -11.109 1.00 83.94 351 GLN A C 1
ATOM 2725 O O . GLN A 1 351 ? 6.708 -0.723 -10.331 1.00 83.94 351 GLN A O 1
ATOM 2730 N N . ILE A 1 352 ? 8.931 -0.800 -10.696 1.00 83.81 352 ILE A N 1
ATOM 2731 C CA . ILE A 1 352 ? 9.304 -0.902 -9.280 1.00 83.81 352 ILE A CA 1
ATOM 2732 C C . ILE A 1 352 ? 8.874 0.362 -8.530 1.00 83.81 352 ILE A C 1
ATOM 2734 O O . ILE A 1 352 ? 8.257 0.263 -7.467 1.00 83.81 352 ILE A O 1
ATOM 2738 N N . GLU A 1 353 ? 9.150 1.544 -9.083 1.00 86.88 353 GLU A N 1
ATOM 2739 C CA . GLU A 1 353 ? 8.780 2.815 -8.464 1.00 86.88 353 GLU A CA 1
ATOM 2740 C C . GLU A 1 353 ? 7.261 2.937 -8.302 1.00 86.88 353 GLU A C 1
ATOM 2742 O O . GLU A 1 353 ? 6.778 3.238 -7.209 1.00 86.88 353 GLU A O 1
ATOM 2747 N N . LEU A 1 354 ? 6.495 2.630 -9.351 1.00 85.88 354 LEU A N 1
ATOM 2748 C CA . LEU A 1 354 ? 5.036 2.664 -9.309 1.00 85.88 354 LEU A CA 1
ATOM 2749 C C . LEU A 1 354 ? 4.479 1.697 -8.255 1.00 85.88 354 LEU A C 1
ATOM 2751 O O . LEU A 1 354 ? 3.563 2.050 -7.510 1.00 85.88 354 LEU A O 1
ATOM 2755 N N . ALA A 1 355 ? 5.039 0.489 -8.151 1.00 83.25 355 ALA A N 1
ATOM 2756 C CA . ALA A 1 355 ? 4.643 -0.478 -7.131 1.00 83.25 355 ALA A CA 1
ATOM 2757 C C . ALA A 1 355 ? 4.904 0.056 -5.711 1.00 83.25 355 ALA A C 1
ATOM 2759 O O . ALA A 1 355 ? 4.031 -0.034 -4.843 1.00 83.25 355 ALA A O 1
ATOM 2760 N N . GLN A 1 356 ? 6.061 0.685 -5.486 1.00 86.00 356 GLN A N 1
ATOM 2761 C CA . GLN A 1 356 ? 6.385 1.317 -4.206 1.00 86.00 356 GLN A CA 1
ATOM 2762 C C . GLN A 1 356 ? 5.477 2.513 -3.896 1.00 86.00 356 GLN A C 1
ATOM 2764 O O . GLN A 1 356 ? 5.058 2.680 -2.750 1.00 86.00 356 GLN A O 1
ATOM 2769 N N . GLN A 1 357 ? 5.166 3.352 -4.888 1.00 85.25 357 GLN A N 1
ATOM 2770 C CA . GLN A 1 357 ? 4.258 4.487 -4.722 1.00 85.25 357 GLN A CA 1
ATOM 2771 C C . GLN A 1 357 ? 2.841 4.017 -4.380 1.00 85.25 357 GLN A C 1
ATOM 2773 O O . GLN A 1 357 ? 2.243 4.537 -3.440 1.00 85.25 357 GLN A O 1
ATOM 2778 N N . ASN A 1 358 ? 2.334 2.988 -5.063 1.00 89.38 358 ASN A N 1
ATOM 2779 C CA . ASN A 1 358 ? 1.032 2.392 -4.761 1.00 89.38 358 ASN A CA 1
ATOM 2780 C C . ASN A 1 358 ? 0.973 1.842 -3.331 1.00 89.38 358 ASN A C 1
ATOM 2782 O O . ASN A 1 358 ? -0.015 2.053 -2.629 1.00 89.38 358 ASN A O 1
ATOM 2786 N N . GLN A 1 359 ? 2.041 1.186 -2.869 1.00 85.75 359 GLN A N 1
ATOM 2787 C CA . GLN A 1 359 ? 2.118 0.689 -1.497 1.00 85.75 359 GLN A CA 1
ATOM 2788 C C . GLN A 1 359 ? 2.146 1.832 -0.470 1.00 85.75 359 GLN A C 1
ATOM 2790 O O . GLN A 1 359 ? 1.428 1.779 0.531 1.00 85.75 359 GLN A O 1
ATOM 2795 N N . ARG A 1 360 ? 2.927 2.892 -0.728 1.00 89.31 360 ARG A N 1
ATOM 2796 C CA . ARG A 1 360 ? 2.955 4.093 0.124 1.00 89.31 360 ARG A CA 1
ATOM 2797 C C . ARG A 1 360 ? 1.581 4.755 0.189 1.00 89.31 360 ARG A C 1
ATOM 2799 O O . ARG A 1 360 ? 1.097 5.029 1.286 1.00 89.31 360 ARG A O 1
ATOM 2806 N N . LEU A 1 361 ? 0.929 4.944 -0.956 1.00 89.81 361 LEU A N 1
ATOM 2807 C CA . LEU A 1 361 ? -0.403 5.538 -1.035 1.00 89.81 361 LEU A CA 1
ATOM 2808 C C . LEU A 1 361 ? -1.437 4.712 -0.260 1.00 89.81 361 LEU A C 1
ATOM 2810 O O . LEU A 1 361 ? -2.212 5.279 0.505 1.00 89.81 361 LEU A O 1
ATOM 2814 N N . ALA A 1 362 ? -1.414 3.384 -0.397 1.00 87.19 362 ALA A N 1
ATOM 2815 C CA . ALA A 1 362 ? -2.303 2.499 0.352 1.00 87.19 362 ALA A CA 1
ATOM 2816 C C . ALA A 1 362 ? -2.122 2.652 1.871 1.00 87.19 362 ALA A C 1
ATOM 2818 O O . ALA A 1 362 ? -3.106 2.780 2.596 1.00 87.19 362 ALA A O 1
ATOM 2819 N N . SER A 1 363 ? -0.874 2.712 2.351 1.00 90.12 363 SER A N 1
ATOM 2820 C CA . SER A 1 363 ? -0.597 2.924 3.778 1.00 90.12 363 SER A CA 1
ATOM 2821 C C . SER A 1 363 ? -1.048 4.303 4.280 1.00 90.12 363 SER A C 1
ATOM 2823 O O . SER A 1 363 ? -1.626 4.400 5.359 1.00 90.12 363 SER A O 1
ATOM 2825 N N . ALA A 1 364 ? -0.861 5.356 3.478 1.00 89.50 364 ALA A N 1
ATOM 2826 C CA . ALA A 1 364 ? -1.292 6.709 3.819 1.00 89.50 364 ALA A CA 1
ATOM 2827 C C . ALA A 1 364 ? -2.825 6.830 3.880 1.00 89.50 364 ALA A C 1
ATOM 2829 O O . ALA A 1 364 ? -3.357 7.487 4.772 1.00 89.50 364 ALA A O 1
ATOM 2830 N N . LEU A 1 365 ? -3.544 6.175 2.961 1.00 91.31 365 LEU A N 1
ATOM 2831 C CA . LEU A 1 365 ? -5.010 6.137 2.972 1.00 91.31 365 LEU A CA 1
ATOM 2832 C C . LEU A 1 365 ? -5.561 5.438 4.218 1.00 91.31 365 LEU A C 1
ATOM 2834 O O . LEU A 1 365 ? -6.547 5.906 4.787 1.00 91.31 365 LEU A O 1
ATOM 2838 N N . GLU A 1 366 ? -4.928 4.349 4.653 1.00 87.44 366 GLU A N 1
ATOM 2839 C CA . GLU A 1 366 ? -5.339 3.643 5.868 1.00 87.44 366 GLU A CA 1
ATOM 2840 C C . GLU A 1 366 ? -5.125 4.511 7.117 1.00 87.44 366 GLU A C 1
ATOM 2842 O O . GLU A 1 366 ? -6.037 4.675 7.926 1.00 87.44 366 GLU A O 1
ATOM 2847 N N . GLN A 1 367 ? -3.966 5.171 7.223 1.00 88.25 367 GLN A N 1
ATOM 2848 C CA . GLN A 1 367 ? -3.682 6.118 8.309 1.00 88.25 367 GLN A CA 1
ATOM 2849 C C . GLN A 1 367 ? -4.664 7.296 8.336 1.00 88.25 367 GLN A C 1
ATOM 2851 O O . GLN A 1 367 ? -5.115 7.708 9.408 1.00 88.25 367 GLN A O 1
ATOM 2856 N N . LEU A 1 368 ? -5.019 7.839 7.166 1.00 87.94 368 LEU A N 1
ATOM 2857 C CA . LEU A 1 368 ? -6.003 8.917 7.062 1.00 87.94 368 LEU A CA 1
ATOM 2858 C C . LEU A 1 368 ? -7.377 8.470 7.558 1.00 87.94 368 LEU A C 1
ATOM 2860 O O . LEU A 1 368 ? -7.993 9.194 8.335 1.00 87.94 368 LEU A O 1
ATOM 2864 N N . ARG A 1 369 ? -7.835 7.274 7.172 1.00 81.69 369 ARG A N 1
ATOM 2865 C CA . ARG A 1 369 ? -9.113 6.715 7.642 1.00 81.69 369 ARG A CA 1
ATOM 2866 C C . ARG A 1 369 ? -9.148 6.508 9.151 1.00 81.69 369 ARG A C 1
ATOM 2868 O O . ARG A 1 369 ? -10.154 6.820 9.794 1.00 81.69 369 ARG A O 1
ATOM 2875 N N . GLU A 1 370 ? -8.061 5.999 9.723 1.00 81.81 370 GLU A N 1
ATOM 2876 C CA . GLU A 1 370 ? -7.952 5.824 11.171 1.00 81.81 370 GLU A CA 1
ATOM 2877 C C . GLU A 1 370 ? -8.012 7.181 11.890 1.00 81.81 370 GLU A C 1
ATOM 2879 O O . GLU A 1 370 ? -8.787 7.357 12.834 1.00 81.81 370 GLU A O 1
ATOM 2884 N N . THR A 1 371 ? -7.271 8.170 11.385 1.00 80.19 371 THR A N 1
ATOM 2885 C CA . THR A 1 371 ? -7.233 9.530 11.946 1.00 80.19 371 THR A CA 1
ATOM 2886 C C . THR A 1 371 ? -8.585 10.235 11.826 1.00 80.19 371 THR A C 1
ATOM 2888 O O . THR A 1 371 ? -9.044 10.852 12.784 1.00 80.19 371 THR A O 1
ATOM 2891 N N . GLU A 1 372 ? -9.263 10.119 10.682 1.00 79.00 372 GLU A N 1
ATOM 2892 C CA . GLU A 1 372 ? -10.601 10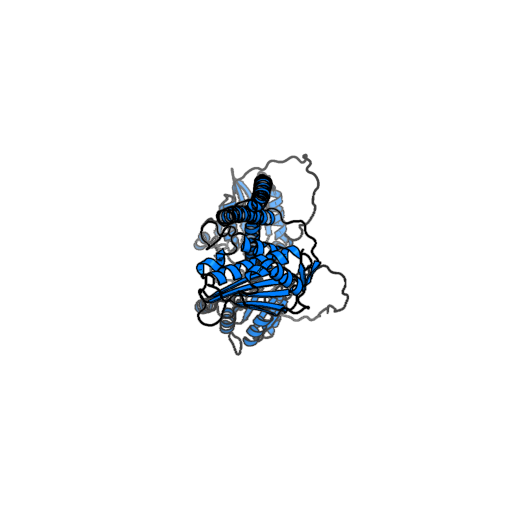.678 10.465 1.00 79.00 372 GLU A CA 1
ATOM 2893 C C . GLU A 1 372 ? -11.605 10.099 11.470 1.00 79.00 372 GLU A C 1
ATOM 2895 O O . GLU A 1 372 ? -12.339 10.841 12.124 1.00 79.00 372 GLU A O 1
ATOM 2900 N N . THR A 1 373 ? -11.583 8.778 11.664 1.00 72.12 373 THR A N 1
ATOM 2901 C CA . THR A 1 373 ? -12.460 8.104 12.631 1.00 72.12 373 THR A CA 1
ATOM 2902 C C . THR A 1 373 ? -12.198 8.598 14.056 1.00 72.12 373 THR A C 1
ATOM 2904 O O . THR A 1 373 ? -13.143 8.865 14.804 1.00 72.12 373 THR A O 1
ATOM 2907 N N . GLN A 1 374 ? -10.925 8.777 14.425 1.00 73.62 374 GLN A N 1
ATOM 2908 C CA . GLN A 1 374 ? -10.537 9.332 15.723 1.00 73.62 374 GLN A CA 1
ATOM 2909 C C . GLN A 1 374 ? -10.986 10.791 15.889 1.00 73.62 374 GLN A C 1
ATOM 2911 O O . GLN A 1 374 ? -11.490 11.151 16.953 1.00 73.62 374 GLN A O 1
ATOM 2916 N N . LEU A 1 375 ? -10.861 11.627 14.853 1.00 72.00 375 LEU A N 1
ATOM 2917 C CA . LEU A 1 375 ? -11.288 13.028 14.889 1.00 72.00 375 LEU A CA 1
ATOM 2918 C C . LEU A 1 375 ? -12.803 13.160 15.033 1.00 72.00 375 LEU A C 1
ATOM 2920 O O . LEU A 1 375 ? -13.260 13.899 15.900 1.00 72.00 375 LEU A O 1
ATOM 2924 N N . VAL A 1 376 ? -13.583 12.400 14.260 1.00 71.75 376 VAL A N 1
ATOM 2925 C CA . VAL A 1 376 ? -15.051 12.409 14.363 1.00 71.75 376 VAL A CA 1
ATOM 2926 C C . VAL A 1 376 ? -15.504 11.966 15.756 1.00 71.75 376 VAL A C 1
ATOM 2928 O O . VAL A 1 376 ? -16.438 12.538 16.323 1.00 71.75 376 VAL A O 1
ATOM 2931 N N . GLN A 1 377 ? -14.852 10.956 16.337 1.00 65.06 377 GLN A N 1
ATOM 2932 C CA . GLN A 1 377 ? -15.122 10.554 17.718 1.00 65.06 377 GLN A CA 1
ATOM 2933 C C . GLN A 1 377 ? -14.733 11.651 18.716 1.00 65.06 377 GLN A C 1
ATOM 2935 O O . GLN A 1 377 ? -15.525 11.956 19.605 1.00 65.06 377 GLN A O 1
ATOM 2940 N N . SER A 1 378 ? -13.567 12.276 18.544 1.00 68.75 378 SER A N 1
ATOM 2941 C CA . SER A 1 378 ? -13.085 13.375 19.389 1.00 68.75 378 SER A CA 1
ATOM 2942 C C . SER A 1 378 ? -14.020 14.589 19.359 1.00 68.75 378 SER A C 1
ATOM 2944 O O . SER A 1 378 ? -14.377 15.123 20.407 1.00 68.75 378 SER A O 1
ATOM 2946 N N . GLU A 1 379 ? -14.506 14.987 18.181 1.00 66.31 379 GLU A N 1
ATOM 2947 C CA . GLU A 1 379 ? -15.426 16.117 18.020 1.00 66.31 379 GLU A CA 1
ATOM 2948 C C . GLU A 1 379 ? -16.789 15.833 18.667 1.00 66.31 379 GLU A C 1
ATOM 2950 O O . GLU A 1 379 ? -17.301 16.651 19.439 1.00 66.31 379 GLU A O 1
ATOM 2955 N N . LYS A 1 380 ? -17.344 14.632 18.443 1.00 60.81 380 LYS A N 1
ATOM 2956 C CA . LYS A 1 380 ? -18.563 14.185 19.136 1.00 60.81 380 LYS A CA 1
ATOM 2957 C C . LYS A 1 380 ? -18.377 14.199 20.652 1.00 60.81 380 LYS A C 1
ATOM 2959 O O . LYS A 1 380 ? -19.285 14.623 21.364 1.00 60.81 380 LYS A O 1
ATOM 2964 N N . MET A 1 381 ? -17.214 13.773 21.149 1.00 60.53 381 MET A N 1
ATOM 2965 C CA . MET A 1 381 ? -16.894 13.782 22.580 1.00 60.53 381 MET A CA 1
ATOM 2966 C C . MET A 1 381 ? -16.772 15.200 23.141 1.00 60.53 381 MET A C 1
ATOM 2968 O O . MET A 1 381 ? -17.306 15.461 24.215 1.00 60.53 381 MET A O 1
ATOM 2972 N N . ALA A 1 382 ? -16.123 16.119 22.425 1.00 60.97 382 ALA A N 1
ATOM 2973 C CA . ALA A 1 382 ? -15.983 17.509 22.850 1.00 60.97 382 ALA A CA 1
ATOM 2974 C C . ALA A 1 382 ? -17.347 18.215 22.943 1.00 60.97 382 ALA A C 1
ATOM 2976 O O . ALA A 1 382 ? -17.639 18.875 23.943 1.00 60.97 382 ALA A O 1
ATOM 2977 N N . SER A 1 383 ? -18.214 18.004 21.945 1.00 62.28 383 SER A N 1
ATOM 2978 C CA . SER A 1 383 ? -19.586 18.525 21.939 1.00 62.28 383 SER A CA 1
ATOM 2979 C C . SER A 1 383 ? -20.418 17.963 23.099 1.00 62.28 383 SER A C 1
ATOM 2981 O O . SER A 1 383 ? -21.047 18.727 23.840 1.00 62.28 383 SER A O 1
ATOM 2983 N N . LEU A 1 384 ? -20.358 16.642 23.328 1.00 63.53 384 LEU A N 1
ATOM 2984 C CA . LEU A 1 384 ? -21.040 16.013 24.462 1.00 63.53 384 LEU A CA 1
ATOM 2985 C C . LEU A 1 384 ? -20.499 16.532 25.800 1.00 63.53 384 LEU A C 1
ATOM 2987 O O . LEU A 1 384 ? -21.277 16.769 26.724 1.00 63.53 384 LEU A O 1
ATOM 2991 N N . GLY A 1 385 ? -19.182 16.727 25.898 1.00 63.06 385 GLY A N 1
ATOM 2992 C CA . GLY A 1 385 ? -18.495 17.235 27.079 1.00 63.06 385 GLY A CA 1
ATOM 2993 C C . GLY A 1 385 ? -18.983 18.624 27.479 1.00 63.06 385 GLY A C 1
ATOM 2994 O O . GLY A 1 385 ? -19.433 18.812 28.612 1.00 63.06 385 GLY A O 1
ATOM 2995 N N . GLN A 1 386 ? -18.983 19.574 26.535 1.00 59.62 386 GLN A N 1
ATOM 2996 C CA . GLN A 1 386 ? -19.447 20.946 26.773 1.00 59.62 386 GLN A CA 1
ATOM 2997 C C . GLN A 1 386 ? -20.910 21.008 27.227 1.00 59.62 386 GLN A C 1
ATOM 2999 O O . GLN A 1 386 ? -21.209 21.692 28.206 1.00 59.62 386 GLN A O 1
ATOM 3004 N N . MET A 1 387 ? -21.818 20.284 26.563 1.00 60.34 387 MET A N 1
ATOM 3005 C CA . MET A 1 387 ? -23.236 20.284 26.956 1.00 60.34 387 MET A CA 1
ATOM 3006 C C . MET A 1 387 ? -23.457 19.594 28.307 1.00 60.34 387 MET A C 1
ATOM 3008 O O . MET A 1 387 ? -24.272 20.044 29.112 1.00 60.34 387 MET A O 1
ATOM 3012 N N . SER A 1 388 ? -22.698 18.535 28.593 1.00 60.25 388 SER A N 1
ATOM 3013 C CA . SER A 1 388 ? -22.848 17.773 29.832 1.00 60.25 388 SER A CA 1
ATOM 3014 C C . SER A 1 388 ? -22.448 18.577 31.068 1.00 60.25 388 SER A C 1
ATOM 3016 O O . SER A 1 388 ? -23.137 18.474 32.076 1.00 60.25 388 SER A O 1
ATOM 3018 N N . ALA A 1 389 ? -21.398 19.411 31.028 1.00 58.38 389 ALA A N 1
ATOM 3019 C CA . ALA A 1 389 ? -20.986 20.195 32.205 1.00 58.38 389 ALA A CA 1
ATOM 3020 C C . ALA A 1 389 ? -22.077 21.143 32.725 1.00 58.38 389 ALA A C 1
ATOM 3022 O O . ALA A 1 389 ? -22.281 21.222 33.939 1.00 58.38 389 ALA A O 1
ATOM 3023 N N . GLY A 1 390 ? -22.796 21.823 31.826 1.00 56.94 390 GLY A N 1
ATOM 3024 C CA . GLY A 1 390 ? -23.920 22.685 32.203 1.00 56.94 390 GLY A CA 1
ATOM 3025 C C . GLY A 1 390 ? -25.059 21.883 32.836 1.00 56.94 390 GLY A C 1
ATOM 3026 O O . GLY A 1 390 ? -25.484 22.175 33.953 1.00 56.94 390 GLY A O 1
ATOM 3027 N N . ILE A 1 391 ? -25.465 20.793 32.175 1.00 66.25 391 ILE A N 1
ATOM 3028 C CA . ILE A 1 391 ? -26.546 19.908 32.637 1.00 66.25 391 ILE A CA 1
ATOM 3029 C C . ILE A 1 391 ? -26.201 19.262 33.992 1.00 66.25 391 ILE A C 1
ATOM 3031 O O . ILE A 1 391 ? -27.045 19.178 34.879 1.00 66.25 391 ILE A O 1
ATOM 3035 N N . ILE A 1 392 ? -24.948 18.846 34.197 1.00 68.56 392 ILE A N 1
ATOM 3036 C CA . ILE A 1 392 ? -24.468 18.255 35.455 1.00 68.56 392 ILE A CA 1
ATOM 3037 C C . ILE A 1 392 ? -24.617 19.239 36.618 1.00 68.56 392 ILE A C 1
ATOM 3039 O O . ILE A 1 392 ? -25.067 18.851 37.698 1.00 68.56 392 ILE A O 1
ATOM 3043 N N . HIS A 1 393 ? -24.236 20.502 36.422 1.00 62.19 393 HIS A N 1
ATOM 3044 C CA . HIS A 1 393 ? -24.396 21.526 37.452 1.00 62.19 393 HIS A CA 1
ATOM 3045 C C . HIS A 1 393 ? -25.872 21.792 37.766 1.00 62.19 393 HIS A C 1
ATOM 3047 O O . HIS A 1 393 ? -26.238 21.897 38.938 1.00 62.19 393 HIS A O 1
ATOM 3053 N N . GLU A 1 394 ? -26.726 21.823 36.746 1.00 62.56 394 GLU A N 1
ATOM 3054 C CA . GLU A 1 394 ? -28.159 22.061 36.912 1.00 62.56 394 GLU A CA 1
ATOM 3055 C C . GLU A 1 394 ? -28.908 20.889 37.556 1.00 62.56 394 GLU A C 1
ATOM 3057 O O . GLU A 1 394 ? -29.848 21.137 38.304 1.00 62.56 394 GLU A O 1
ATOM 3062 N N . ILE A 1 395 ? -28.482 19.635 37.347 1.00 76.12 395 ILE A N 1
ATOM 3063 C CA . ILE A 1 395 ? -29.087 18.450 37.985 1.00 76.12 395 ILE A CA 1
ATOM 3064 C C . ILE A 1 395 ? -28.560 18.236 39.415 1.00 76.12 395 ILE A C 1
ATOM 3066 O O . ILE A 1 395 ? -29.315 17.836 40.305 1.00 76.12 395 ILE A O 1
ATOM 3070 N N . ASN A 1 396 ? -27.280 18.522 39.683 1.00 64.88 396 ASN A N 1
ATOM 3071 C CA . ASN A 1 396 ? -26.710 18.354 41.027 1.00 64.88 396 ASN A CA 1
ATOM 3072 C C . ASN A 1 396 ? -27.381 19.253 42.077 1.00 64.88 396 ASN A C 1
ATOM 3074 O O . ASN A 1 396 ? -27.515 18.855 43.236 1.00 64.88 396 ASN A O 1
ATOM 3078 N N . ASN A 1 397 ? -27.824 20.446 41.680 1.00 60.06 397 ASN A N 1
ATOM 3079 C CA . ASN A 1 397 ? -28.491 21.393 42.571 1.00 60.06 397 ASN A CA 1
ATOM 3080 C C . ASN A 1 397 ? -29.808 20.837 43.167 1.00 60.06 397 ASN A C 1
ATOM 3082 O O . ASN A 1 397 ? -29.880 20.696 44.391 1.00 60.06 397 ASN A O 1
ATOM 3086 N N . PRO A 1 398 ? -30.827 20.446 42.373 1.00 64.81 398 PRO A N 1
ATOM 3087 C CA . PRO A 1 398 ? -32.061 19.850 42.883 1.00 64.81 398 PRO A CA 1
ATOM 3088 C C . PRO A 1 398 ? -31.836 18.526 43.619 1.00 64.81 398 PRO A C 1
ATOM 3090 O O . PRO A 1 398 ? -32.510 18.280 44.620 1.00 64.81 398 PRO A O 1
ATOM 3093 N N . LEU A 1 399 ? -30.862 17.703 43.211 1.00 75.44 399 LEU A N 1
ATOM 3094 C CA . LEU A 1 399 ? -30.542 16.459 43.923 1.00 75.44 399 LEU A CA 1
ATOM 3095 C C . LEU A 1 399 ? -30.032 16.695 45.343 1.00 75.44 399 LEU A C 1
ATOM 3097 O O . LEU A 1 399 ? -30.433 15.985 46.264 1.00 75.44 399 LEU A O 1
ATOM 3101 N N . ASN A 1 400 ? -29.170 17.692 45.542 1.00 67.00 400 ASN A N 1
ATOM 3102 C CA . ASN A 1 400 ? -28.685 18.031 46.878 1.00 67.00 400 ASN A CA 1
ATOM 3103 C C . ASN A 1 400 ? -29.817 18.550 47.776 1.00 67.00 400 ASN A C 1
ATOM 3105 O O . ASN A 1 400 ? -29.855 18.212 48.964 1.00 67.00 400 ASN A O 1
ATOM 3109 N N . TYR A 1 401 ? -30.772 19.307 47.221 1.00 66.69 401 TYR A N 1
ATOM 3110 C CA . TYR A 1 401 ? -31.966 19.728 47.959 1.00 66.69 401 TYR A CA 1
ATOM 3111 C C . TYR A 1 401 ? -32.844 18.532 48.344 1.00 66.69 401 TYR A C 1
ATOM 3113 O O . TYR A 1 401 ? -33.206 18.401 49.514 1.00 66.69 401 TYR A O 1
ATOM 3121 N N . ALA A 1 402 ? -33.113 17.619 47.404 1.00 74.38 402 ALA A N 1
ATOM 3122 C CA . ALA A 1 402 ? -33.873 16.398 47.664 1.00 74.38 402 ALA A CA 1
ATOM 3123 C C . ALA A 1 402 ? -33.206 15.529 48.742 1.00 74.38 402 ALA A C 1
ATOM 3125 O O . ALA A 1 402 ? -33.863 15.096 49.685 1.00 74.38 402 ALA A O 1
ATOM 3126 N N . LYS A 1 403 ? -31.882 15.355 48.672 1.00 71.44 403 LYS A N 1
ATOM 3127 C CA . LYS A 1 403 ? -31.113 14.591 49.662 1.00 71.44 403 LYS A CA 1
ATOM 3128 C C . LYS A 1 403 ? -31.151 15.218 51.057 1.00 71.44 403 LYS A C 1
ATOM 3130 O O . LYS A 1 403 ? -31.288 14.511 52.052 1.00 71.44 403 LYS A O 1
ATOM 3135 N N . THR A 1 404 ? -31.064 16.545 51.143 1.00 67.12 404 THR A N 1
ATOM 3136 C CA . THR A 1 404 ? -31.157 17.275 52.421 1.00 67.12 404 THR A CA 1
ATOM 3137 C C . THR A 1 404 ? -32.558 17.156 53.029 1.00 67.12 404 THR A C 1
ATOM 3139 O O . THR A 1 404 ? -32.702 16.937 54.236 1.00 67.12 404 THR A O 1
ATOM 3142 N N . ALA A 1 405 ? -33.599 17.240 52.197 1.00 67.38 405 ALA A N 1
ATOM 3143 C CA . ALA A 1 405 ? -34.982 17.036 52.616 1.00 67.38 405 ALA A CA 1
ATOM 3144 C C . ALA A 1 405 ? -35.221 15.594 53.100 1.00 67.38 405 ALA A C 1
ATOM 3146 O O . ALA A 1 405 ? -35.772 15.400 54.181 1.00 67.38 405 ALA A O 1
ATOM 3147 N N . LEU A 1 406 ? -34.722 14.590 52.373 1.00 77.62 406 LEU A N 1
ATOM 3148 C CA . LEU A 1 406 ? -34.798 13.178 52.765 1.00 77.62 406 LEU A CA 1
ATOM 3149 C C . LEU A 1 406 ? -34.062 12.883 54.066 1.00 77.62 406 LEU A C 1
ATOM 3151 O O . LEU A 1 406 ? -34.601 12.199 54.930 1.00 77.62 406 LEU A O 1
ATOM 3155 N N . PHE A 1 407 ? -32.862 13.436 54.250 1.00 72.62 407 PHE A N 1
ATOM 3156 C CA . PHE A 1 407 ? -32.128 13.312 55.508 1.00 72.62 407 PHE A CA 1
ATOM 3157 C C . PHE A 1 407 ? -32.922 13.895 56.690 1.00 72.62 407 PHE A C 1
ATOM 3159 O O . PHE A 1 407 ? -32.943 13.320 57.780 1.00 72.62 407 PHE A O 1
ATOM 3166 N N . THR A 1 408 ? -33.626 15.008 56.464 1.00 68.81 408 THR A N 1
ATOM 3167 C CA . THR A 1 408 ? -34.497 15.639 57.467 1.00 68.81 408 THR A CA 1
ATOM 3168 C C . THR A 1 408 ? -35.718 14.769 57.778 1.00 68.81 408 THR A C 1
ATOM 3170 O O . THR A 1 408 ? -36.007 14.529 58.950 1.00 68.81 408 THR A O 1
ATOM 3173 N N . LEU A 1 409 ? -36.384 14.228 56.752 1.00 74.50 409 LEU A N 1
ATOM 3174 C CA . LEU A 1 409 ? -37.514 13.301 56.898 1.00 74.50 409 LEU A CA 1
ATOM 3175 C C . LEU A 1 409 ? -37.104 12.023 57.640 1.00 74.50 409 LEU A C 1
ATOM 3177 O O . LEU A 1 409 ? -37.769 11.619 58.591 1.00 74.50 409 LEU A O 1
ATOM 3181 N N . ARG A 1 410 ? -35.950 11.443 57.298 1.00 74.62 410 ARG A N 1
ATOM 3182 C CA . ARG A 1 410 ? -35.395 10.257 57.969 1.00 74.62 410 ARG A CA 1
ATOM 3183 C C . ARG A 1 410 ? -35.121 10.498 59.454 1.00 74.62 410 ARG A C 1
ATOM 3185 O O . ARG A 1 410 ? -35.303 9.603 60.271 1.00 74.62 410 ARG A O 1
ATOM 3192 N N . ASN A 1 411 ? -34.710 11.711 59.828 1.00 70.00 411 ASN A N 1
ATOM 3193 C CA . ASN A 1 411 ? -34.525 12.073 61.234 1.00 70.00 411 ASN A CA 1
ATOM 3194 C C . ASN A 1 411 ? -35.855 12.263 61.981 1.00 70.00 411 ASN A C 1
ATOM 3196 O O . ASN A 1 411 ? -35.915 11.957 63.171 1.00 70.00 411 ASN A O 1
ATOM 3200 N N . GLN A 1 412 ? -36.919 12.704 61.303 1.00 69.19 412 GLN A N 1
ATOM 3201 C CA . GLN A 1 412 ? -38.266 12.810 61.882 1.00 69.19 412 GLN A CA 1
ATOM 3202 C C . GLN A 1 412 ? -38.971 11.452 62.027 1.00 69.19 412 GLN A C 1
ATOM 3204 O O . GLN A 1 412 ? -39.798 11.303 62.927 1.00 69.19 412 GLN A O 1
ATOM 3209 N N . ALA A 1 413 ? -38.585 10.445 61.231 1.00 68.50 413 ALA A N 1
ATOM 3210 C CA . ALA A 1 413 ? -39.088 9.069 61.332 1.00 68.50 413 ALA A CA 1
ATOM 3211 C C . ALA A 1 413 ? -38.988 8.498 62.758 1.00 68.50 413 ALA A C 1
ATOM 3213 O O . ALA A 1 413 ? -39.852 7.746 63.201 1.00 68.50 413 ALA A O 1
ATOM 3214 N N . LYS A 1 414 ? -37.971 8.914 63.527 1.00 67.88 414 LYS A N 1
ATOM 3215 C CA . LYS A 1 414 ? -37.720 8.477 64.913 1.00 67.88 414 LYS A CA 1
ATOM 3216 C C . LYS A 1 414 ? -38.827 8.852 65.910 1.00 67.88 414 LYS A C 1
ATOM 3218 O O . LYS A 1 414 ? -38.815 8.349 67.029 1.00 67.88 414 LYS A O 1
ATOM 3223 N N . HIS A 1 415 ? -39.763 9.720 65.525 1.00 71.44 415 HIS A N 1
ATOM 3224 C CA . HIS A 1 415 ? -40.872 10.179 66.367 1.00 71.44 415 HIS A CA 1
ATOM 3225 C C . HIS A 1 415 ? -42.241 9.575 65.991 1.00 71.44 415 HIS A C 1
ATOM 3227 O O . HIS A 1 415 ? -43.245 9.934 66.608 1.00 71.44 415 HIS A O 1
ATOM 3233 N N . LEU A 1 416 ? -42.299 8.668 65.007 1.00 68.62 416 LEU A N 1
ATOM 3234 C CA . LEU A 1 416 ? -43.526 7.974 64.584 1.00 68.62 416 LEU A CA 1
ATOM 3235 C C . LEU A 1 416 ? -43.811 6.724 65.442 1.00 68.62 416 LEU A C 1
ATOM 3237 O O . LEU A 1 416 ? -42.913 6.171 66.074 1.00 68.62 416 LEU A O 1
ATOM 3241 N N . LYS A 1 417 ? -45.076 6.275 65.485 1.00 70.38 417 LYS A N 1
ATOM 3242 C CA . LYS A 1 417 ? -45.491 5.054 66.208 1.00 70.38 417 LYS A CA 1
ATOM 3243 C C . LYS A 1 417 ? -44.979 3.794 65.486 1.00 70.38 417 LYS A C 1
ATOM 3245 O O . LYS A 1 417 ? -45.030 3.738 64.262 1.00 70.38 417 LYS A O 1
ATOM 3250 N N . ASN A 1 418 ? -44.588 2.757 66.241 1.00 61.22 418 ASN A N 1
ATOM 3251 C CA . ASN A 1 418 ? -43.861 1.556 65.769 1.00 61.22 418 ASN A CA 1
ATOM 3252 C C . ASN A 1 418 ? -44.400 0.836 64.506 1.00 61.22 418 ASN A C 1
ATOM 3254 O O . ASN A 1 418 ? -43.632 0.114 63.885 1.00 61.22 418 ASN A O 1
ATOM 3258 N N . GLY A 1 419 ? -45.682 0.972 64.141 1.00 62.81 419 GLY A N 1
ATOM 3259 C CA . GLY A 1 419 ? -46.262 0.331 62.946 1.00 62.81 419 GLY A CA 1
ATOM 3260 C C . GLY A 1 419 ? -46.181 1.161 61.656 1.00 62.81 419 GLY A C 1
ATOM 3261 O O . GLY A 1 419 ? -46.087 0.591 60.579 1.00 62.81 419 GLY A O 1
ATOM 3262 N N . GLU A 1 420 ? -46.179 2.493 61.758 1.00 64.31 420 GLU A N 1
ATOM 3263 C CA . GLU A 1 420 ? -46.081 3.424 60.613 1.00 64.31 420 GLU A CA 1
ATOM 3264 C C . GLU A 1 420 ? -44.621 3.789 60.307 1.00 64.31 420 GLU A C 1
ATOM 3266 O O . GLU A 1 420 ? -44.284 4.283 59.234 1.00 64.31 420 GLU A O 1
ATOM 3271 N N . GLN A 1 421 ? -43.738 3.534 61.274 1.00 68.88 421 GLN A N 1
ATOM 3272 C CA . GLN A 1 421 ? -42.318 3.839 61.197 1.00 68.88 421 GLN A CA 1
ATOM 3273 C C . GLN A 1 421 ? -41.614 3.011 60.115 1.00 68.88 421 GLN A C 1
ATOM 3275 O O . GLN A 1 421 ? -40.777 3.545 59.399 1.00 68.88 421 GLN A O 1
ATOM 3280 N N . THR A 1 422 ? -41.997 1.742 59.950 1.00 63.69 422 THR A N 1
ATOM 3281 C CA . THR A 1 422 ? -41.395 0.830 58.966 1.00 63.69 422 THR A CA 1
ATOM 3282 C C . THR A 1 422 ? -41.766 1.220 57.534 1.00 63.69 422 THR A C 1
ATOM 3284 O O . THR A 1 422 ? -40.889 1.345 56.689 1.00 63.69 422 THR A O 1
ATOM 3287 N N . GLU A 1 423 ? -43.045 1.508 57.278 1.00 64.69 423 GLU A N 1
ATOM 3288 C CA . GLU A 1 423 ? -43.536 1.929 55.956 1.00 64.69 423 GLU A CA 1
ATOM 3289 C C . GLU A 1 423 ? -42.985 3.311 55.558 1.00 64.69 423 GLU A C 1
ATOM 3291 O O . GLU A 1 423 ? -42.588 3.531 54.415 1.00 64.69 423 GLU A O 1
ATOM 3296 N N . PHE A 1 424 ? -42.871 4.234 56.520 1.00 73.25 424 PHE A N 1
ATOM 3297 C CA . PHE A 1 424 ? -42.248 5.539 56.300 1.00 73.25 424 PHE A CA 1
ATOM 3298 C C . PHE A 1 424 ? -40.739 5.432 56.029 1.00 73.25 424 PHE A C 1
ATOM 3300 O O . PHE A 1 424 ? -40.217 6.124 55.153 1.00 73.25 424 PHE A O 1
ATOM 3307 N N . GLU A 1 425 ? -40.027 4.574 56.764 1.00 70.50 425 GLU A N 1
ATOM 3308 C CA . GLU A 1 425 ? -38.605 4.317 56.528 1.00 70.50 425 GLU A CA 1
ATOM 3309 C C . GLU A 1 425 ? -38.356 3.681 55.157 1.00 70.50 425 GLU A C 1
ATOM 3311 O O . GLU A 1 425 ? -37.402 4.086 54.490 1.00 70.50 425 GLU A O 1
ATOM 3316 N N . ASP A 1 426 ? -39.221 2.768 54.709 1.00 67.06 426 ASP A N 1
ATOM 3317 C CA . ASP A 1 426 ? -39.133 2.153 53.382 1.00 67.06 426 ASP A CA 1
ATOM 3318 C C . ASP A 1 426 ? -39.365 3.182 52.261 1.00 67.06 426 ASP A C 1
ATOM 3320 O O . ASP A 1 426 ? -38.544 3.281 51.350 1.00 67.06 426 ASP A O 1
ATOM 3324 N N . ILE A 1 427 ? -40.385 4.045 52.366 1.00 69.88 427 ILE A N 1
ATOM 3325 C CA . ILE A 1 427 ? -40.632 5.112 51.375 1.00 69.88 427 ILE A CA 1
ATOM 3326 C C . ILE A 1 427 ? -39.453 6.092 51.306 1.00 69.88 427 ILE A C 1
ATOM 3328 O O . ILE A 1 427 ? -39.001 6.464 50.223 1.00 69.88 427 ILE A O 1
ATOM 3332 N N . VAL A 1 428 ? -38.925 6.528 52.454 1.00 77.81 428 VAL A N 1
ATOM 3333 C CA . VAL A 1 428 ? -37.765 7.435 52.485 1.00 77.81 428 VAL A CA 1
ATOM 3334 C C . VAL A 1 428 ? -36.521 6.753 51.912 1.00 77.81 428 VAL A C 1
ATOM 3336 O O . VAL A 1 428 ? -35.722 7.416 51.248 1.00 77.81 428 VAL A O 1
ATOM 3339 N N . ARG A 1 429 ? -36.357 5.443 52.135 1.00 71.94 429 ARG A N 1
ATOM 3340 C CA . ARG A 1 429 ? -35.265 4.656 51.557 1.00 71.94 429 ARG A CA 1
ATOM 3341 C C . ARG A 1 429 ? -35.373 4.581 50.037 1.00 71.94 429 ARG A C 1
ATOM 3343 O O . ARG A 1 429 ? -34.381 4.861 49.374 1.00 71.94 429 ARG A O 1
ATOM 3350 N N . ASP A 1 430 ? -36.557 4.317 49.496 1.00 64.31 430 ASP A N 1
ATOM 3351 C CA . ASP A 1 430 ? -36.777 4.244 48.047 1.00 64.31 430 ASP A CA 1
ATOM 3352 C C . ASP A 1 430 ? -36.478 5.580 47.348 1.00 64.31 430 ASP A C 1
ATOM 3354 O O . ASP A 1 430 ? -35.864 5.613 46.277 1.00 64.31 430 ASP A O 1
ATOM 3358 N N . ILE A 1 431 ? -36.853 6.708 47.964 1.00 74.06 431 ILE A N 1
ATOM 3359 C CA . ILE A 1 431 ? -36.546 8.033 47.407 1.00 74.06 431 ILE A CA 1
ATOM 3360 C C . ILE A 1 431 ? -35.042 8.348 47.545 1.00 74.06 431 ILE A C 1
ATOM 3362 O O . ILE A 1 431 ? -34.458 8.910 46.617 1.00 74.06 431 ILE A O 1
ATOM 3366 N N . ASP A 1 432 ? -34.382 7.972 48.648 1.00 72.44 432 ASP A N 1
ATOM 3367 C CA . ASP A 1 432 ? -32.923 8.135 48.787 1.00 72.44 432 ASP A CA 1
ATOM 3368 C C . ASP A 1 432 ? -32.165 7.285 47.759 1.00 72.44 432 ASP A C 1
ATOM 3370 O O . ASP A 1 432 ? -31.223 7.774 47.133 1.00 72.44 432 ASP A O 1
ATOM 3374 N N . ASP A 1 433 ? -32.623 6.062 47.496 1.00 62.47 433 ASP A N 1
ATOM 3375 C CA . ASP A 1 433 ? -32.076 5.182 46.463 1.00 62.47 433 ASP A CA 1
ATOM 3376 C C . ASP A 1 433 ? -32.264 5.781 45.060 1.00 62.47 433 ASP A C 1
ATOM 3378 O O . ASP A 1 433 ? -31.324 5.789 44.257 1.00 62.47 433 ASP A O 1
ATOM 3382 N N . ALA A 1 434 ? -33.429 6.370 44.769 1.00 64.81 434 ALA A N 1
ATOM 3383 C CA . ALA A 1 434 ? -33.674 7.075 43.512 1.00 64.81 434 ALA A CA 1
ATOM 3384 C C . ALA A 1 434 ? -32.761 8.306 43.351 1.00 64.81 434 ALA A C 1
ATOM 3386 O O . ALA A 1 434 ? -32.133 8.483 42.305 1.00 64.81 434 ALA A O 1
ATOM 3387 N N . VAL A 1 435 ? -32.618 9.134 44.390 1.00 76.81 435 VAL A N 1
ATOM 3388 C CA . VAL A 1 435 ? -31.738 10.317 44.384 1.00 76.81 435 VAL A CA 1
ATOM 3389 C C . VAL A 1 435 ? -30.270 9.913 44.234 1.00 76.81 435 VAL A C 1
ATOM 3391 O O . VAL A 1 435 ? -29.536 10.517 43.446 1.00 76.81 435 VAL A O 1
ATOM 3394 N N . ASN A 1 436 ? -29.830 8.865 44.933 1.00 67.56 436 ASN A N 1
ATOM 3395 C CA . ASN A 1 436 ? -28.479 8.329 44.793 1.00 67.56 436 ASN A CA 1
ATOM 3396 C C . ASN A 1 436 ? -28.254 7.749 43.384 1.00 67.56 436 ASN A C 1
ATOM 3398 O O . ASN A 1 436 ? -27.177 7.947 42.820 1.00 67.56 436 ASN A O 1
ATOM 3402 N N . ARG A 1 437 ? -29.268 7.130 42.761 1.00 64.44 437 ARG A N 1
ATOM 3403 C CA . ARG A 1 437 ? -29.196 6.660 41.367 1.00 64.44 437 ARG A CA 1
ATOM 3404 C C . ARG A 1 437 ? -28.975 7.812 40.387 1.00 64.44 437 ARG A C 1
ATOM 3406 O O . ARG A 1 437 ? -28.068 7.728 39.563 1.00 64.44 437 ARG A O 1
ATOM 3413 N N . VAL A 1 438 ? -29.734 8.906 40.494 1.00 71.50 438 VAL A N 1
ATOM 3414 C CA . VAL A 1 438 ? -29.531 10.082 39.623 1.00 71.50 438 VAL A CA 1
ATOM 3415 C C . VAL A 1 438 ? -28.170 10.733 39.895 1.00 71.50 438 VAL A C 1
ATOM 3417 O O . VAL A 1 438 ? -27.475 11.111 38.956 1.00 71.50 438 VAL A O 1
ATOM 3420 N N . LYS A 1 439 ? -27.724 10.802 41.155 1.00 71.31 439 LYS A N 1
ATOM 3421 C CA . LYS A 1 439 ? -26.385 11.310 41.494 1.00 71.31 439 LYS A CA 1
ATOM 3422 C C . LYS A 1 439 ? -25.274 10.491 40.828 1.00 71.31 439 LYS A C 1
ATOM 3424 O O . LYS A 1 439 ? -24.330 11.073 40.297 1.00 71.31 439 LYS A O 1
ATOM 3429 N N . ASN A 1 440 ? -25.383 9.165 40.847 1.00 64.88 440 ASN A N 1
ATOM 3430 C CA . ASN A 1 440 ? -24.400 8.283 40.219 1.00 64.88 440 ASN A CA 1
ATOM 3431 C C . ASN A 1 440 ? -24.397 8.461 38.696 1.00 64.88 440 ASN A C 1
ATOM 3433 O O . ASN A 1 440 ? -23.339 8.672 38.121 1.00 64.88 440 ASN A O 1
ATOM 3437 N N . ILE A 1 441 ? -25.579 8.528 38.074 1.00 67.06 441 ILE A N 1
ATOM 3438 C CA . ILE A 1 441 ? -25.760 8.858 36.648 1.00 67.06 441 ILE A CA 1
ATOM 3439 C C . ILE A 1 441 ? -25.041 10.163 36.278 1.00 67.06 441 ILE A C 1
ATOM 3441 O O . ILE A 1 441 ? -24.303 10.219 35.296 1.00 67.06 441 ILE A O 1
ATOM 3445 N N . VAL A 1 442 ? -25.233 11.214 37.073 1.00 72.06 442 VAL A N 1
ATOM 3446 C CA . VAL A 1 442 ? -24.610 12.525 36.849 1.00 72.06 442 VAL A CA 1
ATOM 3447 C C . VAL A 1 442 ? -23.094 12.467 37.053 1.00 72.06 442 VAL A C 1
ATOM 3449 O O . VAL A 1 442 ? -22.351 13.113 36.316 1.00 72.06 442 VAL A O 1
ATOM 3452 N N . SER A 1 443 ? -22.617 11.686 38.023 1.00 66.94 443 SER A N 1
ATOM 3453 C CA . SER A 1 443 ? -21.186 11.473 38.261 1.00 66.94 443 SER A CA 1
ATOM 3454 C C . SER A 1 443 ? -20.520 10.701 37.119 1.00 66.94 443 SER A C 1
ATOM 3456 O O . SER A 1 443 ? -19.433 11.080 36.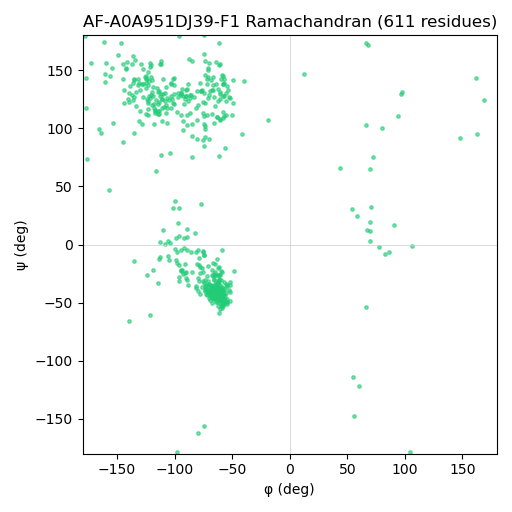686 1.00 66.94 443 SER A O 1
ATOM 3458 N N . ASP A 1 444 ? -21.182 9.674 36.588 1.00 65.56 444 ASP A N 1
ATOM 3459 C CA . ASP A 1 444 ? -20.711 8.902 35.437 1.00 65.56 444 ASP A CA 1
ATOM 3460 C C . ASP A 1 444 ? -20.672 9.771 34.181 1.00 65.56 444 ASP A C 1
ATOM 3462 O O . ASP A 1 444 ? -19.681 9.770 33.450 1.00 65.56 444 ASP A O 1
ATOM 3466 N N . LEU A 1 445 ? -21.709 10.588 33.970 1.00 68.25 445 LEU A N 1
ATOM 3467 C CA . LEU A 1 445 ? -21.742 11.568 32.889 1.00 68.25 445 LEU A CA 1
ATOM 3468 C C . LEU A 1 445 ? -20.644 12.627 33.055 1.00 68.25 445 LEU A C 1
ATOM 3470 O O . LEU A 1 445 ? -20.057 13.048 32.065 1.00 68.25 445 LEU A O 1
ATOM 3474 N N . ARG A 1 446 ? -20.316 13.037 34.287 1.00 68.31 446 ARG A N 1
ATOM 3475 C CA . ARG A 1 446 ? -19.226 13.985 34.568 1.00 68.31 446 ARG A CA 1
ATOM 3476 C C . ARG A 1 446 ? -17.863 13.400 34.250 1.00 68.31 446 ARG A C 1
ATOM 3478 O O . ARG A 1 446 ? -17.103 14.041 33.529 1.00 68.31 446 ARG A O 1
ATOM 3485 N N . ALA A 1 447 ? -17.581 12.199 34.750 1.00 62.22 447 ALA A N 1
ATOM 3486 C CA . ALA A 1 447 ? -16.360 11.477 34.419 1.00 62.22 447 ALA A CA 1
ATOM 3487 C C . ALA A 1 447 ? -16.259 11.270 32.901 1.00 62.22 447 ALA A C 1
ATOM 3489 O O . ALA A 1 447 ? -15.185 11.405 32.323 1.00 62.22 447 ALA A O 1
ATOM 3490 N N . PHE A 1 448 ? -17.385 11.018 32.226 1.00 61.44 448 PHE A N 1
ATOM 3491 C CA . PHE A 1 448 ? -17.455 10.943 30.770 1.00 61.44 448 PHE A CA 1
ATOM 3492 C C . PHE A 1 448 ? -17.228 12.302 30.076 1.00 61.44 448 PHE A C 1
ATOM 3494 O O . PHE A 1 448 ? -16.549 12.361 29.060 1.00 61.44 448 PHE A O 1
ATOM 3501 N N . ALA A 1 449 ? -17.739 13.408 30.595 1.00 59.94 449 ALA A N 1
ATOM 3502 C CA . ALA A 1 449 ? -17.686 14.704 29.924 1.00 59.94 449 ALA A CA 1
ATOM 3503 C C . ALA A 1 449 ? -16.352 15.445 30.092 1.00 59.94 449 ALA A C 1
ATOM 3505 O O . ALA A 1 449 ? -15.915 16.127 29.170 1.00 59.94 449 ALA A O 1
ATOM 3506 N N . HIS A 1 450 ? -15.734 15.349 31.269 1.00 60.34 450 HIS A N 1
ATOM 3507 C CA . HIS A 1 450 ? -14.530 16.095 31.629 1.00 60.34 450 HIS A CA 1
ATOM 3508 C C . HIS A 1 450 ? -13.536 15.154 32.315 1.00 60.34 450 HIS A C 1
ATOM 3510 O O . HIS A 1 450 ? -13.647 14.931 33.522 1.00 60.34 450 HIS A O 1
ATOM 3516 N N . PRO A 1 451 ? -12.571 14.591 31.569 1.00 55.97 451 PRO A N 1
ATOM 3517 C CA . PRO A 1 451 ? -11.436 13.904 32.167 1.00 55.97 451 PRO A CA 1
ATOM 3518 C C . PRO A 1 451 ? -10.621 14.943 32.945 1.00 55.97 451 PRO A C 1
ATOM 3520 O O . PRO A 1 451 ? -10.161 15.920 32.351 1.00 55.97 451 PRO A O 1
ATOM 3523 N N . ASP A 1 452 ? -10.472 14.778 34.259 1.00 54.59 452 ASP A N 1
ATOM 3524 C CA . ASP A 1 452 ? -9.622 15.681 35.038 1.00 54.59 452 ASP A CA 1
ATOM 3525 C C . ASP A 1 452 ? -8.171 15.618 34.500 1.00 54.59 452 ASP A C 1
ATOM 3527 O O . ASP A 1 452 ? -7.697 14.546 34.100 1.00 54.59 452 ASP A O 1
ATOM 3531 N N . PRO A 1 453 ? -7.443 16.750 34.453 1.00 51.88 453 PRO A N 1
ATOM 3532 C CA . PRO A 1 453 ? -6.040 16.780 34.062 1.00 51.88 453 PRO A CA 1
ATOM 3533 C C . PRO A 1 453 ? -5.209 16.126 35.167 1.00 51.88 453 PRO A C 1
ATOM 3535 O O . PRO A 1 453 ? -4.814 16.748 36.152 1.00 51.88 453 PRO A O 1
ATOM 3538 N N . GLU A 1 454 ? -5.003 14.825 35.035 1.00 62.97 454 GLU A N 1
ATOM 3539 C CA . GLU A 1 454 ? -4.543 13.997 36.138 1.00 62.97 454 GLU A CA 1
ATOM 3540 C C . GLU A 1 454 ? -3.047 13.674 36.092 1.00 62.97 454 GLU A C 1
ATOM 3542 O O . GLU A 1 454 ? -2.456 13.424 35.041 1.00 62.97 454 GLU A O 1
ATOM 3547 N N . LYS A 1 455 ? -2.432 13.640 37.283 1.00 72.06 455 LYS A N 1
ATOM 3548 C CA . LYS A 1 455 ? -1.063 13.156 37.485 1.00 72.06 455 LYS A CA 1
ATOM 3549 C C . LYS A 1 455 ? -0.993 11.662 37.177 1.00 72.06 455 LYS A C 1
ATOM 3551 O O . LYS A 1 455 ? -1.753 10.878 37.746 1.00 72.06 455 LYS A O 1
ATOM 3556 N N . PHE A 1 456 ? -0.056 11.300 36.310 1.00 83.31 456 PHE A N 1
ATOM 3557 C CA . PHE A 1 456 ? 0.380 9.924 36.111 1.00 83.31 456 PHE A CA 1
ATOM 3558 C C . PHE A 1 456 ? 1.510 9.609 37.097 1.00 83.31 456 PHE A C 1
ATOM 3560 O O . PHE A 1 456 ? 2.391 10.441 37.322 1.00 83.31 456 PHE A O 1
ATOM 3567 N N . GLU A 1 457 ? 1.460 8.421 37.682 1.00 86.81 457 GLU A N 1
ATOM 3568 C CA . GLU A 1 457 ? 2.413 7.897 38.654 1.00 86.81 457 GLU A CA 1
ATOM 3569 C C . GLU A 1 457 ? 2.559 6.375 38.500 1.00 86.81 457 GLU A C 1
ATOM 3571 O O . GLU A 1 457 ? 1.826 5.736 37.739 1.00 86.81 457 GLU A O 1
ATOM 3576 N N . ASP A 1 458 ? 3.501 5.781 39.232 1.00 89.06 458 ASP A N 1
ATOM 3577 C CA . ASP A 1 458 ? 3.592 4.327 39.352 1.00 89.06 458 ASP A CA 1
ATOM 3578 C C . ASP A 1 458 ? 2.479 3.814 40.272 1.00 89.06 458 ASP A C 1
ATOM 3580 O O . ASP A 1 458 ? 2.483 4.031 41.488 1.00 89.06 458 ASP A O 1
ATOM 3584 N N . VAL A 1 459 ? 1.515 3.106 39.691 1.00 90.06 459 VAL A N 1
ATOM 3585 C CA . VAL A 1 459 ? 0.348 2.585 40.403 1.00 90.06 459 VAL A CA 1
ATOM 3586 C C . VAL A 1 459 ? 0.537 1.102 40.693 1.00 90.06 459 VAL A C 1
ATOM 3588 O O . VAL A 1 459 ? 0.665 0.282 39.785 1.00 90.06 459 VAL A O 1
ATOM 3591 N N . ASN A 1 460 ? 0.492 0.737 41.976 1.00 92.25 460 ASN A N 1
ATOM 3592 C CA . ASN A 1 460 ? 0.410 -0.658 42.398 1.00 92.25 460 ASN A CA 1
ATOM 3593 C C . ASN A 1 460 ? -1.019 -1.187 42.179 1.00 92.25 460 ASN A C 1
ATOM 3595 O O . ASN A 1 460 ? -1.968 -0.757 42.846 1.00 92.25 460 ASN A O 1
ATOM 3599 N N . LEU A 1 461 ? -1.160 -2.134 41.254 1.00 91.94 461 LEU A N 1
ATOM 3600 C CA . LEU A 1 461 ? -2.454 -2.647 40.809 1.00 91.94 461 LEU A CA 1
ATOM 3601 C C . LEU A 1 461 ? -3.154 -3.486 41.875 1.00 91.94 461 LEU A C 1
ATOM 3603 O O . LEU A 1 461 ? -4.373 -3.405 42.007 1.00 91.94 461 LEU A O 1
ATOM 3607 N N . GLN A 1 462 ? -2.401 -4.225 42.692 1.00 93.00 462 GLN A N 1
ATOM 3608 C CA . GLN A 1 462 ? -2.968 -4.988 43.803 1.00 93.00 462 GLN A CA 1
ATOM 3609 C C . GLN A 1 462 ? -3.684 -4.065 44.796 1.00 93.00 462 GLN A C 1
ATOM 3611 O O . GLN A 1 462 ? -4.813 -4.344 45.202 1.00 93.00 462 GLN A O 1
ATOM 3616 N N . ARG A 1 463 ? -3.064 -2.929 45.146 1.00 91.69 463 ARG A N 1
ATOM 3617 C CA . ARG A 1 463 ? -3.671 -1.921 46.029 1.00 91.69 463 ARG A CA 1
ATOM 3618 C C . ARG A 1 463 ? -4.892 -1.264 45.392 1.00 91.69 463 ARG A C 1
ATOM 3620 O O . ARG A 1 463 ? -5.897 -1.088 46.073 1.00 91.69 463 ARG A O 1
ATOM 3627 N N . ALA A 1 464 ? -4.824 -0.930 44.104 1.00 91.12 464 ALA A N 1
ATOM 3628 C CA . ALA A 1 464 ? -5.945 -0.324 43.385 1.00 91.12 464 ALA A CA 1
ATOM 3629 C C . ALA A 1 464 ? -7.168 -1.261 43.322 1.00 91.12 464 ALA A C 1
ATOM 3631 O O . ALA A 1 464 ? -8.286 -0.844 43.625 1.00 91.12 464 ALA A O 1
ATOM 3632 N N . ILE A 1 465 ? -6.957 -2.542 43.007 1.00 92.75 465 ILE A N 1
ATOM 3633 C CA . ILE A 1 465 ? -8.019 -3.559 42.968 1.00 92.75 465 ILE A CA 1
ATOM 3634 C C . ILE A 1 465 ? -8.586 -3.808 44.370 1.00 92.75 465 ILE A C 1
ATOM 3636 O O . ILE A 1 465 ? -9.803 -3.882 44.539 1.00 92.75 465 ILE A O 1
ATOM 3640 N N . ALA A 1 466 ? -7.729 -3.886 45.393 1.00 90.38 466 ALA A N 1
ATOM 3641 C CA . ALA A 1 466 ? -8.173 -4.044 46.776 1.00 90.38 466 ALA A CA 1
ATOM 3642 C C . ALA A 1 466 ? -9.047 -2.865 47.242 1.00 90.38 466 ALA A C 1
ATOM 3644 O O . ALA A 1 466 ? -10.032 -3.068 47.954 1.00 90.38 466 ALA A O 1
ATOM 3645 N N . GLU A 1 467 ? -8.732 -1.638 46.820 1.00 89.69 467 GLU A N 1
ATOM 3646 C CA . GLU A 1 467 ? -9.575 -0.472 47.093 1.00 89.69 467 GLU A CA 1
ATOM 3647 C C . GLU A 1 467 ? -10.919 -0.534 46.376 1.00 89.69 467 GLU A C 1
ATOM 3649 O O . GLU A 1 467 ? -11.940 -0.285 47.020 1.00 89.69 467 GLU A O 1
ATOM 3654 N N . ALA A 1 468 ? -10.943 -0.927 45.100 1.00 90.62 468 ALA A N 1
ATOM 3655 C CA . ALA A 1 468 ? -12.188 -1.138 44.365 1.00 90.62 468 ALA A CA 1
ATOM 3656 C C . ALA A 1 468 ? -13.079 -2.189 45.062 1.00 90.62 468 ALA A C 1
ATOM 3658 O O . ALA A 1 468 ? -14.236 -1.929 45.396 1.00 90.62 468 ALA A O 1
ATOM 3659 N N . LEU A 1 469 ? -12.514 -3.346 45.419 1.00 88.75 469 LEU A N 1
ATOM 3660 C CA . LEU A 1 469 ? -13.223 -4.375 46.185 1.00 88.75 469 LEU A CA 1
ATOM 3661 C C . LEU A 1 469 ? -13.716 -3.860 47.543 1.00 88.75 469 LEU A C 1
ATOM 3663 O O . LEU A 1 469 ? -14.806 -4.223 47.986 1.00 88.75 469 LEU A O 1
ATOM 3667 N N . ARG A 1 470 ? -12.961 -2.988 48.220 1.00 87.44 470 ARG A N 1
ATOM 3668 C CA . ARG A 1 470 ? -13.385 -2.401 49.498 1.00 87.44 470 ARG A CA 1
ATOM 3669 C C . ARG A 1 470 ? -14.648 -1.550 49.345 1.00 87.44 470 ARG A C 1
ATOM 3671 O O . ARG A 1 470 ? -15.541 -1.661 50.189 1.00 87.44 470 ARG A O 1
ATOM 3678 N N . PHE A 1 471 ? -14.747 -0.748 48.284 1.00 82.81 471 PHE A N 1
ATOM 3679 C CA . PHE A 1 471 ? -15.949 0.044 47.998 1.00 82.81 471 PHE A CA 1
ATOM 3680 C C . PHE A 1 471 ? -17.175 -0.840 47.730 1.00 82.81 471 PHE A C 1
ATOM 3682 O O . PHE A 1 471 ? -18.274 -0.513 48.173 1.00 82.81 471 PHE A O 1
ATOM 3689 N N . LEU A 1 472 ? -16.973 -2.007 47.116 1.00 85.94 472 LEU A N 1
ATOM 3690 C CA . LEU A 1 472 ? -18.034 -2.972 46.807 1.00 85.94 472 LEU A CA 1
ATOM 3691 C C . LEU A 1 472 ? -18.301 -3.993 47.923 1.00 85.94 472 LEU A C 1
ATOM 3693 O O . LEU A 1 472 ? -19.084 -4.919 47.739 1.00 85.94 472 LEU A O 1
ATOM 3697 N N . SER A 1 473 ? -17.677 -3.844 49.095 1.00 83.88 473 SER A N 1
ATOM 3698 C CA . SER A 1 473 ? -17.695 -4.852 50.171 1.00 83.88 473 SER A CA 1
ATOM 3699 C C . SER A 1 473 ? -19.086 -5.349 50.580 1.00 83.88 473 SER A C 1
ATOM 3701 O O . SER A 1 473 ? -19.233 -6.530 50.886 1.00 83.88 473 SER A O 1
ATOM 3703 N N . HIS A 1 474 ? -20.098 -4.481 50.551 1.00 79.69 474 HIS A N 1
ATOM 3704 C CA . HIS A 1 474 ? -21.483 -4.817 50.894 1.00 79.69 474 HIS A CA 1
ATOM 3705 C C . HIS A 1 474 ? -22.188 -5.718 49.860 1.00 79.69 474 HIS A C 1
ATOM 3707 O O . HIS A 1 474 ? -23.199 -6.350 50.170 1.00 79.69 474 HIS A O 1
ATOM 3713 N N . GLU A 1 475 ? -21.663 -5.794 48.636 1.00 79.25 475 GLU A N 1
ATOM 3714 C CA . GLU A 1 475 ? -22.258 -6.560 47.541 1.00 79.25 475 GLU A CA 1
ATOM 3715 C C . GLU A 1 475 ? -21.651 -7.954 47.387 1.00 79.25 475 GLU A C 1
ATOM 3717 O O . GLU A 1 475 ? -22.355 -8.857 46.937 1.00 79.25 475 GLU A O 1
ATOM 3722 N N . TRP A 1 476 ? -20.386 -8.150 47.783 1.00 84.88 476 TRP A N 1
ATOM 3723 C CA . TRP A 1 476 ? -19.669 -9.407 47.536 1.00 84.88 476 TRP A CA 1
ATOM 3724 C C . TRP A 1 476 ? -19.296 -10.212 48.787 1.00 84.88 476 TRP A C 1
ATOM 3726 O O . TRP A 1 476 ? -19.335 -11.434 48.704 1.00 84.88 476 TRP A O 1
ATOM 3736 N N . ARG A 1 477 ? -18.981 -9.595 49.942 1.00 80.75 477 ARG A N 1
ATOM 3737 C CA . ARG A 1 477 ? -18.331 -10.293 51.083 1.00 80.75 477 ARG A CA 1
ATOM 3738 C C . ARG A 1 477 ? -19.015 -11.582 51.545 1.00 80.75 477 ARG A C 1
ATOM 3740 O O . ARG A 1 477 ? -18.320 -12.551 51.825 1.00 80.75 477 ARG A O 1
ATOM 3747 N N . ASP A 1 478 ? -20.344 -11.590 51.590 1.00 79.81 478 ASP A N 1
ATOM 3748 C CA . ASP A 1 478 ? -21.131 -12.738 52.069 1.00 79.81 478 ASP A CA 1
ATOM 3749 C C . ASP A 1 478 ? -21.865 -13.470 50.936 1.00 79.81 478 ASP A C 1
ATOM 3751 O O . ASP A 1 478 ? -22.617 -14.413 51.176 1.00 79.81 478 ASP A O 1
ATOM 3755 N N . LYS A 1 479 ? -21.698 -13.001 49.694 1.00 84.88 479 LYS A N 1
ATOM 3756 C CA . LYS A 1 479 ? -22.538 -13.393 48.555 1.00 84.88 479 LYS A CA 1
ATOM 3757 C C . LYS A 1 479 ? -21.755 -13.967 47.390 1.00 84.88 479 LYS A C 1
ATOM 3759 O O . LYS A 1 479 ? -22.338 -14.722 46.630 1.00 84.88 479 LYS A O 1
ATOM 3764 N N . VAL A 1 480 ? -20.485 -13.600 47.226 1.00 88.88 480 VAL A N 1
ATOM 3765 C CA . VAL A 1 480 ? -19.666 -13.925 46.054 1.00 88.88 480 VAL A CA 1
ATOM 3766 C C . VAL A 1 480 ? -18.259 -14.292 46.506 1.00 88.88 480 VAL A C 1
ATOM 3768 O O . VAL A 1 480 ? -17.621 -13.553 47.254 1.00 88.88 480 VAL A O 1
ATOM 3771 N N . LYS A 1 481 ? -17.747 -15.425 46.022 1.00 90.50 481 LYS A N 1
ATOM 3772 C CA . LYS A 1 481 ? -16.347 -15.798 46.228 1.00 90.50 481 LYS A CA 1
ATOM 3773 C C . LYS A 1 481 ? -15.465 -14.933 45.321 1.00 90.50 481 LYS A C 1
ATOM 3775 O O . LYS A 1 481 ? -15.732 -14.844 44.126 1.00 90.50 481 LYS A O 1
ATOM 3780 N N . VAL A 1 482 ? -14.419 -14.314 45.864 1.00 92.75 482 VAL A N 1
ATOM 3781 C CA . VAL A 1 482 ? -13.458 -13.515 45.085 1.00 92.75 482 VAL A CA 1
ATOM 3782 C C . VAL A 1 482 ? -12.050 -14.068 45.292 1.00 92.75 482 VAL A C 1
ATOM 3784 O O . VAL A 1 482 ? -11.499 -13.946 46.385 1.00 92.75 482 VAL A O 1
ATOM 3787 N N . ASP A 1 483 ? -11.476 -14.662 44.245 1.00 92.50 483 ASP A N 1
ATOM 3788 C CA . ASP A 1 483 ? -10.102 -15.172 44.233 1.00 92.50 483 ASP A CA 1
ATOM 3789 C C . ASP A 1 483 ? -9.174 -14.082 43.654 1.00 92.50 483 ASP A C 1
ATOM 3791 O O . ASP A 1 483 ? -9.270 -13.735 42.474 1.00 92.50 483 ASP A O 1
ATOM 3795 N N . LEU A 1 484 ? -8.302 -13.504 44.494 1.00 93.25 484 LEU A N 1
ATOM 3796 C CA . LEU A 1 484 ? -7.368 -12.428 44.125 1.00 93.25 484 LEU A CA 1
ATOM 3797 C C . LEU A 1 484 ? -5.929 -12.960 44.035 1.00 93.25 484 LEU A C 1
ATOM 3799 O O . LEU A 1 484 ? -5.263 -13.145 45.052 1.00 93.25 484 LEU A O 1
ATOM 3803 N N . GLU A 1 485 ? -5.433 -13.136 42.813 1.00 93.69 485 GLU A N 1
ATOM 3804 C CA . GLU A 1 485 ? -4.083 -13.617 42.488 1.00 93.69 485 GLU A CA 1
ATOM 3805 C C . GLU A 1 485 ? -3.292 -12.523 41.751 1.00 93.69 485 GLU A C 1
ATOM 3807 O O . GLU A 1 485 ? -2.932 -12.637 40.578 1.00 93.69 485 GLU A O 1
ATOM 3812 N N . VAL A 1 486 ? -3.053 -11.408 42.442 1.00 90.88 486 VAL A N 1
ATOM 3813 C CA . VAL A 1 486 ? -2.329 -10.248 41.900 1.00 90.88 486 VAL A CA 1
ATOM 3814 C C . VAL A 1 486 ? -1.045 -10.055 42.712 1.00 90.88 486 VAL A C 1
ATOM 3816 O O . VAL A 1 486 ? -1.141 -9.764 43.906 1.00 90.88 486 VAL A O 1
ATOM 3819 N N . PRO A 1 487 ? 0.150 -10.220 42.113 1.00 89.06 487 PRO A N 1
ATOM 3820 C CA . PRO A 1 487 ? 1.406 -10.058 42.835 1.00 89.06 487 PRO A CA 1
ATOM 3821 C C . PRO A 1 487 ? 1.674 -8.583 43.169 1.00 89.06 487 PRO A C 1
ATOM 3823 O O . PRO A 1 487 ? 1.326 -7.692 42.394 1.00 89.06 487 PRO A O 1
ATOM 3826 N N . GLU A 1 488 ? 2.384 -8.313 44.270 1.00 86.56 488 GLU A N 1
ATOM 3827 C CA . GLU A 1 488 ? 2.780 -6.941 44.652 1.00 86.56 488 GLU A CA 1
ATOM 3828 C C . GLU A 1 488 ? 3.650 -6.249 43.587 1.00 86.56 488 GLU A C 1
ATOM 3830 O O . GLU A 1 488 ? 3.684 -5.021 43.515 1.00 86.56 488 GLU A O 1
ATOM 3835 N N . SER A 1 489 ? 4.327 -7.031 42.739 1.00 84.81 489 SER A N 1
ATOM 3836 C CA . SER A 1 489 ? 5.138 -6.555 41.614 1.00 84.81 489 SER A CA 1
ATOM 3837 C C . SER A 1 489 ? 4.321 -6.087 40.401 1.00 84.81 489 SER A C 1
ATOM 3839 O O . SER A 1 489 ? 4.904 -5.561 39.448 1.00 84.81 489 SER A O 1
ATOM 3841 N N . ALA A 1 490 ? 2.993 -6.252 40.413 1.00 89.19 490 ALA A N 1
ATOM 3842 C CA . ALA A 1 490 ? 2.100 -5.744 39.377 1.00 89.19 490 ALA A CA 1
ATOM 3843 C C . ALA A 1 490 ? 1.955 -4.217 39.504 1.00 89.19 490 ALA A C 1
ATOM 3845 O O . ALA A 1 490 ? 1.113 -3.698 40.243 1.00 89.19 490 ALA A O 1
ATOM 3846 N N . VAL A 1 491 ? 2.801 -3.495 38.770 1.00 90.62 491 VAL A N 1
ATOM 3847 C CA . VAL A 1 491 ? 2.828 -2.028 38.713 1.00 90.62 491 VAL A CA 1
ATOM 3848 C C . VAL A 1 491 ? 2.587 -1.573 37.277 1.00 90.62 491 VAL A C 1
ATOM 3850 O O . VAL A 1 491 ? 3.032 -2.233 36.333 1.00 90.62 491 VAL A O 1
ATOM 3853 N N . CYS A 1 492 ? 1.888 -0.455 37.107 1.00 91.44 492 CYS A N 1
ATOM 3854 C CA . CYS A 1 492 ? 1.719 0.202 35.815 1.00 91.44 492 CYS A CA 1
ATOM 3855 C C . CYS A 1 492 ? 1.875 1.721 35.927 1.00 91.44 492 CYS A C 1
ATOM 3857 O O . CYS A 1 492 ? 1.590 2.299 36.976 1.00 91.44 492 CYS A O 1
ATOM 3859 N N . TRP A 1 493 ? 2.249 2.363 34.824 1.00 89.50 493 TRP A N 1
ATOM 3860 C CA . TRP A 1 493 ? 2.287 3.817 34.725 1.00 89.50 493 TRP A CA 1
ATOM 3861 C C . TRP A 1 493 ? 0.884 4.351 34.429 1.00 89.50 493 TRP A C 1
ATOM 3863 O O . TRP A 1 493 ? 0.295 4.031 33.394 1.00 89.50 493 TRP A O 1
ATOM 3873 N N . GLY A 1 494 ? 0.322 5.153 35.331 1.00 89.31 494 GLY A N 1
ATOM 3874 C CA . GLY A 1 494 ? -1.068 5.567 35.197 1.00 89.31 494 GLY A CA 1
ATOM 3875 C C . GLY A 1 494 ? -1.574 6.519 36.259 1.00 89.31 494 GLY A C 1
ATOM 3876 O O . GLY A 1 494 ? -0.869 6.885 37.190 1.00 89.31 494 GLY A O 1
ATOM 3877 N N . ASN A 1 495 ? -2.836 6.905 36.135 1.00 87.94 495 ASN A N 1
ATOM 3878 C CA . ASN A 1 495 ? -3.549 7.567 37.207 1.00 87.94 495 ASN A CA 1
ATOM 3879 C C . ASN A 1 495 ? -4.275 6.536 38.081 1.00 87.94 495 ASN A C 1
ATOM 3881 O O . ASN A 1 495 ? -5.112 5.757 37.623 1.00 87.94 495 ASN A O 1
ATOM 3885 N N . ARG A 1 496 ? -3.989 6.583 39.380 1.00 87.06 496 ARG A N 1
ATOM 3886 C CA . ARG A 1 496 ? -4.550 5.677 40.379 1.00 87.06 496 ARG A CA 1
ATOM 3887 C C . ARG A 1 496 ? -6.081 5.700 40.450 1.00 87.06 496 ARG A C 1
ATOM 3889 O O . ARG A 1 496 ? -6.689 4.636 40.523 1.00 87.06 496 ARG A O 1
ATOM 3896 N N . ASN A 1 497 ? -6.704 6.877 40.433 1.00 84.19 497 ASN A N 1
ATOM 3897 C CA . ASN A 1 497 ? -8.156 7.029 40.569 1.00 84.19 497 ASN A CA 1
ATOM 3898 C C . ASN A 1 497 ? -8.894 6.490 39.342 1.00 84.19 497 ASN A C 1
ATOM 3900 O O . ASN A 1 497 ? -9.854 5.736 39.488 1.00 84.19 497 ASN A O 1
ATOM 3904 N N . ASN A 1 498 ? -8.396 6.804 38.147 1.00 86.25 498 ASN A N 1
ATOM 3905 C CA . ASN A 1 498 ? -8.909 6.271 36.890 1.00 86.25 498 ASN A CA 1
ATOM 3906 C C . ASN A 1 498 ? -8.854 4.742 36.853 1.00 86.25 498 ASN A C 1
ATOM 3908 O O . ASN A 1 498 ? -9.819 4.091 36.457 1.00 86.25 498 ASN A O 1
ATOM 3912 N N . LEU A 1 499 ? -7.747 4.148 37.300 1.00 90.25 499 LEU A N 1
ATOM 3913 C CA . LEU A 1 499 ? -7.621 2.693 37.349 1.00 90.25 499 LEU A CA 1
ATOM 3914 C C . LEU A 1 499 ? -8.563 2.068 38.381 1.00 90.25 499 LEU A C 1
ATOM 3916 O O . LEU A 1 499 ? -9.221 1.076 38.074 1.00 90.25 499 LEU A O 1
ATOM 3920 N N . ILE A 1 500 ? -8.712 2.678 39.562 1.00 88.94 500 ILE A N 1
ATOM 3921 C CA . ILE A 1 500 ? -9.729 2.260 40.540 1.00 88.94 500 ILE A CA 1
ATOM 3922 C C . ILE A 1 500 ? -11.125 2.318 39.911 1.00 88.94 500 ILE A C 1
ATOM 3924 O O . ILE A 1 500 ? -11.897 1.379 40.082 1.00 88.94 500 ILE A O 1
ATOM 3928 N N . GLN A 1 501 ? -11.443 3.362 39.141 1.00 85.62 501 GLN A N 1
ATOM 3929 C CA . GLN A 1 501 ? -12.725 3.486 38.447 1.00 85.62 501 GLN A CA 1
ATOM 3930 C C . GLN A 1 501 ? -12.934 2.383 37.399 1.00 85.62 501 GLN A C 1
ATOM 3932 O O . GLN A 1 501 ? -14.022 1.811 37.328 1.00 85.62 501 GLN A O 1
ATOM 3937 N N . VAL A 1 502 ? -11.900 2.034 36.621 1.00 90.88 502 VAL A N 1
ATOM 3938 C CA . VAL A 1 502 ? -11.954 0.904 35.678 1.00 90.88 502 VAL A CA 1
ATOM 3939 C C . VAL A 1 502 ? -12.299 -0.384 36.420 1.00 90.88 502 VAL A C 1
ATOM 3941 O O . VAL A 1 502 ? -13.238 -1.077 36.030 1.00 90.88 502 VAL A O 1
ATOM 3944 N N . PHE A 1 503 ? -11.581 -0.691 37.502 1.00 93.31 503 PHE A N 1
ATOM 3945 C CA . PHE A 1 503 ? -11.813 -1.912 38.274 1.00 93.31 503 PHE A CA 1
ATOM 3946 C C . PHE A 1 503 ? -13.184 -1.915 38.945 1.00 93.31 503 PHE A C 1
ATOM 3948 O O . PHE A 1 503 ? -13.873 -2.928 38.892 1.00 93.31 503 PHE A O 1
ATOM 3955 N N . MET A 1 504 ? -13.619 -0.785 39.502 1.00 88.50 504 MET A N 1
ATOM 3956 C CA . MET A 1 504 ? -14.962 -0.622 40.062 1.00 88.50 504 MET A CA 1
ATOM 3957 C C . MET A 1 504 ? -16.048 -0.954 39.039 1.00 88.50 504 MET A C 1
ATOM 3959 O O . MET A 1 504 ? -16.931 -1.754 39.330 1.00 88.50 504 MET A O 1
ATOM 3963 N N . ASN A 1 505 ? -15.960 -0.401 37.829 1.00 87.75 505 ASN A N 1
ATOM 3964 C CA . ASN A 1 505 ? -16.954 -0.632 36.781 1.00 87.75 505 ASN A CA 1
ATOM 3965 C C . ASN A 1 505 ? -16.979 -2.092 36.307 1.00 87.75 505 ASN A C 1
ATOM 3967 O O . ASN A 1 505 ? -18.055 -2.662 36.123 1.00 87.75 505 ASN A O 1
ATOM 3971 N N . LEU A 1 506 ? -15.808 -2.710 36.118 1.00 91.56 506 LEU A N 1
ATOM 3972 C CA . LEU A 1 506 ? -15.718 -4.114 35.706 1.00 91.56 506 LEU A CA 1
ATOM 3973 C C . LEU A 1 506 ? -16.258 -5.054 36.793 1.00 91.56 506 LEU A C 1
ATOM 3975 O O . LEU A 1 506 ? -17.031 -5.962 36.491 1.00 91.56 506 LEU A O 1
ATOM 3979 N N . LEU A 1 507 ? -15.914 -4.802 38.059 1.00 91.38 507 LEU A N 1
ATOM 3980 C CA . LEU A 1 507 ? -16.395 -5.590 39.193 1.00 91.38 507 LEU A CA 1
ATOM 3981 C C . LEU A 1 507 ? -17.896 -5.406 39.428 1.00 91.38 507 LEU A C 1
ATOM 3983 O O . LEU A 1 507 ? -18.581 -6.391 39.681 1.00 91.38 507 LEU A O 1
ATOM 3987 N N . GLN A 1 508 ? -18.430 -4.189 39.298 1.00 87.38 508 GLN A N 1
ATOM 3988 C CA . GLN A 1 508 ? -19.871 -3.949 39.408 1.00 87.38 508 GLN A CA 1
ATOM 3989 C C . GLN A 1 508 ? -20.641 -4.708 38.323 1.00 87.38 508 GLN A C 1
ATOM 3991 O O . GLN A 1 508 ? -21.641 -5.363 38.613 1.00 87.38 508 GLN A O 1
ATOM 3996 N N . ASN A 1 509 ? -20.148 -4.679 37.080 1.00 87.81 509 ASN A N 1
ATOM 3997 C CA . ASN A 1 509 ? -20.747 -5.436 35.984 1.00 87.81 509 ASN A CA 1
ATOM 3998 C C . ASN A 1 509 ? -20.741 -6.943 36.262 1.00 87.81 509 ASN A C 1
ATOM 4000 O O . ASN A 1 509 ? -21.772 -7.590 36.080 1.00 87.81 509 ASN A O 1
ATOM 4004 N N . ALA A 1 510 ? -19.624 -7.482 36.758 1.00 89.31 510 ALA A N 1
ATOM 4005 C CA . ALA A 1 510 ? -19.544 -8.877 37.176 1.00 89.31 510 ALA A CA 1
ATOM 4006 C C . ALA A 1 510 ? -20.573 -9.185 38.279 1.00 89.31 510 ALA A C 1
ATOM 4008 O O . ALA A 1 510 ? -21.425 -10.051 38.101 1.00 89.31 510 ALA A O 1
ATOM 4009 N N . LEU A 1 511 ? -20.576 -8.429 39.380 1.00 87.88 511 LEU A N 1
ATOM 4010 C CA . LEU A 1 511 ? -21.486 -8.646 40.512 1.00 87.88 511 LEU A CA 1
ATOM 4011 C C . LEU A 1 511 ? -22.964 -8.580 40.117 1.00 87.88 511 LEU A C 1
ATOM 4013 O O . LEU A 1 511 ? -23.761 -9.395 40.582 1.00 87.88 511 LEU A O 1
ATOM 4017 N N . ASP A 1 512 ? -23.343 -7.650 39.245 1.00 84.12 512 ASP A N 1
ATOM 4018 C CA . ASP A 1 512 ? -24.728 -7.514 38.798 1.00 84.12 512 ASP A CA 1
ATOM 4019 C C . ASP A 1 512 ? -25.198 -8.717 37.973 1.00 84.12 512 ASP A C 1
ATOM 4021 O O . ASP A 1 512 ? -26.339 -9.154 38.133 1.00 84.12 512 ASP A O 1
ATOM 4025 N N . THR A 1 513 ? -24.330 -9.288 37.131 1.00 83.69 513 THR A N 1
ATOM 4026 C CA . THR A 1 513 ? -24.664 -10.515 36.384 1.00 83.69 513 THR A CA 1
ATOM 4027 C C . THR A 1 513 ? -24.758 -11.734 37.301 1.00 83.69 513 THR A C 1
ATOM 4029 O O . THR A 1 513 ? -25.649 -12.567 37.136 1.00 83.69 513 THR A O 1
ATOM 4032 N N . LEU A 1 514 ? -23.907 -11.809 38.328 1.00 86.12 514 LEU A N 1
ATOM 4033 C CA . LEU A 1 514 ? -23.932 -12.889 39.314 1.00 86.12 514 LEU A CA 1
ATOM 4034 C C . LEU A 1 514 ? -25.213 -12.883 40.162 1.00 86.12 514 LEU A C 1
ATOM 4036 O O . LEU A 1 514 ? -25.672 -13.948 40.559 1.00 86.12 514 LEU A O 1
ATOM 4040 N N . LYS A 1 515 ? -25.830 -11.719 40.412 1.00 82.00 515 LYS A N 1
ATOM 4041 C CA . LYS A 1 515 ? -27.116 -11.628 41.136 1.00 82.00 515 LYS A CA 1
ATOM 4042 C C . LYS A 1 515 ? -28.293 -12.239 40.363 1.00 82.00 515 LYS A C 1
ATOM 4044 O O . LYS A 1 515 ? -29.274 -12.632 40.987 1.00 82.00 515 LYS A O 1
ATOM 4049 N N . ARG A 1 516 ? -28.227 -12.269 39.028 1.00 74.38 516 ARG A N 1
ATOM 4050 C CA . ARG A 1 516 ? -29.334 -12.697 38.149 1.00 74.38 516 ARG A CA 1
ATOM 4051 C C . ARG A 1 516 ? -29.309 -14.198 37.865 1.00 74.38 516 ARG A C 1
ATOM 4053 O O . ARG A 1 516 ? -30.360 -14.822 37.733 1.00 74.38 516 ARG A O 1
ATOM 4060 N N . LYS A 1 517 ? -28.113 -14.789 37.847 1.00 78.81 517 LYS A N 1
ATOM 4061 C CA . LYS A 1 517 ? -27.908 -16.208 37.560 1.00 78.81 517 LYS A CA 1
ATOM 4062 C C . LYS A 1 517 ? -28.186 -17.083 38.783 1.00 78.81 517 LYS A C 1
ATOM 4064 O O . LYS A 1 517 ? -27.657 -16.857 39.867 1.00 78.81 517 LYS A O 1
ATOM 4069 N N . SER A 1 518 ? -28.965 -18.146 38.586 1.00 75.19 518 SER A N 1
ATOM 4070 C CA . SER A 1 518 ? -29.046 -19.252 39.547 1.00 75.19 518 SER A CA 1
ATOM 4071 C C . SER A 1 518 ? -27.935 -20.264 39.278 1.00 75.19 518 SER A C 1
ATOM 4073 O O . SER A 1 518 ? -27.764 -20.730 38.151 1.00 75.19 518 SER A O 1
ATOM 4075 N N . PHE A 1 519 ? -27.180 -20.612 40.315 1.00 79.62 519 PHE A N 1
ATOM 4076 C CA . PHE A 1 519 ? -26.026 -21.502 40.212 1.00 79.62 519 PHE A CA 1
ATOM 4077 C C . PHE A 1 519 ? -26.404 -22.937 40.584 1.00 79.62 519 PHE A C 1
ATOM 4079 O O . PHE A 1 519 ? -26.952 -23.176 41.657 1.00 79.62 519 PHE A O 1
ATOM 4086 N N . ALA A 1 520 ? -26.101 -23.896 39.703 1.00 64.50 520 ALA A N 1
ATOM 4087 C CA . ALA A 1 520 ? -26.426 -25.310 39.913 1.00 64.50 520 ALA A CA 1
ATOM 4088 C C . ALA A 1 520 ? -25.324 -26.111 40.640 1.00 64.50 520 ALA A C 1
ATOM 4090 O O . ALA A 1 520 ? -25.631 -27.147 41.224 1.00 64.50 520 ALA A O 1
ATOM 4091 N N . ALA A 1 521 ? -24.058 -25.668 40.598 1.00 63.38 521 ALA A N 1
ATOM 4092 C CA . ALA A 1 521 ? -22.916 -26.412 41.149 1.00 63.38 521 ALA A CA 1
ATOM 4093 C C . ALA A 1 521 ? -21.898 -25.509 41.870 1.00 63.38 521 ALA A C 1
ATOM 4095 O O . ALA A 1 521 ? -21.746 -25.602 43.085 1.00 63.38 521 ALA A O 1
ATOM 4096 N N . GLU A 1 522 ? -21.220 -24.614 41.149 1.00 73.94 522 GLU A N 1
ATOM 4097 C CA . GLU A 1 522 ? -20.307 -23.627 41.739 1.00 73.94 522 GLU A CA 1
ATOM 4098 C C . GLU A 1 522 ? -21.059 -22.327 42.015 1.00 73.94 522 GLU A C 1
ATOM 4100 O O . GLU A 1 522 ? -21.716 -21.805 41.119 1.00 73.94 522 GLU A O 1
ATOM 4105 N N . GLY A 1 523 ? -20.975 -21.811 43.244 1.00 82.88 523 GLY A N 1
ATOM 4106 C CA . GLY A 1 523 ? -21.567 -20.522 43.607 1.00 82.88 523 GLY A CA 1
ATOM 4107 C C . GLY A 1 523 ? -20.979 -19.340 42.816 1.00 82.88 523 GLY A C 1
ATOM 4108 O O . GLY A 1 523 ? -20.009 -19.500 42.069 1.00 82.88 523 GLY A O 1
ATOM 4109 N N . PRO A 1 524 ? -21.541 -18.134 42.979 1.00 89.81 524 PRO A N 1
ATOM 4110 C CA . PRO A 1 524 ? -21.052 -16.935 42.303 1.00 89.81 524 PRO A CA 1
ATOM 4111 C C . PRO A 1 524 ? -19.581 -16.673 42.640 1.00 89.81 524 PRO A C 1
ATOM 4113 O O . PRO A 1 524 ? -19.188 -16.635 43.812 1.00 89.81 524 PRO A O 1
ATOM 4116 N N . HIS A 1 525 ? -18.769 -16.496 41.602 1.00 92.06 525 HIS A N 1
ATOM 4117 C CA . HIS A 1 525 ? -17.318 -16.471 41.702 1.00 92.06 525 HIS A CA 1
ATOM 4118 C C . HIS A 1 525 ? -16.709 -15.456 40.727 1.00 92.06 525 HIS A C 1
ATOM 4120 O O . HIS A 1 525 ? -17.043 -15.431 39.541 1.00 92.06 525 HIS A O 1
ATOM 4126 N N . ILE A 1 526 ? -15.786 -14.638 41.238 1.00 94.69 526 ILE A N 1
ATOM 4127 C CA . ILE A 1 526 ? -14.944 -13.729 40.456 1.00 94.69 526 ILE A CA 1
ATOM 4128 C C . ILE A 1 526 ? -13.479 -14.093 40.703 1.00 94.69 526 ILE A C 1
ATOM 4130 O O . ILE A 1 526 ? -13.038 -14.152 41.850 1.00 94.69 526 ILE A O 1
ATOM 4134 N N . ARG A 1 527 ? -12.711 -14.287 39.632 1.00 95.75 527 ARG A N 1
ATOM 4135 C CA . ARG A 1 527 ? -11.260 -14.479 39.679 1.00 95.75 527 ARG A CA 1
ATOM 4136 C C . ARG A 1 527 ? -10.566 -13.256 39.098 1.00 95.75 527 ARG A C 1
ATOM 4138 O O . ARG A 1 527 ? -10.889 -12.832 37.991 1.00 95.75 527 ARG A O 1
ATOM 4145 N N . ILE A 1 528 ? -9.603 -12.712 39.833 1.00 96.75 528 ILE A N 1
ATOM 4146 C CA . ILE A 1 528 ? -8.801 -11.567 39.410 1.00 96.75 528 ILE A CA 1
ATOM 4147 C C . ILE A 1 528 ? -7.336 -11.974 39.442 1.00 96.75 528 ILE A C 1
ATOM 4149 O O . ILE A 1 528 ? -6.801 -12.254 40.514 1.00 96.75 528 ILE A O 1
ATOM 4153 N N . THR A 1 529 ? -6.682 -11.985 38.287 1.00 95.75 529 THR A N 1
ATOM 4154 C CA . THR A 1 529 ? -5.254 -12.291 38.174 1.00 95.75 529 THR A CA 1
ATOM 4155 C C . THR A 1 529 ? -4.511 -11.126 37.535 1.00 95.75 529 THR A C 1
ATOM 4157 O O . THR A 1 529 ? -5.102 -10.309 36.826 1.00 95.75 529 THR A O 1
ATOM 4160 N N . ALA A 1 530 ? -3.209 -11.017 37.792 1.00 93.44 530 ALA A N 1
ATOM 4161 C CA . ALA A 1 530 ? -2.361 -10.116 37.023 1.00 93.44 530 ALA A CA 1
ATOM 4162 C C . ALA A 1 530 ? -1.039 -10.779 36.654 1.00 93.44 530 ALA A C 1
ATOM 4164 O O . ALA A 1 530 ? -0.415 -11.456 37.473 1.00 93.44 530 ALA A O 1
ATOM 4165 N N . ALA A 1 531 ? -0.603 -10.538 35.424 1.00 90.56 531 ALA A N 1
ATOM 4166 C CA . ALA A 1 531 ? 0.659 -11.015 34.896 1.00 90.56 531 ALA A CA 1
ATOM 4167 C C . ALA A 1 531 ? 1.443 -9.852 34.292 1.00 90.56 531 ALA A C 1
ATOM 4169 O O . ALA A 1 531 ? 0.907 -8.996 33.590 1.00 90.56 531 ALA A O 1
ATOM 4170 N N . THR A 1 532 ? 2.743 -9.840 34.549 1.00 85.50 532 THR A N 1
ATOM 4171 C CA . THR A 1 532 ? 3.651 -8.839 33.998 1.00 85.50 532 THR A CA 1
ATOM 4172 C C . THR A 1 532 ? 4.431 -9.478 32.858 1.00 85.50 532 THR A C 1
ATOM 4174 O O . THR A 1 532 ? 5.177 -10.428 33.088 1.00 85.50 532 THR A O 1
ATOM 4177 N N . SER A 1 533 ? 4.272 -8.967 31.637 1.00 80.50 533 SER A N 1
ATOM 4178 C CA . SER A 1 533 ? 4.931 -9.499 30.441 1.00 80.50 533 SER A CA 1
ATOM 4179 C C . SER A 1 533 ? 5.595 -8.365 29.662 1.00 80.50 533 SER A C 1
ATOM 4181 O O . SER A 1 533 ? 4.930 -7.539 29.034 1.00 80.50 533 SER A O 1
ATOM 4183 N N . GLY A 1 534 ? 6.927 -8.297 29.739 1.00 81.88 534 GLY A N 1
ATOM 4184 C CA . GLY A 1 534 ? 7.724 -7.248 29.100 1.00 81.88 534 GLY A CA 1
ATOM 4185 C C . GLY A 1 534 ? 7.360 -5.841 29.593 1.00 81.88 534 GLY A C 1
ATOM 4186 O O . GLY A 1 534 ? 7.442 -5.553 30.791 1.00 81.88 534 GLY A O 1
ATOM 4187 N N . GLU A 1 535 ? 6.955 -4.989 28.649 1.00 86.31 535 GLU A N 1
ATOM 4188 C CA . GLU A 1 535 ? 6.613 -3.572 28.848 1.00 86.31 535 GLU A CA 1
ATOM 4189 C C . GLU A 1 535 ? 5.195 -3.338 29.390 1.00 86.31 535 GLU A C 1
ATOM 4191 O O . GLU A 1 535 ? 4.843 -2.203 29.712 1.00 86.31 535 GLU A O 1
ATOM 4196 N N . PHE A 1 536 ? 4.368 -4.383 29.502 1.00 90.62 536 PHE A N 1
ATOM 4197 C CA . PHE A 1 536 ? 2.968 -4.268 29.909 1.00 90.62 536 PHE A CA 1
ATOM 4198 C C . PHE A 1 536 ? 2.664 -5.120 31.143 1.00 90.62 536 PHE A C 1
ATOM 4200 O O . PHE A 1 536 ? 3.225 -6.200 31.345 1.00 90.62 536 PHE A O 1
ATOM 4207 N N . THR A 1 537 ? 1.726 -4.633 31.947 1.00 91.88 537 THR A N 1
ATOM 4208 C CA . THR A 1 537 ? 1.066 -5.406 32.996 1.00 91.88 537 THR A CA 1
ATOM 4209 C C . THR A 1 537 ? -0.364 -5.683 32.554 1.00 91.88 537 THR A C 1
ATOM 4211 O O . THR A 1 537 ? -1.107 -4.761 32.214 1.00 91.88 537 THR A O 1
ATOM 4214 N N . GLU A 1 538 ? -0.732 -6.959 32.514 1.00 94.44 538 GLU A N 1
ATOM 4215 C CA . GLU A 1 538 ? -2.059 -7.439 32.142 1.00 94.44 538 GLU A CA 1
ATOM 4216 C C . GLU A 1 538 ? -2.833 -7.839 33.398 1.00 94.44 538 GLU A C 1
ATOM 4218 O O . GLU A 1 538 ? -2.338 -8.612 34.215 1.00 94.44 538 GLU A O 1
ATOM 4223 N N . ILE A 1 539 ? -4.047 -7.313 33.545 1.00 95.56 539 ILE A N 1
ATOM 4224 C CA . ILE A 1 539 ? -5.013 -7.690 34.576 1.00 95.56 539 ILE A CA 1
ATOM 4225 C C . ILE A 1 539 ? -6.135 -8.471 33.901 1.00 95.56 539 ILE A C 1
ATOM 4227 O O . ILE A 1 539 ? -6.710 -7.996 32.921 1.00 95.56 539 ILE A O 1
ATOM 4231 N N . VAL A 1 540 ? -6.483 -9.630 34.445 1.00 96.25 540 VAL A N 1
ATOM 4232 C CA . VAL A 1 540 ? -7.597 -10.457 33.978 1.00 96.25 540 VAL A CA 1
ATOM 4233 C C . VAL A 1 540 ? -8.655 -10.514 35.070 1.00 96.25 540 VAL A C 1
ATOM 4235 O O . VAL A 1 540 ? -8.373 -10.949 36.184 1.00 96.25 540 VAL A O 1
ATOM 4238 N N . ILE A 1 541 ? -9.873 -10.074 34.760 1.00 96.12 541 ILE A N 1
ATOM 4239 C CA . ILE A 1 541 ? -11.041 -10.175 35.642 1.00 96.12 541 ILE A CA 1
ATOM 4240 C C . ILE A 1 541 ? -12.038 -11.110 34.973 1.00 96.12 541 ILE A C 1
ATOM 4242 O O . ILE A 1 541 ? -12.566 -10.785 33.909 1.00 96.12 541 ILE A O 1
ATOM 4246 N N . ARG A 1 542 ? -12.298 -12.259 35.597 1.00 95.31 542 ARG A N 1
ATOM 4247 C CA . ARG A 1 542 ? -13.220 -13.277 35.095 1.00 95.31 542 ARG A CA 1
ATOM 4248 C C . ARG A 1 542 ? -14.358 -13.520 36.073 1.00 95.31 542 ARG A C 1
ATOM 4250 O O . ARG A 1 542 ? -14.106 -13.777 37.246 1.00 95.31 542 ARG A O 1
ATOM 4257 N N . ASP A 1 543 ? -15.587 -13.511 35.580 1.00 94.19 543 ASP A N 1
ATOM 4258 C CA . ASP A 1 543 ? -16.789 -13.904 36.318 1.00 94.19 543 ASP A CA 1
ATOM 4259 C C . ASP A 1 543 ? -17.390 -15.205 35.765 1.00 94.19 543 ASP A C 1
ATOM 4261 O O . ASP A 1 543 ? -17.153 -15.564 34.612 1.00 94.19 543 ASP A O 1
ATOM 4265 N N . ASN A 1 544 ? -18.180 -15.914 36.578 1.00 92.12 544 ASN A N 1
ATOM 4266 C CA . ASN A 1 544 ? -18.976 -17.075 36.153 1.00 92.12 544 ASN A CA 1
ATOM 4267 C C . ASN A 1 544 ? -20.473 -16.746 35.945 1.00 92.12 544 ASN A C 1
ATOM 4269 O O . ASN A 1 544 ? -21.345 -17.597 36.168 1.00 92.12 544 ASN A O 1
ATOM 4273 N N . GLY A 1 545 ? -20.777 -15.509 35.538 1.00 87.31 545 GLY A N 1
ATOM 4274 C CA . GLY A 1 545 ? -22.125 -14.990 35.312 1.00 87.31 545 GLY A CA 1
ATOM 4275 C C . GLY A 1 545 ? -22.798 -15.507 34.036 1.00 87.31 545 GLY A C 1
ATOM 4276 O O . GLY A 1 545 ? -22.519 -16.596 33.533 1.00 87.31 545 GLY A O 1
ATOM 4277 N N . GLU A 1 546 ? -23.766 -14.751 33.522 1.00 84.88 546 GLU A N 1
ATOM 4278 C CA . GLU A 1 546 ? -24.561 -15.138 32.342 1.00 84.88 546 GLU A CA 1
ATOM 4279 C C . GLU A 1 546 ? -23.794 -15.020 31.020 1.00 84.88 546 GLU A C 1
ATOM 4281 O O . GLU A 1 546 ? -24.288 -15.475 29.994 1.00 84.88 546 GLU A O 1
ATOM 4286 N N . GLY A 1 547 ? -22.595 -14.435 31.019 1.00 85.38 547 GLY A N 1
ATOM 4287 C CA . GLY A 1 547 ? -21.844 -14.177 29.795 1.00 85.38 547 GLY A CA 1
ATOM 4288 C C . GLY A 1 547 ? -22.511 -13.149 28.869 1.00 85.38 547 GLY A C 1
ATOM 4289 O O . GLY A 1 547 ? -23.631 -12.685 29.077 1.00 85.38 547 GLY A O 1
ATOM 4290 N N . ILE A 1 548 ? -21.806 -12.783 27.805 1.00 87.81 548 ILE A N 1
ATOM 4291 C CA . ILE A 1 548 ? -22.198 -11.776 26.822 1.00 87.81 548 ILE A CA 1
ATOM 4292 C C . ILE A 1 548 ? -22.452 -12.479 25.490 1.00 87.81 548 ILE A C 1
ATOM 4294 O O . ILE A 1 548 ? -21.605 -13.210 24.975 1.00 87.81 548 ILE A O 1
ATOM 4298 N N . ALA A 1 549 ? -23.620 -12.235 24.891 1.00 87.69 549 ALA A N 1
ATOM 4299 C CA . ALA A 1 549 ? -23.957 -12.760 23.571 1.00 87.69 549 ALA A CA 1
ATOM 4300 C C . ALA A 1 549 ? -22.935 -12.317 22.507 1.00 87.69 549 ALA A C 1
ATOM 4302 O O . ALA A 1 549 ? -22.573 -11.142 22.436 1.00 87.69 549 ALA A O 1
ATOM 4303 N N . ARG A 1 550 ? -22.535 -13.232 21.609 1.00 86.19 550 ARG A N 1
ATOM 4304 C CA . ARG A 1 550 ? -21.518 -12.961 20.569 1.00 86.19 550 ARG A CA 1
ATOM 4305 C C . ARG A 1 550 ? -21.834 -11.739 19.699 1.00 86.19 550 ARG A C 1
ATOM 4307 O O . ARG A 1 550 ? -20.923 -11.007 19.336 1.00 86.19 550 ARG A O 1
ATOM 4314 N N . ALA A 1 551 ? -23.114 -11.493 19.410 1.00 83.75 551 ALA A N 1
ATOM 4315 C CA . ALA A 1 551 ? -23.562 -10.334 18.633 1.00 83.75 551 ALA A CA 1
ATOM 4316 C C . ALA A 1 551 ? -23.294 -8.983 19.327 1.00 83.75 551 ALA A C 1
ATOM 4318 O O . ALA A 1 551 ? -23.191 -7.958 18.658 1.00 83.75 551 ALA A O 1
ATOM 4319 N N . ASN A 1 552 ? -23.168 -8.983 20.657 1.00 85.88 552 ASN A N 1
ATOM 4320 C CA . ASN A 1 552 ? -23.002 -7.775 21.459 1.00 85.88 552 ASN A CA 1
ATOM 4321 C C . ASN A 1 552 ? -21.535 -7.477 21.780 1.00 85.88 552 ASN A C 1
ATOM 4323 O O . ASN A 1 552 ? -21.231 -6.335 22.101 1.00 85.88 552 ASN A O 1
ATOM 4327 N N . LEU A 1 553 ? -20.621 -8.449 21.650 1.00 84.75 553 LEU A N 1
ATOM 4328 C CA . LEU A 1 553 ? -19.199 -8.290 22.003 1.00 84.75 553 LEU A CA 1
ATOM 4329 C C . LEU A 1 553 ? -18.524 -7.103 21.299 1.00 84.75 553 LEU A C 1
ATOM 4331 O O . LEU A 1 553 ? -17.680 -6.446 21.896 1.00 84.75 553 LEU A O 1
ATOM 4335 N N . GLN A 1 554 ? -18.924 -6.794 20.063 1.00 81.88 554 GLN A N 1
ATOM 4336 C CA . GLN A 1 554 ? -18.389 -5.646 19.320 1.00 81.88 554 GLN A CA 1
ATOM 4337 C C . GLN A 1 554 ? -18.982 -4.299 19.761 1.00 81.88 554 GLN A C 1
ATOM 4339 O O . GLN A 1 554 ? -18.381 -3.262 19.503 1.00 81.88 554 GLN A O 1
ATOM 4344 N N . LYS A 1 555 ? -20.138 -4.309 20.435 1.00 81.88 555 LYS A N 1
ATOM 4345 C CA . LYS A 1 555 ? -20.906 -3.109 20.800 1.00 81.88 555 LYS A CA 1
ATOM 4346 C C . LYS A 1 555 ? -20.797 -2.731 22.272 1.00 81.88 555 LYS A C 1
ATOM 4348 O O . LYS A 1 555 ? -21.162 -1.624 22.635 1.00 81.88 555 LYS A O 1
ATOM 4353 N N . ILE A 1 556 ? -20.288 -3.610 23.140 1.00 84.38 556 ILE A N 1
ATOM 4354 C CA . ILE A 1 556 ? -20.299 -3.362 24.594 1.00 84.38 556 ILE A CA 1
ATOM 4355 C C . ILE A 1 556 ? -19.491 -2.134 25.040 1.00 84.38 556 ILE A C 1
ATOM 4357 O O . ILE A 1 556 ? -19.707 -1.632 26.140 1.00 84.38 556 ILE A O 1
ATOM 4361 N N . PHE A 1 557 ? -18.551 -1.670 24.214 1.00 84.75 557 PHE A N 1
ATOM 4362 C CA . PHE A 1 557 ? -17.764 -0.464 24.472 1.00 84.75 557 PHE A CA 1
ATOM 4363 C C . PHE A 1 557 ? -18.363 0.793 23.822 1.00 84.75 557 PHE A C 1
ATOM 4365 O O . PHE A 1 557 ? -17.853 1.891 24.053 1.00 84.75 557 PHE A O 1
ATOM 4372 N N . GLU A 1 558 ? -19.437 0.659 23.034 1.00 74.94 558 GLU A N 1
ATOM 4373 C CA . GLU A 1 558 ? -20.166 1.801 22.487 1.00 74.94 558 GLU A CA 1
ATOM 4374 C C . GLU A 1 558 ? -20.858 2.572 23.627 1.00 74.94 558 GLU A C 1
ATOM 4376 O O . GLU A 1 558 ? -21.511 1.963 24.482 1.00 74.94 558 GLU A O 1
ATOM 4381 N N . PRO A 1 559 ? -20.746 3.912 23.671 1.00 70.44 559 PRO A N 1
ATOM 4382 C CA . PRO A 1 559 ? -21.461 4.714 24.655 1.00 70.44 559 PRO A CA 1
ATOM 4383 C C . PRO A 1 559 ? -22.973 4.483 24.567 1.00 70.44 559 PRO A C 1
ATOM 4385 O O . PRO A 1 559 ? -23.535 4.434 23.475 1.00 70.44 559 PRO A O 1
ATOM 4388 N N . PHE A 1 560 ? -23.632 4.399 25.723 1.00 70.31 560 PHE A N 1
ATOM 4389 C CA . PHE A 1 560 ? -25.077 4.175 25.865 1.00 70.31 560 PHE A CA 1
ATOM 4390 C C . PHE A 1 560 ? -25.583 2.780 25.481 1.00 70.31 560 PHE A C 1
ATOM 4392 O O . PHE A 1 560 ? -26.783 2.514 25.579 1.00 70.31 560 PHE A O 1
ATOM 4399 N N . PHE A 1 561 ? -24.693 1.859 25.110 1.00 74.69 561 PHE A N 1
ATOM 4400 C CA . PHE A 1 561 ? -25.073 0.475 24.878 1.00 74.69 561 PHE A CA 1
ATOM 4401 C C . PHE A 1 561 ? -25.297 -0.254 26.211 1.00 74.69 561 PHE A C 1
ATOM 4403 O O . PHE A 1 561 ? -24.413 -0.334 27.064 1.00 74.69 561 PHE A O 1
ATOM 4410 N N . THR A 1 562 ? -26.491 -0.813 26.40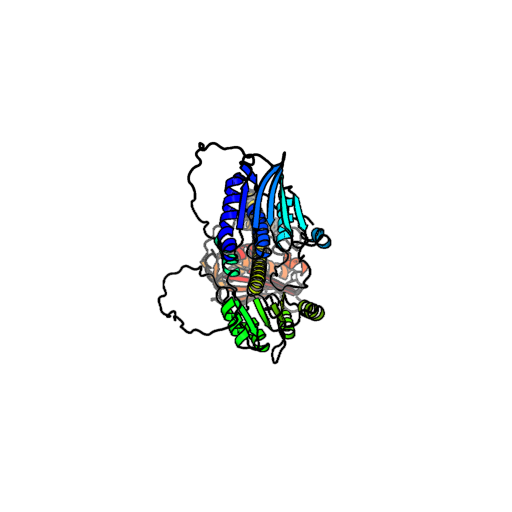0 1.00 77.12 562 THR A N 1
ATOM 4411 C CA . THR A 1 562 ? -26.831 -1.635 27.566 1.00 77.12 562 THR A CA 1
ATOM 4412 C C . THR A 1 562 ? -27.774 -2.759 27.160 1.00 77.12 562 THR A C 1
ATOM 4414 O O . THR A 1 562 ? -28.657 -2.576 26.325 1.00 77.12 562 THR A O 1
ATOM 4417 N N . THR A 1 563 ? -27.584 -3.933 27.755 1.00 74.12 563 THR A N 1
ATOM 4418 C CA . THR A 1 563 ? -28.496 -5.081 27.631 1.00 74.12 563 THR A CA 1
ATOM 4419 C C . THR A 1 563 ? -29.439 -5.199 28.830 1.00 74.12 563 THR A C 1
ATOM 4421 O O . THR A 1 563 ? -30.145 -6.195 28.952 1.00 74.12 563 THR A O 1
ATOM 4424 N N . ARG A 1 564 ? -29.405 -4.225 29.748 1.00 68.31 564 ARG A N 1
ATOM 4425 C CA . ARG A 1 564 ? -30.252 -4.183 30.947 1.00 68.31 564 ARG A CA 1
ATOM 4426 C C . ARG A 1 564 ? -31.583 -3.495 30.649 1.00 68.31 564 ARG A C 1
ATOM 4428 O O . ARG A 1 564 ? -31.677 -2.716 29.699 1.00 68.31 564 ARG A O 1
ATOM 4435 N N . ASP A 1 565 ? -32.578 -3.748 31.495 1.00 53.34 565 ASP A N 1
ATOM 4436 C CA . ASP A 1 565 ? -33.886 -3.109 31.389 1.00 53.34 565 ASP A CA 1
ATOM 4437 C C . ASP A 1 565 ? -33.782 -1.583 31.537 1.00 53.34 565 ASP A C 1
ATOM 4439 O O . ASP A 1 565 ? -32.851 -1.037 32.146 1.00 53.34 565 ASP A O 1
ATOM 4443 N N . VAL A 1 566 ? -34.750 -0.879 30.946 1.00 42.91 566 VAL A N 1
ATOM 4444 C CA . VAL A 1 566 ? -34.797 0.588 30.909 1.00 42.91 566 VAL A CA 1
ATOM 4445 C C . VAL A 1 566 ? -34.719 1.149 32.338 1.00 42.91 566 VAL A C 1
ATOM 4447 O O . VAL A 1 566 ? -35.651 1.000 33.122 1.00 42.91 566 VAL A O 1
ATOM 4450 N N . GLY A 1 567 ? -33.603 1.809 32.673 1.00 49.91 567 GLY A N 1
ATOM 4451 C CA . GLY A 1 567 ? -33.371 2.438 33.983 1.00 49.91 567 GLY A CA 1
ATOM 4452 C C . GLY A 1 567 ? -32.388 1.723 34.926 1.00 49.91 567 GLY A C 1
ATOM 4453 O O . GLY A 1 567 ? -32.116 2.249 36.009 1.00 49.91 567 GLY A O 1
ATOM 4454 N N . GLU A 1 568 ? -31.816 0.577 34.536 1.00 55.88 568 GLU A N 1
ATOM 4455 C CA . GLU A 1 568 ? -30.830 -0.187 35.336 1.00 55.88 568 GLU A CA 1
ATOM 4456 C C . GLU A 1 568 ? -29.351 0.097 34.992 1.00 55.88 568 GLU A C 1
ATOM 4458 O O . GLU A 1 568 ? -28.435 -0.564 35.493 1.00 55.88 568 GLU A O 1
ATOM 4463 N N . GLY A 1 569 ? -29.100 1.086 34.134 1.00 58.97 569 GLY A N 1
ATOM 4464 C CA . GLY A 1 569 ? -27.759 1.556 33.794 1.00 58.97 569 GLY A CA 1
ATOM 4465 C C . GLY A 1 569 ? -27.748 2.359 32.498 1.00 58.97 569 GLY A C 1
ATOM 4466 O O . GLY A 1 569 ? -28.454 2.028 31.552 1.00 58.97 569 GLY A O 1
ATOM 4467 N N . LEU A 1 570 ? -26.925 3.408 32.441 1.00 64.25 570 LEU A N 1
ATOM 4468 C CA . LEU A 1 570 ? -26.808 4.273 31.260 1.00 64.25 570 LEU A CA 1
ATOM 4469 C C . LEU A 1 570 ? -26.014 3.655 30.106 1.00 64.25 570 LEU A C 1
ATOM 4471 O O . LEU A 1 570 ? -25.896 4.295 29.073 1.00 64.25 570 LEU A O 1
ATOM 4475 N N . GLY A 1 571 ? -25.394 2.485 30.287 1.00 71.25 571 GLY A N 1
ATOM 4476 C CA . GLY A 1 571 ? -24.494 1.908 29.281 1.00 71.25 571 GLY A CA 1
ATOM 4477 C C . GLY A 1 571 ? -23.170 2.666 29.114 1.00 71.25 571 GLY A C 1
ATOM 4478 O O . GLY A 1 571 ? -22.507 2.539 28.092 1.00 71.25 571 GLY A O 1
ATOM 4479 N N . LEU A 1 572 ? -22.771 3.484 30.096 1.00 75.00 572 LEU A N 1
ATOM 4480 C CA . LEU A 1 572 ? -21.528 4.264 30.023 1.00 75.00 572 LEU A CA 1
ATOM 4481 C C . LEU A 1 572 ? -20.323 3.552 30.650 1.00 75.00 572 LEU A C 1
ATOM 4483 O O . LEU A 1 572 ? -19.198 3.804 30.229 1.00 75.00 572 LEU A O 1
ATOM 4487 N N . GLY A 1 573 ? -20.529 2.638 31.605 1.00 80.62 573 GLY A N 1
ATOM 4488 C CA . GLY A 1 573 ? -19.451 2.056 32.417 1.00 80.62 573 GLY A CA 1
ATOM 4489 C C . GLY A 1 573 ? -18.308 1.434 31.604 1.00 80.62 573 GLY A C 1
ATOM 4490 O O . GLY A 1 573 ? -17.150 1.797 31.801 1.00 80.62 573 GLY A O 1
ATOM 4491 N N . LEU A 1 574 ? -18.621 0.558 30.642 1.00 86.00 574 LEU A N 1
ATOM 4492 C CA . LEU A 1 574 ? -17.607 -0.079 29.791 1.00 86.00 574 LEU A CA 1
ATOM 4493 C C . LEU A 1 574 ? -16.965 0.899 28.797 1.00 86.00 574 LEU A C 1
ATOM 4495 O O . LEU A 1 574 ? -15.763 0.808 28.555 1.00 86.00 574 LEU A O 1
ATOM 4499 N N . SER A 1 575 ? -17.717 1.874 28.277 1.00 80.88 575 SER A N 1
ATOM 4500 C CA . SER A 1 575 ? -17.157 2.931 27.418 1.00 80.88 575 SER A CA 1
ATOM 4501 C C . SER A 1 575 ? -16.170 3.835 28.180 1.00 80.88 575 SER A C 1
ATOM 4503 O O . SER A 1 575 ? -15.120 4.199 27.646 1.00 80.88 575 SER A O 1
ATOM 4505 N N . ILE A 1 576 ? -16.442 4.116 29.465 1.00 80.31 576 ILE A N 1
ATOM 4506 C CA . ILE A 1 576 ? -15.523 4.813 30.375 1.00 80.31 576 ILE A CA 1
ATOM 4507 C C . ILE A 1 576 ? -14.267 3.963 30.589 1.00 80.31 576 ILE A C 1
ATOM 4509 O O . ILE A 1 576 ? -13.163 4.489 30.453 1.00 80.31 576 ILE A O 1
ATOM 4513 N N . CYS A 1 577 ? -14.412 2.654 30.841 1.00 86.88 577 CYS A N 1
ATOM 4514 C CA . CYS A 1 577 ? -13.268 1.747 30.969 1.00 86.88 577 CYS A CA 1
ATOM 4515 C C . CYS A 1 577 ? -12.389 1.761 29.714 1.00 86.88 577 CYS A C 1
ATOM 4517 O O . CYS A 1 577 ? -11.180 1.952 29.819 1.00 86.88 577 CYS A O 1
ATOM 4519 N N . TYR A 1 578 ? -12.995 1.609 28.533 1.00 84.94 578 TYR A N 1
ATOM 4520 C CA . TYR A 1 578 ? -12.285 1.616 27.255 1.00 84.94 578 TYR A CA 1
ATOM 4521 C C . TYR A 1 578 ? -11.474 2.896 27.068 1.00 84.94 578 TYR A C 1
ATOM 4523 O O . TYR A 1 578 ? -10.281 2.847 26.762 1.00 84.94 578 TYR A O 1
ATOM 4531 N N . ARG A 1 579 ? -12.091 4.052 27.324 1.00 81.19 579 ARG A N 1
ATOM 4532 C CA . ARG A 1 579 ? -11.421 5.342 27.176 1.00 81.19 579 ARG A CA 1
ATOM 4533 C C . ARG A 1 579 ? -10.303 5.546 28.193 1.00 81.19 579 ARG A C 1
ATOM 4535 O O . ARG A 1 579 ? -9.224 5.980 27.799 1.00 81.19 579 ARG A O 1
ATOM 4542 N N . ILE A 1 580 ? -10.538 5.230 29.469 1.00 85.12 580 ILE A N 1
ATOM 4543 C CA . ILE A 1 580 ? -9.505 5.335 30.506 1.00 85.12 580 ILE A CA 1
ATOM 4544 C C . ILE A 1 580 ? -8.305 4.471 30.113 1.00 85.12 580 ILE A C 1
ATOM 4546 O O . ILE A 1 580 ? -7.181 4.964 30.085 1.00 85.12 580 ILE A O 1
ATOM 4550 N N . VAL A 1 581 ? -8.530 3.211 29.737 1.00 89.12 581 VAL A N 1
ATOM 4551 C CA . VAL A 1 581 ? -7.451 2.298 29.337 1.00 89.12 581 VAL A CA 1
ATOM 4552 C C . VAL A 1 581 ? -6.698 2.834 28.113 1.00 89.12 581 VAL A C 1
ATOM 4554 O O . VAL A 1 581 ? -5.469 2.838 28.112 1.00 89.12 581 VAL A O 1
ATOM 4557 N N . LYS A 1 582 ? -7.395 3.391 27.113 1.00 85.00 582 LYS A N 1
ATOM 4558 C CA . LYS A 1 582 ? -6.753 4.035 25.953 1.00 85.00 582 LYS A CA 1
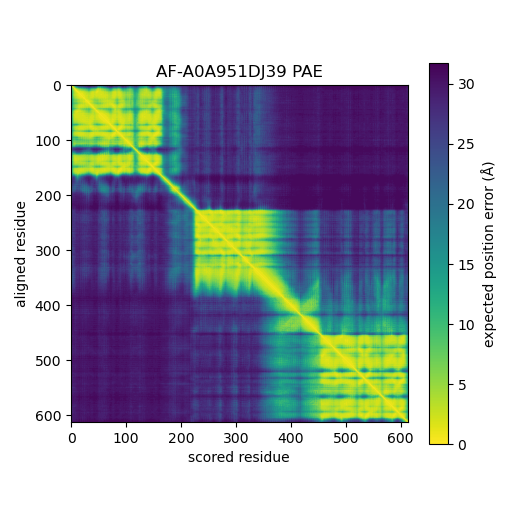ATOM 4559 C C . LYS A 1 582 ? -5.944 5.281 26.317 1.00 85.00 582 LYS A C 1
ATOM 4561 O O . LYS A 1 582 ? -4.847 5.450 25.790 1.00 85.00 582 LYS A O 1
ATOM 4566 N N . GLN A 1 583 ? -6.413 6.112 27.249 1.00 81.38 583 GLN A N 1
ATOM 4567 C CA . GLN A 1 583 ? -5.656 7.263 27.765 1.00 81.38 583 GLN A CA 1
ATOM 4568 C C . GLN A 1 583 ? -4.354 6.826 28.454 1.00 81.38 583 GLN A C 1
ATOM 4570 O O . GLN A 1 583 ? -3.346 7.526 28.392 1.00 81.38 583 GLN A O 1
ATOM 4575 N N . HIS A 1 584 ? -4.352 5.629 29.037 1.00 86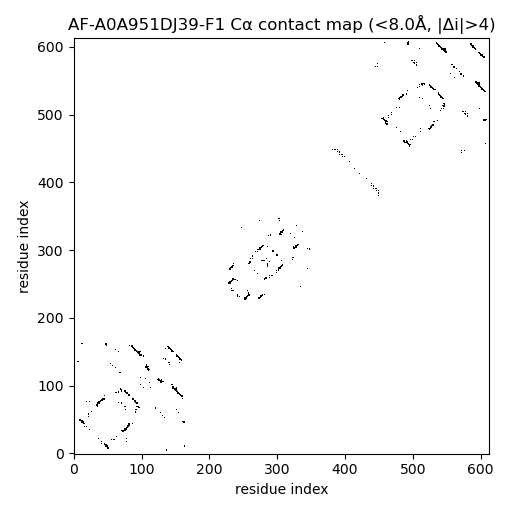.00 584 HIS A N 1
ATOM 4576 C CA . HIS A 1 584 ? -3.168 4.992 29.609 1.00 86.00 584 HIS A CA 1
ATOM 4577 C C . HIS A 1 584 ? -2.303 4.270 28.563 1.00 86.00 584 HIS A C 1
ATOM 4579 O O . HIS A 1 584 ? -1.387 3.542 28.929 1.00 86.00 584 HIS A O 1
ATOM 4585 N N . ARG A 1 585 ? -2.579 4.450 27.260 1.00 84.75 585 ARG A N 1
ATOM 4586 C CA . ARG A 1 585 ? -1.948 3.714 26.146 1.00 84.75 585 ARG A CA 1
ATOM 4587 C C . ARG A 1 585 ? -2.045 2.193 26.306 1.00 84.75 585 ARG A C 1
ATOM 4589 O O . ARG A 1 585 ? -1.163 1.449 25.884 1.00 84.75 585 ARG A O 1
ATOM 4596 N N . GLY A 1 586 ? -3.117 1.751 26.949 1.00 87.62 586 GLY A N 1
ATOM 4597 C CA . GLY A 1 586 ? -3.430 0.358 27.180 1.00 87.62 586 GLY A CA 1
ATOM 4598 C C . GLY A 1 586 ? -4.424 -0.210 26.173 1.00 87.62 586 GLY A C 1
ATOM 4599 O O . GLY A 1 586 ? -4.921 0.464 25.263 1.00 87.62 586 GLY A O 1
ATOM 4600 N N . GLU A 1 587 ? -4.752 -1.475 26.381 1.00 91.94 587 GLU A N 1
ATOM 4601 C CA . GLU A 1 587 ? -5.737 -2.219 25.609 1.00 91.94 587 GLU A CA 1
ATOM 4602 C C . GLU A 1 587 ? -6.688 -2.947 26.560 1.00 91.94 587 GLU A C 1
ATOM 4604 O O . GLU A 1 587 ? -6.252 -3.514 27.558 1.00 91.94 587 GLU A O 1
ATOM 4609 N N . ILE A 1 588 ? -7.989 -2.922 26.264 1.00 92.56 588 ILE A N 1
ATOM 4610 C CA . ILE A 1 588 ? -8.983 -3.739 26.958 1.00 92.56 588 ILE A CA 1
ATOM 4611 C C . ILE A 1 588 ? -9.637 -4.677 25.949 1.00 92.56 588 ILE A C 1
ATOM 4613 O O . ILE A 1 588 ? -10.112 -4.238 24.903 1.00 92.56 588 ILE A O 1
ATOM 4617 N N . VAL A 1 589 ? -9.645 -5.966 26.267 1.00 92.06 589 VAL A N 1
ATOM 4618 C CA . VAL A 1 589 ? -10.234 -7.027 25.448 1.00 92.06 589 VAL A CA 1
ATOM 4619 C C . VAL A 1 589 ? -11.237 -7.787 26.298 1.00 92.06 589 VAL A C 1
ATOM 4621 O O . VAL A 1 589 ? -11.044 -7.955 27.501 1.00 92.06 589 VAL A O 1
ATOM 4624 N N . VAL A 1 590 ? -12.314 -8.239 25.668 1.00 93.38 590 VAL A N 1
ATOM 4625 C CA . VAL A 1 590 ? -13.336 -9.067 26.300 1.00 93.38 590 VAL A CA 1
ATOM 4626 C C . VAL A 1 590 ? -13.406 -10.417 25.596 1.00 93.38 590 VAL A C 1
ATOM 4628 O O . VAL A 1 590 ? -13.425 -10.493 24.368 1.00 93.38 590 VAL A O 1
ATOM 4631 N N . GLU A 1 591 ? -13.486 -11.482 26.378 1.00 92.31 591 GLU A N 1
ATOM 4632 C CA . GLU A 1 591 ? -13.903 -12.802 25.926 1.00 92.31 591 GLU A CA 1
ATOM 4633 C C . GLU A 1 591 ? -15.078 -13.253 26.773 1.00 92.31 591 GLU A C 1
ATOM 4635 O O . GLU A 1 591 ? -15.143 -12.972 27.966 1.00 92.31 591 GLU A O 1
ATOM 4640 N N . SER A 1 592 ? -16.049 -13.924 26.168 1.00 92.69 592 SER A N 1
ATOM 4641 C CA . SER A 1 592 ? -17.193 -14.403 26.926 1.00 92.69 592 SER A CA 1
ATOM 4642 C C . SER A 1 592 ? -17.864 -15.580 26.245 1.00 92.69 592 SER A C 1
ATOM 4644 O O . SER A 1 592 ? -17.947 -15.653 25.015 1.00 92.69 592 SER A O 1
ATOM 4646 N N . GLU A 1 593 ? -18.369 -16.487 27.071 1.00 89.88 593 GLU A N 1
ATOM 4647 C CA . GLU A 1 593 ? -19.193 -17.606 26.658 1.00 89.88 593 GLU A CA 1
ATOM 4648 C C . GLU A 1 593 ? -20.613 -17.422 27.214 1.00 89.88 593 GLU A C 1
ATOM 4650 O O . GLU A 1 593 ? -20.799 -17.437 28.438 1.00 89.88 593 GLU A O 1
ATOM 4655 N N . PRO A 1 594 ? -21.625 -17.240 26.339 1.00 86.88 594 PRO A N 1
ATOM 4656 C CA . PRO A 1 594 ? -23.008 -17.057 26.763 1.00 86.88 594 PRO A CA 1
ATOM 4657 C C . PRO A 1 594 ? -23.485 -18.204 27.660 1.00 86.88 594 PRO A C 1
ATOM 4659 O O . PRO A 1 594 ? -23.332 -19.379 27.335 1.00 86.88 594 PRO A O 1
ATOM 4662 N N . GLY A 1 595 ? -24.079 -17.849 28.790 1.00 82.31 595 GLY A N 1
ATOM 4663 C CA . GLY A 1 595 ? -24.545 -18.738 29.849 1.00 82.31 595 GLY A CA 1
ATOM 4664 C C . GLY A 1 595 ? -23.471 -19.177 30.849 1.00 82.31 595 GLY A C 1
ATOM 4665 O O . GLY A 1 595 ? -23.825 -19.790 31.860 1.00 82.31 595 GLY A O 1
ATOM 4666 N N . GLN A 1 596 ? -22.185 -18.884 30.619 1.00 86.69 596 GLN A N 1
ATOM 4667 C CA . GLN A 1 596 ? -21.097 -19.451 31.420 1.00 86.69 596 GLN A CA 1
ATOM 4668 C C . GLN A 1 596 ? -20.203 -18.423 32.119 1.00 86.69 596 GLN A C 1
ATOM 4670 O O . GLN A 1 596 ? -20.102 -18.489 33.343 1.00 86.69 596 GLN A O 1
ATOM 4675 N N . TRP A 1 597 ? -19.525 -17.538 31.381 1.00 92.12 597 TRP A N 1
ATOM 4676 C CA . TRP A 1 597 ? -18.509 -16.638 31.945 1.00 92.12 597 TRP A CA 1
ATOM 4677 C C . TRP A 1 597 ? -18.240 -15.418 31.059 1.00 92.12 597 TRP A C 1
ATOM 4679 O O . TRP A 1 597 ? -18.418 -15.471 29.838 1.00 92.12 597 TRP A O 1
ATOM 4689 N N . SER A 1 598 ? -17.739 -14.339 31.660 1.00 93.00 598 SER A N 1
ATOM 4690 C CA . SER A 1 598 ? -17.106 -13.221 30.943 1.00 93.00 598 SER A CA 1
ATOM 4691 C C . SER A 1 598 ? -15.712 -12.971 31.509 1.00 93.00 598 SER A C 1
ATOM 4693 O O . SER A 1 598 ? -15.471 -13.147 32.699 1.00 93.00 598 SER A O 1
ATOM 4695 N N . GLU A 1 599 ? -14.776 -12.595 30.649 1.00 95.75 599 GLU A N 1
ATOM 4696 C CA . GLU A 1 599 ? -13.385 -12.331 30.989 1.00 95.75 599 GLU A CA 1
ATOM 4697 C C . GLU A 1 599 ? -12.939 -11.025 30.335 1.00 95.75 599 GLU A C 1
ATOM 4699 O O . GLU A 1 599 ? -12.936 -10.889 29.111 1.00 95.75 599 GLU A O 1
ATOM 4704 N N . PHE A 1 600 ? -12.552 -10.059 31.160 1.00 95.94 600 PHE A N 1
ATOM 4705 C CA . PHE A 1 600 ? -11.988 -8.791 30.722 1.00 95.94 600 PHE A CA 1
ATOM 4706 C C . PHE A 1 600 ? -10.486 -8.793 30.969 1.00 95.94 600 PHE A C 1
ATOM 4708 O O . PHE A 1 600 ? -10.036 -8.984 32.100 1.00 95.94 600 PHE A O 1
ATOM 4715 N N . ARG A 1 601 ? -9.714 -8.544 29.912 1.00 95.31 601 ARG A N 1
ATOM 4716 C CA . ARG A 1 601 ? -8.255 -8.441 29.950 1.00 95.31 601 ARG A CA 1
ATOM 4717 C C . ARG A 1 601 ? -7.843 -7.001 29.699 1.00 95.31 601 ARG A C 1
ATOM 4719 O O . ARG A 1 601 ? -8.136 -6.453 28.641 1.00 95.31 601 ARG A O 1
ATOM 4726 N N . VAL A 1 602 ? -7.198 -6.384 30.681 1.00 95.31 602 VAL A N 1
ATOM 4727 C CA . VAL A 1 602 ? -6.759 -4.985 30.667 1.00 95.31 602 VAL A CA 1
ATOM 4728 C C . VAL A 1 602 ? -5.235 -4.953 30.670 1.00 95.31 602 VAL A C 1
ATOM 4730 O O . VAL A 1 602 ? -4.614 -5.309 31.665 1.00 95.31 602 VAL A O 1
ATOM 4733 N N . LYS A 1 603 ? -4.625 -4.508 29.573 1.00 93.62 603 LYS A N 1
ATOM 4734 C CA . LYS A 1 603 ? -3.174 -4.345 29.418 1.00 93.62 603 LYS A CA 1
ATOM 4735 C C . LYS A 1 603 ? -2.799 -2.881 29.561 1.00 93.62 603 LYS A C 1
ATOM 4737 O O . LYS A 1 603 ? -3.331 -2.052 28.829 1.00 93.62 603 LYS A O 1
ATOM 4742 N N . ILE A 1 604 ? -1.872 -2.557 30.460 1.00 92.44 604 ILE A N 1
ATOM 4743 C CA . ILE A 1 604 ? -1.403 -1.181 30.693 1.00 92.44 604 ILE A CA 1
ATOM 4744 C C . ILE A 1 604 ? 0.136 -1.155 30.698 1.00 92.44 604 ILE A C 1
ATOM 4746 O O . ILE A 1 604 ? 0.745 -2.066 31.262 1.00 92.44 604 ILE A O 1
ATOM 4750 N N . PRO A 1 605 ? 0.790 -0.148 30.087 1.00 90.50 605 PRO A N 1
ATOM 4751 C CA . PRO A 1 605 ? 2.243 -0.001 30.119 1.00 90.50 605 PRO A CA 1
ATOM 4752 C C . PRO A 1 605 ? 2.814 0.117 31.537 1.00 90.50 605 PRO A C 1
ATOM 4754 O O . PRO A 1 605 ? 2.225 0.738 32.423 1.00 90.50 605 PRO A O 1
ATOM 4757 N N . ARG A 1 606 ? 4.010 -0.432 31.743 1.00 87.06 606 ARG A N 1
ATOM 4758 C CA . ARG A 1 606 ? 4.743 -0.358 33.016 1.00 87.06 606 ARG A CA 1
ATOM 4759 C C . ARG A 1 606 ? 5.468 0.961 33.229 1.00 87.06 606 ARG A C 1
ATOM 4761 O O . ARG A 1 606 ? 5.671 1.345 34.371 1.00 87.06 606 ARG A O 1
ATOM 4768 N N . GLN A 1 607 ? 5.882 1.613 32.148 1.00 78.94 607 GLN A N 1
ATOM 4769 C CA . GLN A 1 607 ? 6.656 2.851 32.172 1.00 78.94 607 GLN A CA 1
ATOM 4770 C C . GLN A 1 607 ? 6.082 3.861 31.177 1.00 78.94 607 GLN A C 1
ATOM 4772 O O . GLN A 1 607 ? 5.390 3.498 30.220 1.00 78.94 607 GLN A O 1
ATOM 4777 N N . ALA A 1 608 ? 6.390 5.141 31.393 1.00 66.31 608 ALA A N 1
ATOM 4778 C CA . ALA A 1 608 ? 6.066 6.202 30.452 1.00 66.31 608 ALA A CA 1
ATOM 4779 C C . ALA A 1 608 ? 6.767 5.941 29.108 1.00 66.31 608 ALA A C 1
ATOM 4781 O O . ALA A 1 608 ? 7.978 6.107 28.983 1.00 66.31 608 ALA A O 1
ATOM 4782 N N . GLN A 1 609 ? 6.014 5.535 28.087 1.00 58.09 609 GLN A N 1
ATOM 4783 C CA . GLN A 1 609 ? 6.573 5.400 26.745 1.00 58.09 609 GLN A CA 1
ATOM 4784 C C . GLN A 1 609 ? 6.890 6.792 26.174 1.00 58.09 609 GLN A C 1
ATOM 4786 O O . GLN A 1 609 ? 6.003 7.660 26.202 1.00 58.09 609 GLN A O 1
ATOM 4791 N N . PRO A 1 610 ? 8.089 7.022 25.598 1.00 45.91 610 PRO A N 1
ATOM 4792 C CA . PRO A 1 610 ? 8.358 8.255 24.866 1.00 45.91 610 PRO A CA 1
ATOM 4793 C C . PRO A 1 610 ? 7.286 8.427 23.784 1.00 45.91 610 PRO A C 1
ATOM 4795 O O . PRO A 1 610 ? 6.857 7.452 23.161 1.00 45.91 610 PRO A O 1
ATOM 4798 N N . ALA A 1 611 ? 6.767 9.646 23.623 1.00 38.47 611 ALA A N 1
ATOM 4799 C CA . ALA A 1 611 ? 5.845 9.934 22.531 1.00 38.47 611 ALA A CA 1
ATOM 4800 C C . ALA A 1 611 ? 6.544 9.550 21.220 1.00 38.47 611 ALA A C 1
ATOM 4802 O O . ALA A 1 611 ? 7.656 10.011 20.972 1.00 38.47 611 ALA A O 1
ATOM 4803 N N . LYS A 1 612 ? 5.934 8.661 20.426 1.00 38.00 612 LYS A N 1
ATOM 4804 C CA . LYS A 1 612 ? 6.395 8.426 19.056 1.00 38.00 612 LYS A CA 1
ATOM 4805 C C . LYS A 1 612 ? 6.208 9.747 18.311 1.00 38.00 612 LYS A C 1
ATOM 4807 O O . LYS A 1 612 ? 5.069 10.186 18.165 1.00 38.00 612 LYS A O 1
ATOM 4812 N N . THR A 1 613 ? 7.325 10.394 17.995 1.00 31.20 613 THR A N 1
ATOM 4813 C CA . THR A 1 613 ? 7.414 11.622 17.202 1.00 31.20 613 THR A CA 1
ATOM 4814 C C . THR A 1 613 ? 6.960 11.402 15.773 1.00 31.20 613 THR A C 1
ATOM 4816 O O . THR A 1 613 ? 7.174 10.277 15.261 1.00 31.20 613 THR A O 1
#

pLDDT: mean 75.24, std 19.19, range [23.73, 96.75]

Foldseek 3Di:
DPPPQDDWQWDWDFPVVLLVVLLVLCVVVCVLQQEAEAEEEDPPQGIFGGRSVLVSLLVNLLVVVLSQQAHHPWYWYWYWDDDPQKIKTKIWIQGQWDDPVCQVCLLPAQDDPDDDDDPRDDDRSHSSVSSQSSLVSQVKHWHKDIDGNRTIMIMIIHGGDHDDPPPPDDDDDDDDPDDDPDPPVVVSVVVVVVSPDDDDDDDDDDDDDDDDDDDDDDDDDDPDDPQQFAEEEEALDVVVQVVVCVLCVVRHNYHYDNALVVVLVCCQVPVGLAYEYEQDGPPAGLLRSLLVLCVDPSRVLRAYEYEEQDDDPVVVVSCVVSSHNYYAHPPGDSVVVVVVSVVSSVVSVVVVVVVVVVVVVVVVVVVVVVVVVVVVVVVVLQVLLVVLVVVLVVLVVVLVVQLVVLVVQLVCLVVDDPPVSVVSNVVSVVSNVVSVLVNVVSVLSNCSNDVPPADKDKDQLLVLLVVLCVVCVVQDVVAAAEAEAEDSPQIFTAGSVLSSLLNNLVVVVQSVQLVVDDDDPDHWYWYWHWDDDPFKIKIKIKTFGQKDDPVCQVPLLPFQDDPDPDSPDSSSSNVSSQVRLVVQVKDWHWDIDGGTMIMIMIIGGRDDDDPPD

Nearest PDB structures (foldseek):
  4q20-assembly1_A  TM=9.319E-01  e=1.687E-15  Caulobacter vibrioides CB15
  4q20-assembly1_B  TM=9.456E-01  e=3.862E-14  Caulobacter vibrioides CB15
  7zp0-assembly1_A  TM=8.961E-01  e=1.628E-14  Escherichia coli 'BL21-Gold(DE3)pLysS AG'
  9eut-assembly1_B  TM=6.160E-01  e=1.751E-13  Pseudomonas aeruginosa
  6swj-assembly1_A-2  TM=6.766E-01  e=3.876E-08  Geobacillus stearothermophilus